Protein AF-A0A7M1ILH9-F1 (afdb_monomer_lite)

Foldseek 3Di:
DDKDWDWDQDPQRKIKIWIFDDDVVNVDDDDDDDPPDQDKGWDTWIWIWADDPPGDIDIDTGGDIQRVLVVDDPQQSLCRVDSPVVVVLVVVVVVLVVVQVVCLVVVVDDQPPPDRPVLVVLVVVLLVLLVVCQQVQDVVQQKDWDDDPVPAQKTKIWRQCNCSSLPVQVVPDPPPVPFLWTKIKIKHKDKDWLDDQLVLLVCCVVVVQLQLPDPPVPPVVPPVPDDDADWSLDPPHQPDDKDKAWRDARPVNQKTKIKIWRFDDDDDDPRVVPRDIWIKIWMWGRNDPPDSDQWTWIKIFTDDPVNDSSDNTNIWTKIKGKSQDDDDPPDPPPPVPVVVPPDDDDDDDDDDDADDDDSRGTMIMMMGMGMTIDHPVCVVVVVVSNSVSVVSSVVSSVVVD

Organism: NCBI:txid126280

Radius of gyration: 24.7 Å; chains: 1; bounding box: 54×50×84 Å

InterPro domains:
  IPR002913 START domain [PF01852] (2-99)
  IPR002913 START domain [PS50848] (1-110)
  IPR023393 START-like domain superfamily [G3DSA:3.30.530.20] (1-104)
  IPR044830 Class III homeodomain-leucine zipper family [PTHR45950] (2-401)

Sequence (401 aa):
LWTLRYTSLLEDGSLVVCERSLTATQGGPNMPSVQHFVRAQMLPSGYLIRPCEGGGCIIQIVDHMDLEPWSVPEVIRPLYESSAVLAQKMTITALRHLRQVAQEVSGEVVLGWGRQPAALRAFSQRLCRGFNEAVNGFVDDGWSVLGSDGVEDVIIAINSSPSKLLGSQLASSDGLSALNGGILCAKASMLLQNVPPALLVRFLREHRSEWADCNIDAYSSATTKANAYNVPGSLGGITGSQVILPLAHTVEHEEFLEVIKLEGHGLTHEEALLSKDMFLLQLCSGIDEHAAGFCAQLVFAPIDASFADDAPLLPSGFRVIPLESGSDASPPNRTLDLASALEVGSAGTRTSGDCGDGPYNLRSVLTIAFQFTYQNHVRDNVAAMALQYVRHVIASVQRVA

Secondary structure (DSSP, 8-state):
-EEEEEEEE-TTS-EEEEEEEEPGGGT---PPPPTT----EE-SEEEEEEE-TTS-EEEEEE--EE--GGGS-TTTTHHHH-HHHHHHHHHHHHHHHHHHHHHHHTT----TTSS-HHHHHHHHHHHHHHHHHHHH--GGGTEEE----S--SEEEEEES-GGGTT-TTTTS-TTTTTSSEEEEEEEEEEEEES--HHHHHHHHHHTHHHHH----TTTHHHHTTS-S---TT------S--EEEEEEE-TTSSEEEEEEEE-----STTSTT--PPEEEEEEEE--STTS--S-EEEEEEEE-TT--TTPPP--EEEEEEEE--------S-----TTTT---------------------EEEEEEEEEEEEEGGGHHHHHHHHHHHHHHHHHHHHHH-

pLDDT: mean 71.15, std 20.73, range [24.34, 95.75]

Structure (mmCIF, N/CA/C/O backbone):
data_AF-A0A7M1ILH9-F1
#
_entry.id   AF-A0A7M1ILH9-F1
#
loop_
_atom_site.group_PDB
_atom_site.id
_atom_site.type_symbol
_atom_site.label_atom_id
_atom_site.label_alt_id
_atom_site.label_comp_id
_atom_site.label_asym_id
_atom_site.label_entity_id
_atom_site.label_seq_id
_atom_site.pdbx_PDB_ins_code
_atom_site.Cartn_x
_atom_site.Cartn_y
_atom_site.Cartn_z
_atom_site.occupancy
_atom_site.B_iso_or_equiv
_atom_site.auth_seq_id
_atom_site.auth_comp_id
_atom_site.auth_asym_id
_atom_site.auth_atom_id
_atom_site.pdbx_PDB_model_num
ATOM 1 N N . LEU A 1 1 ? 16.565 -15.091 -1.212 1.00 72.75 1 LEU A N 1
ATOM 2 C CA . LEU A 1 1 ? 17.464 -14.897 -2.365 1.00 72.75 1 LEU A CA 1
ATOM 3 C C . LEU A 1 1 ? 18.018 -13.492 -2.253 1.00 72.75 1 LEU A C 1
ATOM 5 O O . LEU A 1 1 ? 17.284 -12.618 -1.808 1.00 72.75 1 LEU A O 1
ATOM 9 N N . TRP A 1 2 ? 19.288 -13.288 -2.579 1.00 79.88 2 TRP A N 1
ATOM 10 C CA . TRP A 1 2 ? 19.827 -11.934 -2.722 1.00 79.88 2 TRP A CA 1
ATOM 11 C C . TRP A 1 2 ? 19.540 -11.448 -4.131 1.00 79.88 2 TRP A C 1
ATOM 13 O O . TRP A 1 2 ? 19.591 -12.254 -5.056 1.00 79.88 2 TRP A O 1
ATOM 23 N N . THR A 1 3 ? 19.276 -10.160 -4.306 1.00 86.88 3 THR A N 1
ATOM 24 C CA . THR A 1 3 ? 19.173 -9.559 -5.638 1.00 86.88 3 THR A CA 1
ATOM 25 C C . THR A 1 3 ? 20.456 -8.793 -5.920 1.00 86.88 3 THR A C 1
ATOM 27 O O . THR A 1 3 ? 20.838 -7.907 -5.159 1.00 86.88 3 THR A O 1
ATOM 30 N N . LEU A 1 4 ? 21.142 -9.157 -6.999 1.00 89.69 4 LEU A N 1
ATOM 31 C CA . LEU A 1 4 ? 22.262 -8.399 -7.533 1.00 89.69 4 LEU A CA 1
ATOM 32 C C . LEU A 1 4 ? 21.702 -7.305 -8.436 1.00 89.69 4 LEU A C 1
ATOM 34 O O . LEU A 1 4 ? 21.027 -7.622 -9.412 1.00 89.69 4 LEU A O 1
ATOM 38 N N . ARG A 1 5 ? 22.027 -6.049 -8.131 1.00 92.75 5 ARG A N 1
ATOM 39 C CA . ARG A 1 5 ? 21.781 -4.900 -9.003 1.00 92.75 5 ARG A CA 1
ATOM 40 C C . ARG A 1 5 ? 23.108 -4.420 -9.577 1.00 92.75 5 ARG A C 1
ATOM 42 O O . ARG A 1 5 ? 24.039 -4.127 -8.830 1.00 92.75 5 ARG A O 1
ATOM 49 N N . TYR A 1 6 ? 23.179 -4.339 -10.896 1.00 93.06 6 TYR A N 1
ATOM 50 C CA . TYR A 1 6 ? 24.281 -3.752 -11.642 1.00 93.06 6 TYR A CA 1
ATOM 51 C C . TYR A 1 6 ? 23.782 -2.489 -12.334 1.00 93.06 6 TYR A C 1
ATOM 53 O O . TYR A 1 6 ? 22.782 -2.531 -13.043 1.00 93.06 6 TYR A O 1
ATOM 61 N N . THR A 1 7 ? 24.475 -1.373 -12.139 1.00 95.75 7 THR A N 1
ATOM 62 C CA . THR 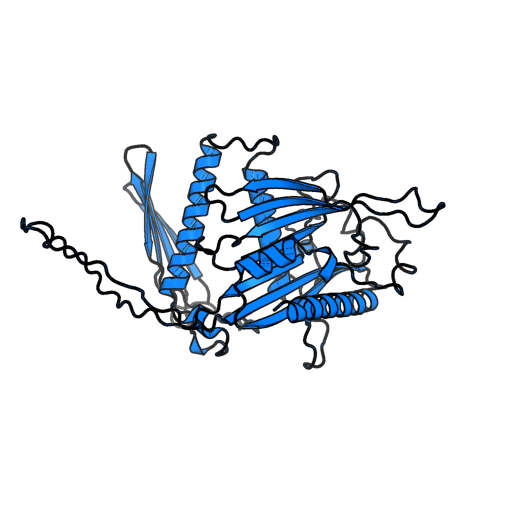A 1 7 ? 24.147 -0.097 -12.780 1.00 95.75 7 THR A CA 1
ATOM 63 C C . THR A 1 7 ? 25.380 0.420 -13.498 1.00 95.75 7 THR A C 1
ATOM 65 O O . THR A 1 7 ? 26.454 0.475 -12.901 1.00 95.75 7 THR A O 1
ATOM 68 N N . SER A 1 8 ? 25.234 0.785 -14.770 1.00 94.94 8 SER A N 1
ATOM 69 C CA . SER A 1 8 ? 26.333 1.291 -15.590 1.00 94.94 8 SER A CA 1
ATOM 70 C C . SER A 1 8 ? 25.860 2.345 -16.579 1.00 94.94 8 SER A C 1
ATOM 72 O O . SER A 1 8 ? 24.760 2.247 -17.124 1.00 94.94 8 SER A O 1
ATOM 74 N N . LEU A 1 9 ? 26.715 3.339 -16.808 1.00 95.31 9 LEU A N 1
ATOM 75 C CA . LEU A 1 9 ? 26.548 4.344 -17.848 1.00 95.31 9 LEU A CA 1
ATOM 76 C C . LEU A 1 9 ? 27.316 3.881 -19.089 1.00 95.31 9 LEU A C 1
ATOM 78 O O . LEU A 1 9 ? 28.508 3.581 -19.006 1.00 95.31 9 LEU A O 1
ATOM 82 N N . LEU A 1 10 ? 26.627 3.802 -20.219 1.00 93.38 10 LEU A N 1
ATOM 83 C CA . LEU A 1 10 ? 27.204 3.429 -21.502 1.00 93.38 10 LEU A CA 1
ATOM 84 C C . LEU A 1 10 ? 27.842 4.642 -22.195 1.00 93.38 10 LEU A C 1
ATOM 86 O O . LEU A 1 10 ? 27.565 5.795 -21.864 1.00 93.38 10 LEU A O 1
ATOM 90 N N . GLU A 1 11 ? 28.706 4.374 -23.176 1.00 91.62 11 GLU A N 1
ATOM 91 C CA . GLU A 1 11 ? 29.444 5.407 -23.921 1.00 91.62 11 GLU A CA 1
ATOM 92 C C . GLU A 1 11 ? 28.530 6.349 -24.722 1.00 91.62 11 GLU A C 1
ATOM 94 O O . GLU A 1 11 ? 28.879 7.504 -24.949 1.00 91.62 11 GLU A O 1
ATOM 99 N N . ASP A 1 12 ? 27.343 5.880 -25.110 1.00 88.62 12 ASP A N 1
ATOM 100 C CA . ASP A 1 12 ? 26.307 6.659 -25.797 1.00 88.62 12 ASP A CA 1
ATOM 101 C C . ASP A 1 12 ? 25.479 7.547 -24.843 1.00 88.62 12 ASP A C 1
ATOM 103 O O . ASP A 1 12 ? 24.541 8.218 -25.273 1.00 88.62 12 ASP A O 1
ATOM 107 N N . GLY A 1 13 ? 25.805 7.553 -23.545 1.00 88.94 13 GLY A N 1
ATOM 108 C CA . GLY A 1 13 ? 25.066 8.269 -22.506 1.00 88.94 13 GLY A CA 1
ATOM 109 C C . GLY A 1 13 ? 23.825 7.530 -21.996 1.00 88.94 13 GLY A C 1
ATOM 110 O O . GLY A 1 13 ? 23.106 8.072 -21.154 1.00 88.94 13 GLY A O 1
ATOM 111 N N . SER A 1 14 ? 23.564 6.306 -22.465 1.00 92.56 14 SER A N 1
ATOM 112 C CA . SER A 1 14 ? 22.463 5.479 -21.973 1.00 92.56 14 SER A CA 1
ATOM 113 C C . SER A 1 14 ? 22.767 4.909 -20.583 1.00 92.56 14 SER A C 1
ATOM 115 O O . SER A 1 14 ? 23.898 4.530 -20.279 1.00 92.56 14 SER A O 1
ATOM 117 N N . LEU A 1 15 ? 21.745 4.797 -19.732 1.00 94.50 15 LEU A N 1
ATOM 118 C CA . LEU A 1 15 ? 21.855 4.172 -18.413 1.00 94.50 15 LEU A CA 1
ATOM 119 C C . LEU A 1 15 ? 21.264 2.763 -18.454 1.00 94.50 15 LEU A C 1
ATOM 121 O O . LEU A 1 15 ? 20.099 2.583 -18.807 1.00 94.50 15 LEU A O 1
ATOM 125 N N . VAL A 1 16 ? 22.056 1.774 -18.048 1.00 95.31 16 VAL A N 1
ATOM 126 C CA . VAL A 1 16 ? 21.618 0.385 -17.903 1.00 95.31 16 VAL A CA 1
ATOM 127 C C . VAL A 1 16 ? 21.557 0.022 -16.430 1.00 95.31 16 VAL A C 1
ATOM 129 O O . VAL A 1 16 ? 22.523 0.210 -15.687 1.00 95.31 16 VAL A O 1
ATOM 132 N N . VAL A 1 17 ? 20.429 -0.550 -16.021 1.00 95.19 17 VAL A N 1
ATOM 133 C CA . VAL A 1 17 ? 20.241 -1.170 -14.712 1.00 95.19 17 VAL A CA 1
ATOM 134 C C . VAL A 1 17 ? 19.825 -2.614 -14.937 1.00 95.19 17 VAL A C 1
ATOM 136 O O . VAL A 1 17 ? 18.747 -2.858 -15.459 1.00 95.19 17 VAL A O 1
ATOM 139 N N . CYS A 1 18 ? 20.660 -3.568 -14.543 1.00 93.94 18 CYS A N 1
ATOM 140 C CA . CYS A 1 18 ? 20.360 -4.994 -14.616 1.00 93.94 18 CYS A CA 1
ATOM 141 C C . CYS A 1 18 ? 20.164 -5.559 -13.214 1.00 93.94 18 CYS A C 1
ATOM 143 O O . CYS A 1 18 ? 20.944 -5.274 -12.304 1.00 93.94 18 CYS A O 1
ATOM 145 N N . GLU A 1 19 ? 19.167 -6.415 -13.058 1.00 93.00 19 GLU A N 1
ATOM 146 C CA . GLU A 1 19 ? 18.832 -7.074 -11.808 1.00 93.00 19 GLU A CA 1
ATOM 147 C C . GLU A 1 19 ? 18.683 -8.583 -12.012 1.00 93.00 19 GLU A C 1
ATOM 149 O O . GLU A 1 19 ? 18.204 -9.058 -13.044 1.00 93.00 19 GLU A O 1
ATOM 154 N N . ARG A 1 20 ? 19.135 -9.363 -11.028 1.00 91.69 20 ARG A N 1
ATOM 155 C CA . ARG A 1 20 ? 18.875 -10.807 -10.969 1.00 91.69 20 ARG A CA 1
ATOM 156 C C . ARG A 1 20 ? 18.942 -11.324 -9.543 1.00 91.69 20 ARG A C 1
ATOM 158 O O . ARG A 1 20 ? 19.746 -10.848 -8.741 1.00 91.69 20 ARG A O 1
ATOM 165 N N . SER A 1 21 ? 18.184 -12.366 -9.241 1.00 89.06 21 SER A N 1
ATOM 166 C CA . SER A 1 21 ? 18.342 -13.122 -8.005 1.00 89.06 21 SER A CA 1
ATOM 167 C C . SER A 1 21 ? 19.555 -14.052 -8.073 1.00 89.06 21 SER A C 1
ATOM 169 O O . SER A 1 21 ? 19.766 -14.758 -9.056 1.00 89.06 21 SER A O 1
ATOM 171 N N . LEU A 1 22 ? 20.341 -14.071 -7.000 1.00 86.06 22 LEU A N 1
ATOM 172 C CA . LEU A 1 22 ? 21.442 -15.000 -6.784 1.00 86.06 22 LEU A CA 1
ATOM 173 C C . LEU A 1 22 ? 20.918 -16.246 -6.070 1.00 86.06 22 LEU A C 1
ATOM 175 O O . LEU A 1 22 ? 20.410 -16.168 -4.946 1.00 86.06 22 LEU A O 1
ATOM 179 N N . THR A 1 23 ? 21.064 -17.395 -6.719 1.00 74.19 23 THR A N 1
ATOM 180 C CA . THR A 1 23 ? 20.773 -18.711 -6.140 1.00 74.19 23 THR A CA 1
ATOM 181 C C . THR A 1 23 ? 22.006 -19.280 -5.431 1.00 74.19 23 THR A C 1
ATOM 183 O O . THR A 1 23 ? 23.136 -18.843 -5.665 1.00 74.19 23 THR A O 1
ATOM 186 N N . ALA A 1 24 ? 21.813 -20.295 -4.580 1.00 66.19 24 ALA A N 1
ATOM 187 C CA . ALA A 1 24 ? 22.914 -20.985 -3.894 1.00 66.19 24 ALA A CA 1
ATOM 188 C C . ALA A 1 24 ? 23.954 -21.562 -4.877 1.00 66.19 24 ALA A C 1
ATOM 190 O O . ALA A 1 24 ? 25.147 -21.587 -4.586 1.00 66.19 24 ALA A O 1
ATOM 191 N N . THR A 1 25 ? 23.517 -21.955 -6.079 1.00 64.81 25 THR A N 1
ATOM 192 C CA . THR A 1 25 ? 24.395 -22.434 -7.159 1.00 64.81 25 THR A CA 1
ATOM 193 C C . THR A 1 25 ? 25.273 -21.337 -7.766 1.00 64.81 25 THR A C 1
ATOM 195 O O . THR A 1 25 ? 26.284 -21.640 -8.389 1.00 64.81 25 THR A O 1
ATOM 198 N N . GLN A 1 26 ? 24.922 -20.065 -7.566 1.00 67.06 26 GLN A N 1
ATOM 199 C CA . GLN A 1 26 ? 25.640 -18.893 -8.073 1.00 67.06 26 GLN A CA 1
ATOM 200 C C . GLN A 1 26 ? 26.479 -18.202 -6.983 1.00 67.06 26 GLN A C 1
ATOM 202 O O . GLN A 1 26 ? 26.888 -17.055 -7.158 1.00 67.06 26 GLN A O 1
ATOM 207 N N . GLY A 1 27 ? 26.717 -18.876 -5.850 1.00 64.69 27 GLY A N 1
ATOM 208 C CA . GLY A 1 27 ? 27.501 -18.339 -4.733 1.00 64.69 27 GLY A CA 1
ATOM 209 C C . GLY A 1 27 ? 26.768 -17.289 -3.890 1.00 64.69 27 GLY A C 1
ATOM 210 O O . GLY A 1 27 ? 27.405 -16.570 -3.124 1.00 64.69 27 GLY A O 1
ATOM 211 N N . GLY A 1 28 ? 25.441 -17.177 -4.025 1.00 63.91 28 GLY A N 1
ATOM 212 C CA . GLY A 1 28 ? 24.631 -16.280 -3.202 1.00 63.91 28 GLY A CA 1
ATOM 213 C C . GLY A 1 28 ? 24.522 -16.772 -1.749 1.00 63.91 28 GLY A C 1
ATOM 214 O O . GLY A 1 28 ? 24.388 -17.979 -1.533 1.00 63.91 28 GLY A O 1
ATOM 215 N N . PRO A 1 29 ? 24.529 -15.880 -0.738 1.00 65.75 29 PRO A N 1
ATOM 216 C CA . PRO A 1 29 ? 24.310 -16.289 0.646 1.00 65.75 29 PRO A CA 1
ATOM 217 C C . PRO A 1 29 ? 22.907 -16.889 0.827 1.00 65.75 29 PRO A C 1
ATOM 219 O O . PRO A 1 29 ? 21.906 -16.317 0.384 1.00 65.75 29 PRO A O 1
ATOM 222 N N . ASN A 1 30 ? 22.810 -18.025 1.520 1.00 64.81 30 ASN A N 1
ATOM 223 C CA . ASN A 1 30 ? 21.518 -18.598 1.889 1.00 64.81 30 ASN A CA 1
ATOM 224 C C . ASN A 1 30 ? 20.881 -17.748 2.990 1.00 64.81 30 ASN A C 1
ATOM 226 O O . ASN A 1 30 ? 21.346 -17.731 4.124 1.00 64.81 30 ASN A O 1
ATOM 230 N N . MET A 1 31 ? 19.806 -17.040 2.650 1.00 66.81 31 MET A N 1
ATOM 231 C CA . MET A 1 31 ? 19.004 -16.322 3.639 1.00 66.81 31 MET A CA 1
ATOM 232 C C . MET A 1 31 ? 17.955 -17.259 4.249 1.00 66.81 31 MET A C 1
ATOM 234 O O . MET A 1 31 ? 17.315 -17.989 3.484 1.00 66.81 31 MET A O 1
ATOM 238 N N . PRO A 1 32 ? 17.697 -17.197 5.567 1.00 70.75 32 PRO A N 1
ATOM 239 C CA . PRO A 1 32 ? 16.671 -18.014 6.216 1.00 70.75 32 PRO A CA 1
ATOM 240 C C . PRO A 1 32 ? 15.289 -17.713 5.631 1.00 70.75 32 PRO A C 1
ATOM 242 O O . PRO A 1 32 ? 15.035 -16.589 5.198 1.00 70.75 32 PRO A O 1
ATOM 245 N N . SER A 1 33 ? 14.405 -18.707 5.564 1.00 69.69 33 SER A N 1
ATOM 246 C CA . SER A 1 33 ? 13.010 -18.497 5.162 1.00 69.69 33 SER A CA 1
ATOM 247 C C . SER A 1 33 ? 12.308 -17.576 6.160 1.00 69.69 33 SER A C 1
ATOM 249 O O . SER A 1 33 ? 12.443 -17.770 7.367 1.00 69.69 33 SER A O 1
ATOM 251 N N . VAL A 1 34 ? 11.545 -16.605 5.662 1.00 71.19 34 VAL A N 1
ATOM 252 C CA . VAL A 1 34 ? 10.690 -15.758 6.502 1.00 71.19 34 VAL A CA 1
ATOM 253 C C . VAL A 1 34 ? 9.305 -16.398 6.516 1.00 71.19 34 VAL A C 1
ATOM 255 O O . VAL A 1 34 ? 8.771 -16.719 5.455 1.00 71.19 34 VAL A O 1
ATOM 258 N N . GLN A 1 35 ? 8.745 -16.640 7.703 1.00 67.19 35 GLN A N 1
ATOM 259 C CA . GLN A 1 35 ? 7.404 -17.218 7.824 1.00 67.19 35 GLN A CA 1
ATOM 260 C C . GLN A 1 35 ? 6.380 -16.324 7.113 1.00 67.19 35 GLN A C 1
ATOM 262 O O . GLN A 1 35 ? 6.460 -15.105 7.216 1.00 67.19 35 GLN A O 1
ATOM 267 N N . HIS A 1 36 ? 5.431 -16.936 6.399 1.00 72.38 36 HIS A N 1
ATOM 268 C CA . HIS A 1 36 ? 4.362 -16.267 5.635 1.00 72.38 36 HIS A CA 1
ATOM 269 C C . HIS A 1 36 ? 4.793 -15.469 4.392 1.00 72.38 36 HIS A C 1
ATOM 271 O O . HIS A 1 36 ? 3.932 -14.907 3.721 1.00 72.38 36 HIS A O 1
ATOM 277 N N . PHE A 1 37 ? 6.080 -15.467 4.029 1.00 76.69 37 PHE A N 1
ATOM 278 C CA . PHE A 1 37 ? 6.560 -14.832 2.800 1.00 76.69 37 PHE A CA 1
ATOM 279 C C . PHE A 1 37 ? 7.168 -15.859 1.849 1.00 76.69 37 PHE A C 1
ATOM 281 O O . PHE A 1 37 ? 8.135 -16.551 2.176 1.00 76.69 37 PHE A O 1
ATOM 288 N N . VAL A 1 38 ? 6.625 -15.905 0.635 1.00 78.31 38 VAL A N 1
ATOM 289 C CA . VAL A 1 38 ? 7.203 -16.645 -0.488 1.00 78.31 38 VAL A CA 1
ATOM 290 C C . VAL A 1 38 ? 8.242 -15.767 -1.168 1.00 78.31 38 VAL A C 1
ATOM 292 O O . VAL A 1 38 ? 8.050 -14.565 -1.354 1.00 78.31 38 VAL A O 1
ATOM 295 N N . ARG A 1 39 ? 9.376 -16.363 -1.528 1.00 79.62 39 ARG A N 1
ATOM 296 C CA . ARG A 1 39 ? 10.453 -15.649 -2.205 1.00 79.62 39 ARG A CA 1
ATOM 297 C C . ARG A 1 39 ? 10.328 -15.822 -3.702 1.00 79.62 39 ARG A C 1
ATOM 299 O O . ARG A 1 39 ? 10.705 -16.861 -4.219 1.00 79.62 39 ARG A O 1
ATOM 306 N N . ALA A 1 40 ? 9.911 -14.760 -4.376 1.00 84.38 40 ALA A N 1
ATOM 307 C CA . ALA A 1 40 ? 10.030 -14.685 -5.820 1.00 84.38 40 ALA A CA 1
ATOM 308 C C . ALA A 1 40 ? 11.504 -14.737 -6.258 1.00 84.38 40 ALA A C 1
ATOM 310 O O . ALA A 1 40 ? 12.394 -14.178 -5.601 1.00 84.38 40 ALA A O 1
ATOM 311 N N . GLN A 1 41 ? 11.750 -15.382 -7.392 1.00 87.38 41 GLN A N 1
ATOM 312 C CA . GLN A 1 41 ? 13.025 -15.370 -8.085 1.00 87.38 41 GLN A CA 1
ATOM 313 C C . GLN A 1 41 ? 12.962 -14.374 -9.241 1.00 87.38 41 GLN A C 1
ATOM 315 O O . GLN A 1 41 ? 12.157 -14.491 -10.157 1.00 87.38 41 GLN A O 1
ATOM 320 N N . MET A 1 42 ? 13.873 -13.409 -9.232 1.00 88.44 42 MET A N 1
ATOM 321 C CA . MET A 1 42 ? 14.074 -12.502 -10.351 1.00 88.44 42 MET A CA 1
ATOM 322 C C . MET A 1 42 ? 15.065 -13.128 -11.333 1.00 88.44 42 MET A C 1
ATOM 324 O O . MET A 1 42 ? 16.234 -13.354 -11.005 1.00 88.44 42 MET A O 1
ATOM 328 N N . LEU A 1 43 ? 14.598 -13.433 -12.537 1.00 90.12 43 LEU A N 1
ATOM 329 C CA . LEU A 1 43 ? 15.449 -13.812 -13.663 1.00 90.12 43 LEU A CA 1
ATOM 330 C C . LEU A 1 43 ? 16.107 -12.547 -14.245 1.00 90.12 43 LEU A C 1
ATOM 332 O O . LEU A 1 43 ? 15.767 -11.451 -13.801 1.00 90.12 43 LEU A O 1
ATOM 336 N N . PRO A 1 44 ? 17.082 -12.656 -15.170 1.00 90.94 44 PRO A N 1
ATOM 337 C CA . PRO A 1 44 ? 17.761 -11.486 -15.727 1.00 90.94 44 PRO A CA 1
ATOM 338 C C . PRO A 1 44 ? 16.759 -10.448 -16.249 1.00 90.94 44 PRO A C 1
ATOM 340 O O . PRO A 1 44 ? 16.122 -10.654 -17.279 1.00 90.94 44 PRO A O 1
ATOM 343 N N . SER A 1 45 ? 16.621 -9.368 -15.486 1.00 92.44 45 SER A N 1
ATOM 344 C CA . SER A 1 45 ? 15.643 -8.294 -15.658 1.00 92.44 45 SER A CA 1
ATOM 345 C C . SER A 1 45 ? 16.371 -6.956 -15.622 1.00 92.44 45 SER A C 1
ATOM 347 O O . SER A 1 45 ? 17.550 -6.894 -15.257 1.00 92.44 45 SER A O 1
ATOM 349 N N . GLY A 1 46 ? 15.713 -5.871 -16.008 1.00 92.62 46 GLY A N 1
ATOM 350 C CA . GLY A 1 46 ? 16.339 -4.562 -15.958 1.00 92.62 46 GLY A CA 1
ATOM 351 C C . GLY A 1 46 ? 15.694 -3.490 -16.818 1.00 92.62 46 GLY A C 1
ATOM 352 O O . GLY A 1 46 ? 14.656 -3.678 -17.449 1.00 92.62 46 GLY A O 1
ATOM 353 N N . TYR A 1 47 ? 16.382 -2.356 -16.846 1.00 92.81 47 TYR A N 1
ATOM 354 C CA . TYR A 1 47 ? 15.964 -1.119 -17.478 1.00 92.81 47 TYR A CA 1
ATOM 355 C C . TYR A 1 47 ? 17.110 -0.581 -18.335 1.00 92.81 47 TYR A C 1
ATOM 357 O O . TYR A 1 47 ? 18.250 -0.486 -17.875 1.00 92.81 47 TYR A O 1
ATOM 365 N N . LEU A 1 48 ? 16.801 -0.186 -19.566 1.00 93.81 48 LEU A N 1
ATOM 366 C CA . LEU A 1 48 ? 17.684 0.589 -20.430 1.00 93.81 48 LEU A CA 1
ATOM 367 C C . LEU A 1 48 ? 17.025 1.943 -20.690 1.00 93.81 48 LEU A C 1
ATOM 369 O O . LEU A 1 48 ? 15.970 2.022 -21.318 1.00 93.81 48 LEU A O 1
ATOM 373 N N . ILE A 1 49 ? 17.650 3.005 -20.194 1.00 93.81 49 ILE A N 1
ATOM 374 C CA . ILE A 1 49 ? 17.179 4.381 -20.330 1.00 93.81 49 ILE A CA 1
ATOM 375 C C . ILE A 1 49 ? 18.068 5.073 -21.353 1.00 93.81 49 ILE A C 1
ATOM 377 O O . ILE A 1 49 ? 19.255 5.284 -21.106 1.00 93.81 49 ILE A O 1
ATOM 381 N N . ARG A 1 50 ? 17.487 5.425 -22.500 1.00 92.69 50 ARG A N 1
ATOM 382 C CA . ARG A 1 50 ? 18.190 6.095 -23.596 1.00 92.69 50 ARG A CA 1
ATOM 383 C C . ARG A 1 50 ? 17.758 7.557 -23.686 1.00 92.69 50 ARG A C 1
ATOM 385 O O . ARG A 1 50 ? 16.556 7.805 -23.844 1.00 92.69 50 ARG A O 1
ATOM 392 N N . PRO A 1 51 ? 18.683 8.526 -23.596 1.00 90.38 51 PRO A N 1
ATOM 393 C CA . PRO A 1 51 ? 18.345 9.926 -23.821 1.00 90.38 51 PRO A CA 1
ATOM 394 C C . PRO A 1 51 ? 17.899 10.129 -25.276 1.00 90.38 51 PRO A C 1
ATOM 396 O O . PRO A 1 51 ? 18.413 9.486 -26.189 1.00 90.38 51 PRO A O 1
ATOM 399 N N . CYS A 1 52 ? 16.918 11.002 -25.494 1.00 87.38 52 CYS A N 1
ATOM 400 C CA . CYS A 1 52 ? 16.428 11.357 -26.825 1.00 87.38 52 CYS A CA 1
ATOM 401 C C . CYS A 1 52 ? 16.693 12.831 -27.123 1.00 87.38 52 CYS A C 1
ATOM 403 O O . CYS A 1 52 ? 16.619 13.686 -26.234 1.00 87.38 52 CYS A O 1
ATOM 405 N N . GLU A 1 53 ? 16.954 13.138 -28.393 1.00 83.31 53 GLU A N 1
ATOM 406 C CA . GLU A 1 53 ? 17.026 14.520 -28.862 1.00 83.31 53 GLU A CA 1
ATOM 407 C C . GLU A 1 53 ? 15.669 15.203 -28.623 1.00 83.31 53 GLU A C 1
ATOM 409 O O . GLU A 1 53 ? 14.632 14.709 -29.063 1.00 83.31 53 GLU A O 1
ATOM 414 N N . GLY A 1 54 ? 15.661 16.304 -27.865 1.00 78.94 54 GLY A N 1
ATOM 415 C CA . GLY A 1 54 ? 14.431 17.004 -27.462 1.00 78.94 54 GLY A CA 1
ATOM 416 C C . GLY A 1 54 ? 14.066 16.916 -25.975 1.00 78.94 54 GLY A C 1
ATOM 417 O O . GLY A 1 54 ? 12.984 17.352 -25.600 1.00 78.94 54 GLY A O 1
ATOM 418 N N . GLY A 1 55 ? 14.951 16.393 -25.116 1.00 78.25 55 GLY A N 1
ATOM 419 C CA . GLY A 1 55 ? 14.784 16.451 -23.652 1.00 78.25 55 GLY A CA 1
ATOM 420 C C . GLY A 1 55 ? 13.929 15.331 -23.049 1.00 78.25 55 GLY A C 1
ATOM 421 O O . GLY A 1 55 ? 13.612 15.376 -21.863 1.00 78.25 55 GLY A O 1
ATOM 422 N N . GLY A 1 56 ? 13.572 14.322 -23.849 1.00 84.56 56 GLY A N 1
ATOM 423 C CA . GLY A 1 56 ? 12.897 13.105 -23.399 1.00 84.56 56 GLY A CA 1
ATOM 424 C C . GLY A 1 56 ? 13.851 11.921 -23.224 1.00 84.56 56 GLY A C 1
ATOM 425 O O . GLY A 1 56 ? 15.048 12.001 -23.506 1.00 84.56 56 GLY A O 1
ATOM 426 N N . CYS A 1 57 ? 13.303 10.784 -22.802 1.00 88.25 57 CYS A N 1
ATOM 427 C CA . CYS A 1 57 ? 14.016 9.512 -22.786 1.00 88.25 57 CYS A CA 1
ATOM 428 C C . CYS A 1 57 ? 13.113 8.371 -23.264 1.00 88.25 57 CYS A C 1
ATOM 430 O O . CYS A 1 57 ? 11.891 8.426 -23.124 1.00 88.25 57 CYS A O 1
ATOM 432 N N . ILE A 1 58 ? 13.727 7.329 -23.821 1.00 89.69 58 ILE A N 1
ATOM 433 C CA . ILE A 1 58 ? 13.076 6.049 -24.093 1.00 89.69 58 ILE A CA 1
ATOM 434 C C . ILE A 1 58 ? 13.524 5.079 -23.008 1.00 89.69 58 ILE A C 1
ATOM 436 O O . ILE A 1 58 ? 14.719 4.829 -22.853 1.00 89.69 58 ILE A O 1
ATOM 440 N N . ILE A 1 59 ? 12.561 4.520 -22.281 1.00 90.44 59 ILE A N 1
ATOM 441 C CA . ILE A 1 59 ? 12.803 3.516 -21.246 1.00 90.44 59 ILE A CA 1
ATOM 442 C C . ILE A 1 59 ? 12.373 2.159 -21.801 1.00 90.44 59 ILE A C 1
ATOM 444 O O . ILE A 1 59 ? 11.212 1.964 -22.156 1.00 90.44 59 ILE A O 1
ATOM 448 N N . GLN A 1 60 ? 13.313 1.225 -21.897 1.00 90.94 60 GLN A N 1
ATOM 449 C CA . GLN A 1 60 ? 13.064 -0.167 -22.264 1.00 90.94 60 GLN A CA 1
ATOM 450 C C . GLN A 1 60 ? 13.164 -1.025 -21.010 1.00 90.94 60 GLN A C 1
ATOM 452 O O . GLN A 1 60 ? 14.157 -0.946 -20.291 1.00 90.94 60 GLN A O 1
ATOM 457 N N . ILE A 1 61 ? 12.127 -1.814 -20.746 1.00 91.06 61 ILE A N 1
ATOM 458 C CA . ILE A 1 61 ? 11.958 -2.552 -19.493 1.00 91.06 61 ILE A CA 1
ATOM 459 C C . ILE A 1 61 ? 11.827 -4.030 -19.822 1.00 91.06 61 ILE A C 1
ATOM 461 O O . ILE A 1 61 ? 11.074 -4.406 -20.721 1.00 91.06 61 ILE A O 1
ATOM 465 N N . VAL A 1 62 ? 12.585 -4.854 -19.108 1.00 91.31 62 VAL A N 1
ATOM 466 C CA . VAL A 1 62 ? 12.526 -6.310 -19.190 1.00 91.31 62 VAL A CA 1
ATOM 467 C C . VAL A 1 62 ? 12.307 -6.822 -17.779 1.00 91.31 62 VAL A C 1
ATOM 469 O O . VAL A 1 62 ? 13.242 -6.832 -16.987 1.00 91.31 62 VAL A O 1
ATOM 472 N N . ASP A 1 63 ? 11.086 -7.255 -17.483 1.00 88.69 63 ASP A N 1
ATOM 473 C CA . ASP A 1 63 ? 10.729 -7.822 -16.186 1.00 88.69 63 ASP A CA 1
ATOM 474 C C . ASP A 1 63 ? 10.438 -9.313 -16.339 1.00 88.69 63 ASP A C 1
ATOM 476 O O . ASP A 1 63 ? 9.497 -9.720 -17.021 1.00 88.69 63 ASP A O 1
ATOM 480 N N . HIS A 1 64 ? 11.263 -10.139 -15.701 1.00 88.44 64 HIS A N 1
ATOM 481 C CA . HIS A 1 64 ? 11.103 -11.584 -15.696 1.00 88.44 64 HIS A CA 1
ATOM 482 C C . HIS A 1 64 ? 11.199 -12.106 -14.264 1.00 88.44 64 HIS A C 1
ATOM 484 O O . HIS A 1 64 ? 12.278 -12.225 -13.679 1.00 88.44 64 HIS A O 1
ATOM 490 N N . MET A 1 65 ? 10.038 -12.425 -13.698 1.00 86.88 65 MET A N 1
ATOM 491 C CA . MET A 1 65 ? 9.907 -12.933 -12.337 1.00 86.88 65 MET A CA 1
ATOM 492 C C . MET A 1 65 ? 9.264 -14.317 -12.342 1.00 86.88 65 MET A C 1
ATOM 494 O O . MET A 1 65 ? 8.287 -14.554 -13.052 1.00 86.88 65 MET A O 1
ATOM 498 N N . ASP A 1 66 ? 9.795 -15.204 -11.513 1.00 87.88 66 ASP A N 1
ATOM 499 C CA . ASP A 1 66 ? 9.147 -16.442 -11.103 1.00 87.88 66 ASP A CA 1
ATOM 500 C C . ASP A 1 66 ? 8.608 -16.251 -9.683 1.00 87.88 66 ASP A C 1
ATOM 502 O O . ASP A 1 66 ? 9.358 -15.965 -8.747 1.00 87.88 66 ASP A O 1
ATOM 506 N N . LEU A 1 67 ? 7.287 -16.332 -9.545 1.00 85.31 67 LEU A N 1
ATOM 507 C CA . LEU A 1 67 ? 6.573 -16.081 -8.294 1.00 85.31 67 LEU A CA 1
ATOM 508 C C . LEU A 1 67 ? 6.256 -17.373 -7.530 1.00 85.31 67 LEU A C 1
ATOM 510 O O . LEU A 1 67 ? 5.655 -17.296 -6.463 1.00 85.31 67 LEU A O 1
ATOM 514 N N . GLU A 1 68 ? 6.618 -18.539 -8.079 1.00 82.94 68 GLU A N 1
ATOM 515 C CA . GLU A 1 68 ? 6.275 -19.859 -7.541 1.00 82.94 68 GLU A CA 1
ATOM 516 C C . GLU A 1 68 ? 4.801 -19.953 -7.075 1.00 82.94 68 GLU A C 1
ATOM 518 O O . GLU A 1 68 ? 4.545 -20.265 -5.909 1.00 82.94 68 GLU A O 1
ATOM 523 N N . PRO A 1 69 ? 3.794 -19.713 -7.942 1.00 82.50 69 PRO A N 1
ATOM 524 C CA . PRO A 1 69 ? 2.378 -19.622 -7.539 1.00 82.50 69 PRO A CA 1
ATOM 525 C C . PRO A 1 69 ? 1.835 -20.879 -6.836 1.00 82.50 69 PRO A C 1
ATOM 527 O O . PRO A 1 69 ? 0.851 -20.833 -6.102 1.00 82.50 69 PRO A O 1
ATOM 530 N N . TRP A 1 70 ? 2.480 -22.029 -7.016 1.00 83.38 70 TRP A N 1
ATOM 531 C CA . TRP A 1 70 ? 2.118 -23.275 -6.339 1.00 83.38 70 TRP A CA 1
ATOM 532 C C . TRP A 1 70 ? 2.484 -23.299 -4.850 1.00 83.38 70 TRP A C 1
ATOM 534 O O . TRP A 1 70 ? 1.949 -24.119 -4.109 1.00 83.38 70 TRP A O 1
ATOM 544 N N . SER A 1 71 ? 3.369 -22.403 -4.410 1.00 82.88 71 SER A N 1
ATOM 545 C CA . SER A 1 71 ? 3.787 -22.266 -3.011 1.00 82.88 71 SER A CA 1
ATOM 546 C C . SER A 1 71 ? 2.810 -21.445 -2.158 1.00 82.88 71 SER A C 1
ATOM 548 O O . SER A 1 71 ? 2.906 -21.469 -0.929 1.00 82.88 71 SER A O 1
ATOM 550 N N . VAL A 1 72 ? 1.857 -20.741 -2.784 1.00 83.75 72 VAL A N 1
ATOM 551 C CA . VAL A 1 72 ? 0.826 -19.957 -2.090 1.00 83.75 72 VAL A CA 1
ATOM 552 C C . VAL A 1 72 ? -0.516 -20.707 -2.013 1.00 83.75 72 VAL A C 1
ATOM 554 O O . VAL A 1 72 ? -0.811 -21.552 -2.868 1.00 83.75 72 VAL A O 1
ATOM 557 N N . PRO A 1 73 ? -1.366 -20.409 -1.006 1.00 84.81 73 PRO A N 1
ATOM 558 C CA . PRO A 1 73 ? -2.707 -20.981 -0.897 1.00 84.81 73 PRO A CA 1
ATOM 559 C C . PRO A 1 73 ? -3.566 -20.759 -2.148 1.00 84.81 73 PRO A C 1
ATOM 561 O O . PRO A 1 73 ? -3.531 -19.690 -2.755 1.00 84.81 73 PRO A O 1
ATOM 564 N N . GLU A 1 74 ? -4.412 -21.739 -2.479 1.00 85.06 74 GLU A N 1
ATOM 565 C CA . GLU A 1 74 ? -5.250 -21.739 -3.694 1.00 85.06 74 GLU A CA 1
ATOM 566 C C . GLU A 1 74 ? -6.119 -20.492 -3.846 1.00 85.06 74 GLU A C 1
ATOM 568 O O . GLU A 1 74 ? -6.334 -20.013 -4.954 1.00 85.06 74 GLU A O 1
ATOM 573 N N . VAL A 1 75 ? -6.598 -19.952 -2.725 1.00 83.50 75 VAL A N 1
ATOM 574 C CA . VAL A 1 75 ? -7.472 -18.777 -2.703 1.00 83.50 75 VAL A CA 1
ATOM 575 C C . VAL A 1 75 ? -6.766 -17.540 -3.262 1.00 83.50 75 VAL A C 1
ATOM 577 O O . VAL A 1 75 ? -7.393 -16.773 -3.981 1.00 83.50 75 VAL A O 1
ATOM 580 N N . ILE A 1 76 ? -5.474 -17.352 -2.970 1.00 83.31 76 ILE A N 1
ATOM 581 C CA . ILE A 1 76 ? -4.706 -16.170 -3.400 1.00 83.31 76 ILE A CA 1
ATOM 582 C C . ILE A 1 76 ? -3.797 -16.438 -4.599 1.00 83.31 76 ILE A C 1
ATOM 584 O O . ILE A 1 76 ? -3.229 -15.502 -5.157 1.00 83.31 76 ILE A O 1
ATOM 588 N N . ARG A 1 77 ? -3.677 -17.704 -5.012 1.00 85.25 77 ARG A N 1
ATOM 589 C CA . ARG A 1 77 ? -2.872 -18.141 -6.154 1.00 85.25 77 ARG A CA 1
ATOM 590 C C . ARG A 1 77 ? -3.087 -17.307 -7.425 1.00 85.25 77 ARG A C 1
ATOM 592 O O . ARG A 1 77 ? -2.067 -16.947 -8.011 1.00 85.25 77 ARG A O 1
ATOM 599 N N . PRO A 1 78 ? -4.318 -16.908 -7.814 1.00 85.19 78 PRO A N 1
ATOM 600 C CA . PRO A 1 78 ? -4.529 -16.117 -9.030 1.00 85.19 78 PRO A CA 1
ATOM 601 C C . PRO A 1 78 ? -3.713 -14.816 -9.096 1.00 85.19 78 PRO A C 1
ATOM 603 O O . PRO A 1 78 ? -3.328 -14.392 -10.181 1.00 85.19 78 PRO A O 1
ATOM 606 N N . LEU A 1 79 ? -3.359 -14.217 -7.949 1.00 79.44 79 LEU A N 1
ATOM 607 C CA . LEU A 1 79 ? -2.513 -13.014 -7.893 1.00 79.44 79 LEU A CA 1
ATOM 608 C C . LEU A 1 79 ? -1.079 -13.248 -8.393 1.00 79.44 79 LEU A C 1
ATOM 610 O O . LEU A 1 79 ? -0.384 -12.295 -8.742 1.00 79.44 79 LEU A O 1
ATOM 614 N N . TYR A 1 80 ? -0.629 -14.503 -8.400 1.00 82.75 80 TYR A N 1
ATOM 615 C CA . TYR A 1 80 ? 0.751 -14.898 -8.672 1.00 82.75 80 TYR A CA 1
ATOM 616 C C . TYR A 1 80 ? 0.883 -15.819 -9.895 1.00 82.75 80 TYR A C 1
ATOM 618 O O . TYR A 1 80 ? 2.004 -16.124 -10.298 1.00 82.75 80 TYR A O 1
ATOM 626 N N . GLU A 1 81 ? -0.228 -16.270 -10.493 1.00 80.31 81 GLU A N 1
ATOM 627 C CA . GLU A 1 81 ? -0.217 -17.177 -11.656 1.00 80.31 81 GLU A CA 1
ATOM 628 C C . GLU A 1 81 ? 0.395 -16.528 -12.897 1.00 80.31 81 GLU A C 1
ATOM 630 O O . GLU A 1 81 ? 1.141 -17.176 -13.630 1.00 80.31 81 GLU A O 1
ATOM 635 N N . SER A 1 82 ? 0.118 -15.241 -13.118 1.00 82.75 82 SER A N 1
ATOM 636 C CA . SER A 1 82 ? 0.660 -14.485 -14.245 1.00 82.75 82 SER A CA 1
ATOM 637 C C . SER A 1 82 ? 1.692 -13.469 -13.772 1.00 82.75 82 SER A C 1
ATOM 639 O O . SER A 1 82 ? 1.383 -12.304 -13.504 1.00 82.75 82 SER A O 1
ATOM 641 N N . SER A 1 83 ? 2.953 -13.899 -13.706 1.00 80.94 83 SER A N 1
ATOM 642 C CA . SER A 1 83 ? 4.060 -13.003 -13.363 1.00 80.94 83 SER A CA 1
ATOM 643 C C . SER A 1 83 ? 4.218 -11.851 -14.357 1.00 80.94 83 SER A C 1
ATOM 645 O O . SER A 1 83 ? 4.584 -10.754 -13.947 1.00 80.94 83 SER A O 1
ATOM 647 N N . ALA A 1 84 ? 3.869 -12.062 -15.631 1.00 82.19 84 ALA A N 1
ATOM 648 C CA . ALA A 1 84 ? 3.872 -11.023 -16.659 1.00 82.19 84 ALA A CA 1
ATOM 649 C C . ALA A 1 84 ? 2.817 -9.937 -16.401 1.00 82.19 84 ALA A C 1
ATOM 651 O O . ALA A 1 84 ? 3.125 -8.755 -16.525 1.00 82.19 84 ALA A O 1
ATOM 652 N N . VAL A 1 85 ? 1.593 -10.313 -16.008 1.00 81.44 85 VAL A N 1
ATOM 653 C CA . VAL A 1 85 ? 0.537 -9.340 -15.676 1.00 81.44 85 VAL A CA 1
ATOM 654 C C . VAL A 1 85 ? 0.899 -8.579 -14.404 1.00 81.44 85 VAL A C 1
ATOM 656 O O . VAL A 1 85 ? 0.757 -7.357 -14.370 1.00 81.44 85 VAL A O 1
ATOM 659 N N . LEU A 1 86 ? 1.417 -9.266 -13.379 1.00 82.31 86 LEU A N 1
ATOM 660 C CA . LEU A 1 86 ? 1.878 -8.604 -12.158 1.00 82.31 86 LEU A CA 1
ATOM 661 C C . LEU A 1 86 ? 3.007 -7.609 -12.462 1.00 82.31 86 LEU A C 1
ATOM 663 O O . LEU A 1 86 ? 2.922 -6.452 -12.052 1.00 82.31 86 LEU A O 1
ATOM 667 N N . ALA A 1 87 ? 4.022 -8.043 -13.215 1.00 84.19 87 ALA A N 1
ATOM 668 C CA . ALA A 1 87 ? 5.129 -7.199 -13.646 1.00 84.19 87 ALA A CA 1
ATOM 669 C C . ALA A 1 87 ? 4.619 -5.981 -14.421 1.00 84.19 87 ALA A C 1
ATOM 671 O O . ALA A 1 87 ? 4.870 -4.856 -14.010 1.00 84.19 87 ALA A O 1
ATOM 672 N N . GLN A 1 88 ? 3.806 -6.192 -15.460 1.00 83.50 88 GLN A N 1
ATOM 673 C CA . GLN A 1 88 ? 3.239 -5.119 -16.273 1.00 83.50 88 GLN A CA 1
ATOM 674 C C . GLN A 1 88 ? 2.485 -4.090 -15.427 1.00 83.50 88 GLN A C 1
ATOM 676 O O . GLN A 1 88 ? 2.707 -2.888 -15.588 1.00 83.50 88 GLN A O 1
ATOM 681 N N . LYS A 1 89 ? 1.608 -4.539 -14.519 1.00 79.69 89 LYS A N 1
ATOM 682 C CA . LYS A 1 89 ? 0.885 -3.638 -13.616 1.00 79.69 89 LYS A CA 1
ATOM 683 C C . LYS A 1 89 ? 1.882 -2.823 -12.770 1.00 79.69 89 LYS A C 1
ATOM 685 O O . LYS A 1 89 ? 1.704 -1.615 -12.621 1.00 79.69 89 LYS A O 1
ATOM 690 N N . MET A 1 90 ? 2.974 -3.436 -12.287 1.00 82.94 90 MET A N 1
ATOM 691 C CA . MET A 1 90 ? 3.963 -2.764 -11.419 1.00 82.94 90 MET A CA 1
ATOM 692 C C . MET A 1 90 ? 4.711 -1.692 -12.199 1.00 82.94 90 MET A C 1
ATOM 694 O O . MET A 1 90 ? 4.857 -0.560 -11.733 1.00 82.94 90 MET A O 1
ATOM 698 N N . THR A 1 91 ? 5.130 -2.041 -13.412 1.00 85.31 91 THR A N 1
ATOM 699 C CA . THR A 1 91 ? 5.813 -1.150 -14.341 1.00 85.31 91 THR A CA 1
ATOM 700 C C . THR A 1 91 ? 4.939 0.052 -14.700 1.00 85.31 91 THR A C 1
ATOM 702 O O . THR A 1 91 ? 5.417 1.185 -14.667 1.00 85.31 91 THR A O 1
ATOM 705 N N . ILE A 1 92 ? 3.651 -0.160 -14.997 1.00 83.44 92 ILE A N 1
ATOM 706 C CA . ILE A 1 92 ? 2.716 0.922 -15.340 1.00 83.44 92 ILE A CA 1
ATOM 707 C C . ILE A 1 92 ? 2.570 1.903 -14.173 1.00 83.44 92 ILE A C 1
ATOM 709 O O . ILE A 1 92 ? 2.724 3.108 -14.374 1.00 83.44 92 ILE A O 1
ATOM 713 N N . THR A 1 93 ? 2.344 1.417 -12.949 1.00 81.94 93 THR A N 1
ATOM 714 C CA . THR A 1 93 ? 2.239 2.287 -11.767 1.00 81.94 93 THR A CA 1
ATOM 715 C C . THR A 1 93 ? 3.536 3.056 -11.505 1.00 81.94 93 THR A C 1
ATOM 717 O O . THR A 1 93 ? 3.495 4.252 -11.212 1.00 81.94 93 THR A O 1
ATOM 720 N N . ALA A 1 94 ? 4.700 2.420 -11.673 1.00 85.00 94 ALA A N 1
ATOM 721 C CA . ALA A 1 94 ? 5.990 3.096 -11.541 1.00 85.00 94 ALA A CA 1
ATOM 722 C C . ALA A 1 94 ? 6.177 4.205 -12.594 1.00 85.00 94 ALA A C 1
ATOM 724 O O . ALA A 1 94 ? 6.617 5.307 -12.262 1.00 85.00 94 ALA A O 1
ATOM 725 N N . LEU A 1 95 ? 5.798 3.954 -13.851 1.00 85.12 95 LEU A N 1
ATOM 726 C CA . LEU A 1 95 ? 5.870 4.947 -14.927 1.00 85.12 95 LEU A CA 1
ATOM 727 C C . LEU A 1 95 ? 4.896 6.112 -14.711 1.00 85.12 95 LEU A C 1
ATOM 729 O O . LEU A 1 95 ? 5.283 7.264 -14.915 1.00 85.12 95 LEU A O 1
ATOM 733 N N . ARG A 1 96 ? 3.668 5.845 -14.244 1.00 82.44 96 ARG A N 1
ATOM 734 C CA . ARG A 1 96 ? 2.715 6.894 -13.835 1.00 82.44 96 ARG A CA 1
ATOM 735 C C . ARG A 1 96 ? 3.294 7.768 -12.731 1.00 82.44 96 ARG A C 1
ATOM 737 O O . ARG A 1 96 ? 3.237 8.992 -12.831 1.00 82.44 96 ARG A O 1
ATOM 744 N N . HIS A 1 97 ? 3.921 7.153 -11.727 1.00 82.62 97 HIS A N 1
ATOM 745 C CA . HIS A 1 97 ? 4.586 7.889 -10.658 1.00 82.62 97 HIS A CA 1
ATOM 746 C C . HIS A 1 97 ? 5.705 8.787 -11.199 1.00 82.62 97 HIS A C 1
ATOM 748 O O . HIS A 1 97 ? 5.742 9.974 -10.888 1.00 82.62 97 HIS A O 1
ATOM 754 N N . LEU A 1 98 ? 6.589 8.258 -12.052 1.00 84.81 98 LEU A N 1
ATOM 755 C CA . LEU A 1 98 ? 7.667 9.041 -12.665 1.00 84.81 98 LEU A CA 1
ATOM 756 C C . LEU A 1 98 ? 7.132 10.205 -13.504 1.00 84.81 98 LEU A C 1
ATOM 758 O O . LEU A 1 98 ? 7.662 11.314 -13.418 1.00 84.81 98 LEU A O 1
ATOM 762 N N . ARG A 1 99 ? 6.062 9.976 -14.272 1.00 81.88 99 ARG A N 1
ATOM 763 C CA . ARG A 1 99 ? 5.385 11.021 -15.046 1.00 81.88 99 ARG A CA 1
ATOM 764 C C . ARG A 1 99 ? 4.841 12.122 -14.140 1.00 81.88 99 ARG A C 1
ATOM 766 O O . ARG A 1 99 ? 5.061 13.294 -14.434 1.00 81.88 99 ARG A O 1
ATOM 773 N N . GLN A 1 100 ? 4.196 11.755 -13.034 1.00 79.81 100 GLN A N 1
ATOM 774 C CA . GLN A 1 100 ? 3.705 12.714 -12.047 1.00 79.81 100 GLN A CA 1
ATOM 775 C C . GLN A 1 100 ? 4.855 13.548 -11.464 1.00 79.81 100 GLN A C 1
ATOM 777 O O . GLN A 1 100 ? 4.769 14.773 -11.446 1.00 79.81 100 GLN A O 1
ATOM 782 N N . VAL A 1 101 ? 5.962 12.917 -11.050 1.00 83.62 101 VAL A N 1
ATOM 783 C CA . VAL A 1 101 ? 7.135 13.644 -10.530 1.00 83.62 101 VAL A CA 1
ATOM 784 C C . VAL A 1 101 ? 7.707 14.603 -11.575 1.00 83.62 101 VAL A C 1
ATOM 786 O O . VAL A 1 101 ? 8.021 15.745 -11.249 1.00 83.62 101 VAL A O 1
ATOM 789 N N . ALA A 1 102 ? 7.820 14.173 -12.833 1.00 81.69 102 ALA A N 1
ATOM 790 C CA . ALA A 1 102 ? 8.327 15.020 -13.910 1.00 81.69 102 ALA A CA 1
ATOM 791 C C . ALA A 1 102 ? 7.437 16.255 -14.155 1.00 81.69 102 ALA A C 1
ATOM 793 O O . ALA A 1 102 ? 7.956 17.359 -14.319 1.00 81.69 102 ALA A O 1
ATOM 794 N N . GLN A 1 103 ? 6.109 16.095 -14.123 1.00 77.00 103 GLN A N 1
ATOM 795 C CA . GLN A 1 103 ? 5.152 17.201 -14.277 1.00 77.00 103 GLN A CA 1
ATOM 796 C C . GLN A 1 103 ? 5.210 18.196 -13.109 1.00 77.00 103 GLN A C 1
ATOM 798 O O . GLN A 1 103 ? 5.171 19.408 -13.327 1.00 77.00 103 GLN A O 1
ATOM 803 N N . GLU A 1 104 ? 5.362 17.703 -11.877 1.00 75.56 104 GLU A N 1
ATOM 804 C CA . GLU A 1 104 ? 5.543 18.549 -10.690 1.00 75.56 104 GLU A CA 1
ATOM 805 C C . GLU A 1 104 ? 6.827 19.385 -10.779 1.00 75.56 104 GLU A C 1
ATOM 807 O O . GLU A 1 104 ? 6.811 20.579 -10.483 1.00 75.56 104 GLU A O 1
ATOM 812 N N . VAL A 1 105 ? 7.933 18.776 -11.224 1.00 75.94 105 VAL A N 1
ATOM 813 C CA . VAL A 1 105 ? 9.225 19.462 -11.409 1.00 75.94 105 VAL A CA 1
ATOM 814 C C . VAL A 1 105 ? 9.154 20.502 -12.532 1.00 75.94 105 VAL A C 1
ATOM 816 O O . VAL A 1 105 ? 9.810 21.538 -12.447 1.00 75.94 105 VAL A O 1
ATOM 819 N N . SER A 1 106 ? 8.325 20.268 -13.552 1.00 71.56 106 SER A N 1
ATOM 820 C CA . SER A 1 106 ? 8.086 21.220 -14.643 1.00 71.56 106 SER A CA 1
ATOM 821 C C . SER A 1 106 ? 7.234 22.435 -14.232 1.00 71.56 106 SER A C 1
ATOM 823 O O . SER A 1 106 ? 7.104 23.371 -15.021 1.00 71.56 106 SER A O 1
ATOM 825 N N . GLY A 1 107 ? 6.653 22.445 -13.025 1.00 63.84 107 GLY A N 1
ATOM 826 C CA . GLY A 1 107 ? 5.863 23.566 -12.500 1.00 63.84 107 GLY A CA 1
ATOM 827 C C . GLY A 1 107 ? 4.449 23.701 -13.082 1.00 63.84 107 GLY A C 1
ATOM 828 O O . GLY A 1 107 ? 3.806 24.725 -12.869 1.00 63.84 107 GLY A O 1
ATOM 829 N N . GLU A 1 108 ? 3.947 22.691 -13.799 1.00 54.72 108 GLU A N 1
ATOM 830 C CA . GLU A 1 108 ? 2.655 22.754 -14.508 1.00 54.72 108 GLU A CA 1
ATOM 831 C C . GLU A 1 108 ? 1.442 22.477 -13.590 1.00 54.72 108 GLU A C 1
ATOM 833 O O . GLU A 1 108 ? 0.296 22.706 -13.971 1.00 54.72 108 GLU A O 1
ATOM 838 N N . VAL A 1 109 ? 1.675 22.028 -12.348 1.00 53.94 109 VAL A N 1
ATOM 839 C CA . VAL A 1 109 ? 0.622 21.635 -11.396 1.00 53.94 109 VAL A CA 1
ATOM 840 C C . VAL A 1 109 ? 0.640 22.544 -10.165 1.00 53.94 109 VAL A C 1
ATOM 842 O O . VAL A 1 109 ? 1.389 22.325 -9.213 1.00 53.94 109 VAL A O 1
ATOM 845 N N . VAL A 1 110 ? -0.221 23.564 -10.162 1.00 48.41 110 VAL A N 1
ATOM 846 C CA . VAL A 1 110 ? -0.516 24.377 -8.972 1.00 48.41 110 VAL A CA 1
ATOM 847 C C . VAL A 1 110 ? -1.753 23.795 -8.286 1.00 48.41 110 VAL A C 1
ATOM 849 O O . VAL A 1 110 ? -2.881 24.071 -8.685 1.00 48.41 110 VAL A O 1
ATOM 852 N N . LEU A 1 111 ? -1.556 22.975 -7.249 1.00 54.28 111 LEU A N 1
ATOM 853 C CA . LEU A 1 111 ? -2.641 22.571 -6.347 1.00 54.28 111 LEU A CA 1
ATOM 854 C C . LEU A 1 111 ? -2.916 23.705 -5.345 1.00 54.28 111 LEU A C 1
ATOM 856 O O . LEU A 1 111 ? -2.001 24.255 -4.731 1.00 54.28 111 LEU A O 1
ATOM 860 N N . GLY A 1 112 ? -4.191 24.077 -5.207 1.00 47.97 112 GLY A N 1
ATOM 861 C CA . GLY A 1 112 ? -4.653 25.367 -4.672 1.00 47.97 112 GLY A CA 1
ATOM 862 C C . GLY A 1 112 ? -4.447 25.650 -3.179 1.00 47.97 112 GLY A C 1
ATOM 863 O O . GLY A 1 112 ? -5.090 26.556 -2.663 1.00 47.97 112 GLY A O 1
ATOM 864 N N . TRP A 1 113 ? -3.611 24.893 -2.464 1.00 52.09 113 TRP A N 1
ATOM 865 C CA . TRP A 1 113 ? -3.473 24.978 -0.999 1.00 52.09 113 TRP A CA 1
ATOM 866 C C . TRP A 1 113 ? -2.067 25.372 -0.516 1.00 52.09 113 TRP A C 1
ATOM 868 O O . TRP A 1 113 ? -1.761 25.289 0.670 1.00 52.09 113 TRP A O 1
ATOM 878 N N . GLY A 1 114 ? -1.187 25.824 -1.414 1.00 55.56 114 GLY A N 1
ATOM 879 C CA . GLY A 1 114 ? 0.102 26.429 -1.045 1.00 55.56 114 GLY A CA 1
ATOM 880 C C . GLY A 1 114 ? 1.175 25.462 -0.521 1.00 55.56 114 GLY A C 1
ATOM 881 O O . GLY A 1 114 ? 2.316 25.884 -0.340 1.00 55.56 114 GLY A O 1
ATOM 882 N N . ARG A 1 115 ? 0.862 24.171 -0.324 1.00 63.19 115 ARG A N 1
ATOM 883 C CA . ARG A 1 115 ? 1.861 23.114 -0.085 1.00 63.19 115 ARG A CA 1
ATOM 884 C C . ARG A 1 115 ? 2.413 22.587 -1.407 1.00 63.19 115 ARG A C 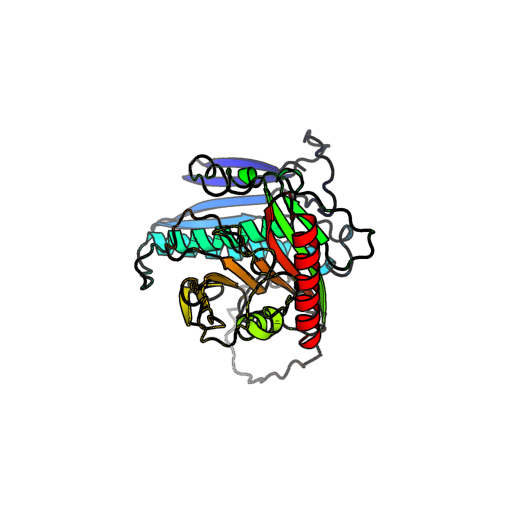1
ATOM 886 O O . ARG A 1 115 ? 1.675 22.398 -2.370 1.00 63.19 115 ARG A O 1
ATOM 893 N N . GLN A 1 116 ? 3.720 22.325 -1.439 1.00 69.12 116 GLN A N 1
ATOM 894 C CA . GLN A 1 116 ? 4.369 21.760 -2.620 1.00 69.12 116 GLN A CA 1
ATOM 895 C C . GLN A 1 116 ? 3.818 20.350 -2.909 1.00 69.12 116 GLN A C 1
ATOM 897 O O . GLN A 1 116 ? 3.716 19.553 -1.973 1.00 69.12 116 GLN A O 1
ATOM 902 N N . PRO A 1 117 ? 3.525 19.999 -4.176 1.00 75.06 117 PRO A N 1
ATOM 903 C CA . PRO A 1 117 ? 3.074 18.655 -4.560 1.00 75.06 117 PRO A CA 1
ATOM 904 C C . PRO A 1 117 ? 3.953 17.521 -4.004 1.00 75.06 117 PRO A C 1
ATOM 906 O O . PRO A 1 117 ? 3.448 16.493 -3.549 1.00 75.06 117 PRO A O 1
ATOM 909 N N . ALA A 1 118 ? 5.267 17.759 -3.913 1.00 78.81 118 ALA A N 1
ATOM 910 C CA . ALA A 1 118 ? 6.226 16.837 -3.314 1.00 78.81 118 ALA A CA 1
ATOM 911 C C . ALA A 1 118 ? 5.913 16.481 -1.846 1.00 78.81 118 ALA A C 1
ATOM 913 O O . ALA A 1 118 ? 6.058 15.322 -1.461 1.00 78.81 118 ALA A O 1
ATOM 914 N N . ALA A 1 119 ? 5.445 17.439 -1.036 1.00 78.75 119 ALA A N 1
ATOM 915 C CA . ALA A 1 119 ? 5.082 17.193 0.362 1.00 78.75 119 ALA A CA 1
ATOM 916 C C . ALA A 1 119 ? 3.837 16.295 0.468 1.00 78.75 119 ALA A C 1
ATOM 918 O O . ALA A 1 119 ? 3.809 15.351 1.254 1.00 78.75 119 ALA A O 1
ATOM 919 N N . LEU A 1 120 ? 2.829 16.520 -0.382 1.00 79.19 120 LEU A N 1
ATOM 920 C CA . LEU A 1 120 ? 1.606 15.704 -0.417 1.00 79.19 120 LEU A CA 1
ATOM 921 C C . LEU A 1 120 ? 1.889 14.269 -0.890 1.00 79.19 120 LEU A C 1
ATOM 923 O O . LEU A 1 120 ? 1.347 13.307 -0.335 1.00 79.19 120 LEU A O 1
ATOM 927 N N . ARG A 1 121 ? 2.806 14.100 -1.852 1.00 83.06 121 ARG A N 1
ATOM 928 C CA . ARG A 1 121 ? 3.314 12.770 -2.219 1.00 83.06 121 ARG A CA 1
ATOM 929 C C . ARG A 1 121 ? 4.071 12.107 -1.076 1.00 83.06 121 ARG A C 1
ATOM 931 O O . ARG A 1 121 ? 3.852 10.922 -0.834 1.00 83.06 121 ARG A O 1
ATOM 938 N N . ALA A 1 122 ? 4.918 12.847 -0.357 1.00 85.44 122 ALA A N 1
ATOM 939 C CA . ALA A 1 122 ? 5.636 12.311 0.796 1.00 85.44 122 ALA A CA 1
ATOM 940 C C . ALA A 1 122 ? 4.659 11.793 1.863 1.00 85.44 122 ALA A C 1
ATOM 942 O O . ALA A 1 122 ? 4.834 10.684 2.362 1.00 85.44 122 ALA A O 1
ATOM 943 N N . PHE A 1 123 ? 3.578 12.523 2.145 1.00 86.56 123 PHE A N 1
ATOM 944 C CA . PHE A 1 123 ? 2.519 12.056 3.039 1.00 86.56 123 PHE A CA 1
ATOM 945 C C . PHE A 1 123 ? 1.860 10.754 2.563 1.00 86.56 123 PHE A C 1
ATOM 947 O O . PHE A 1 123 ? 1.763 9.805 3.342 1.00 86.56 123 PHE A O 1
ATOM 954 N N . SER A 1 124 ? 1.466 10.668 1.288 1.00 87.50 124 SER A N 1
ATOM 955 C CA . SER A 1 124 ? 0.860 9.448 0.726 1.00 87.50 124 SER A CA 1
ATOM 956 C C . SER A 1 124 ? 1.810 8.249 0.810 1.00 87.50 124 SER A C 1
ATOM 958 O O . SER A 1 124 ? 1.422 7.166 1.248 1.00 87.50 124 SER A O 1
ATOM 960 N N . GLN A 1 125 ? 3.091 8.451 0.486 1.00 87.81 125 GLN A N 1
ATOM 961 C CA . GLN A 1 125 ? 4.123 7.421 0.612 1.00 87.81 125 GLN A CA 1
ATOM 962 C C . GLN A 1 125 ? 4.315 6.976 2.065 1.00 87.81 125 GLN A C 1
ATOM 964 O O . GLN A 1 125 ? 4.428 5.778 2.322 1.00 87.81 125 GLN A O 1
ATOM 969 N N . ARG A 1 12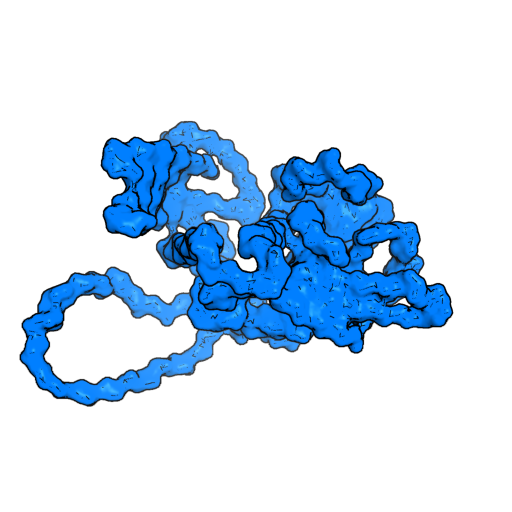6 ? 4.319 7.912 3.022 1.00 88.75 126 ARG A N 1
ATOM 970 C CA . ARG A 1 126 ? 4.446 7.606 4.455 1.00 88.75 126 ARG A CA 1
ATOM 971 C C . ARG A 1 126 ? 3.237 6.831 4.985 1.00 88.75 126 ARG A C 1
ATOM 973 O O . ARG A 1 126 ? 3.437 5.874 5.729 1.00 88.75 126 ARG A O 1
ATOM 980 N N . LEU A 1 127 ? 2.017 7.180 4.567 1.00 90.12 127 LEU A N 1
ATOM 981 C CA . LEU A 1 127 ? 0.799 6.427 4.900 1.00 90.12 127 LEU A CA 1
ATOM 982 C C . LEU A 1 127 ? 0.855 4.995 4.360 1.00 90.12 127 LEU A C 1
ATOM 984 O O . LEU A 1 127 ? 0.718 4.045 5.130 1.00 90.12 127 LEU A O 1
ATOM 988 N N . CYS A 1 128 ? 1.111 4.834 3.058 1.00 89.38 128 CYS A N 1
ATOM 989 C CA . CYS A 1 128 ? 1.219 3.522 2.418 1.00 89.38 128 CYS A CA 1
ATOM 990 C C . CYS A 1 128 ? 2.319 2.668 3.051 1.00 89.38 128 CYS A C 1
ATOM 992 O O . CYS A 1 128 ? 2.108 1.487 3.331 1.00 89.38 128 CYS A O 1
ATOM 994 N N . ARG A 1 129 ? 3.491 3.262 3.297 1.00 89.81 129 ARG A N 1
ATOM 995 C CA . ARG A 1 129 ? 4.626 2.578 3.915 1.00 89.81 129 ARG A CA 1
ATOM 996 C C . ARG A 1 129 ? 4.295 2.110 5.327 1.00 89.81 129 ARG A C 1
ATOM 998 O O . ARG A 1 129 ? 4.439 0.923 5.594 1.00 89.81 129 ARG A O 1
ATOM 1005 N N . GLY A 1 130 ? 3.809 2.997 6.194 1.00 89.25 130 GLY A N 1
ATOM 1006 C CA . GLY A 1 130 ? 3.485 2.622 7.569 1.00 89.25 130 GLY A CA 1
ATOM 1007 C C . GLY A 1 130 ? 2.349 1.596 7.642 1.00 89.25 130 GLY A C 1
ATOM 1008 O O . GLY A 1 130 ? 2.375 0.715 8.496 1.00 89.25 130 GLY A O 1
ATOM 1009 N N . PHE A 1 131 ? 1.375 1.652 6.723 1.00 92.00 131 PHE A N 1
ATOM 1010 C CA . PHE A 1 131 ? 0.322 0.639 6.636 1.00 92.00 131 PHE A CA 1
ATOM 1011 C C . PHE A 1 131 ? 0.891 -0.715 6.195 1.00 92.00 131 PHE A C 1
ATOM 1013 O O . PHE A 1 131 ? 0.563 -1.739 6.783 1.00 92.00 131 PHE A O 1
ATOM 1020 N N . ASN A 1 132 ? 1.792 -0.734 5.207 1.00 91.44 132 ASN A N 1
ATOM 1021 C CA . ASN A 1 132 ? 2.470 -1.955 4.766 1.00 91.44 132 ASN A CA 1
ATOM 1022 C C . ASN A 1 132 ? 3.347 -2.565 5.864 1.00 91.44 132 ASN A C 1
ATOM 1024 O O . ASN A 1 132 ? 3.328 -3.777 6.048 1.00 91.44 132 ASN A O 1
ATOM 1028 N N . GLU A 1 133 ? 4.097 -1.748 6.602 1.00 88.75 133 GLU A N 1
ATOM 1029 C CA . GLU A 1 133 ? 4.898 -2.196 7.747 1.00 88.75 133 GLU A CA 1
ATOM 1030 C C . GLU A 1 133 ? 4.001 -2.819 8.825 1.00 88.75 133 GLU A C 1
ATOM 1032 O O . GLU A 1 133 ? 4.291 -3.912 9.320 1.00 88.75 133 GLU A O 1
ATOM 1037 N N . ALA A 1 134 ? 2.866 -2.176 9.117 1.00 89.06 134 ALA A N 1
ATOM 1038 C CA . ALA A 1 134 ? 1.868 -2.695 10.038 1.00 89.06 134 ALA A CA 1
ATOM 1039 C C . ALA A 1 134 ? 1.266 -4.012 9.548 1.00 89.06 134 ALA A C 1
ATOM 1041 O O . ALA A 1 134 ? 1.208 -4.955 10.322 1.00 89.06 134 ALA A O 1
ATOM 1042 N N . VAL A 1 135 ? 0.880 -4.137 8.276 1.00 90.25 135 VAL A N 1
ATOM 1043 C CA . VAL A 1 135 ? 0.345 -5.387 7.709 1.00 90.25 135 VAL A CA 1
ATOM 1044 C C . VAL A 1 135 ? 1.397 -6.501 7.759 1.00 90.25 135 VAL A C 1
ATOM 1046 O O . VAL A 1 135 ? 1.141 -7.544 8.362 1.00 90.25 135 VAL A O 1
ATOM 1049 N N . ASN A 1 136 ? 2.600 -6.258 7.233 1.00 88.50 136 ASN A N 1
ATOM 1050 C CA . ASN A 1 136 ? 3.659 -7.262 7.107 1.00 88.50 136 ASN A CA 1
ATOM 1051 C C . ASN A 1 136 ? 4.195 -7.746 8.460 1.00 88.50 136 ASN A C 1
ATOM 1053 O O . ASN A 1 136 ? 4.428 -8.938 8.633 1.00 88.50 136 ASN A O 1
ATOM 1057 N N . GLY A 1 137 ? 4.366 -6.842 9.432 1.00 85.88 137 GLY A N 1
ATOM 1058 C CA . GLY A 1 137 ? 4.800 -7.194 10.785 1.00 85.88 137 GLY A CA 1
ATOM 1059 C C . GLY A 1 137 ? 6.146 -7.921 10.849 1.00 85.88 137 GLY A C 1
ATOM 1060 O O . GLY A 1 137 ? 6.258 -8.906 11.578 1.00 85.88 137 GLY A O 1
ATOM 1061 N N . PHE A 1 138 ? 7.150 -7.475 10.089 1.00 82.25 138 PHE A N 1
ATOM 1062 C CA . PHE A 1 138 ? 8.465 -8.116 10.082 1.00 82.25 138 PHE A CA 1
ATOM 1063 C C . PHE A 1 138 ? 9.157 -8.029 11.448 1.00 82.25 138 PHE A C 1
ATOM 1065 O O . PHE A 1 138 ? 9.215 -6.970 12.078 1.00 82.25 138 PHE A O 1
ATOM 1072 N N . VAL A 1 139 ? 9.750 -9.146 11.874 1.00 82.44 139 VAL A N 1
ATOM 1073 C CA . VAL A 1 139 ? 10.506 -9.232 13.135 1.00 82.44 139 VAL A CA 1
ATOM 1074 C C . VAL A 1 139 ? 11.742 -8.328 13.112 1.00 82.44 139 VAL A C 1
ATOM 1076 O O . VAL A 1 139 ? 12.071 -7.716 14.127 1.00 82.44 139 VAL A O 1
ATOM 1079 N N . ASP A 1 140 ? 12.378 -8.177 11.947 1.00 80.25 140 ASP A N 1
ATOM 1080 C CA . ASP A 1 140 ? 13.540 -7.296 11.751 1.00 80.25 140 ASP A CA 1
ATOM 1081 C C . ASP A 1 140 ? 13.209 -5.818 12.039 1.00 80.25 140 ASP A C 1
ATOM 1083 O O . ASP A 1 140 ? 14.051 -5.074 12.554 1.00 80.25 140 ASP A O 1
ATOM 1087 N N . ASP A 1 141 ? 11.951 -5.425 11.808 1.00 77.56 141 ASP A N 1
ATOM 1088 C CA . ASP A 1 141 ? 11.417 -4.089 12.088 1.00 77.56 141 ASP A CA 1
ATOM 1089 C C . ASP A 1 141 ? 10.920 -3.930 13.543 1.00 77.56 141 ASP A C 1
ATOM 1091 O O . ASP A 1 141 ? 10.429 -2.869 13.935 1.00 77.56 141 ASP A O 1
ATOM 1095 N N . GLY A 1 142 ? 11.062 -4.971 14.371 1.00 82.75 142 GLY A N 1
ATOM 1096 C CA . GLY A 1 142 ? 10.707 -4.966 15.793 1.00 82.75 142 GLY A CA 1
ATOM 1097 C C . GLY A 1 142 ? 9.287 -5.440 16.107 1.00 82.75 142 GLY A C 1
ATOM 1098 O O . GLY A 1 142 ? 8.845 -5.292 17.248 1.00 82.75 142 GLY A O 1
ATOM 1099 N N . TRP A 1 143 ? 8.566 -6.006 15.135 1.00 87.56 143 TRP A N 1
ATOM 1100 C CA . TRP A 1 143 ? 7.241 -6.575 15.369 1.00 87.56 143 TRP A CA 1
ATOM 1101 C C . TRP A 1 143 ? 7.315 -7.972 15.988 1.00 87.56 143 TRP A C 1
ATOM 1103 O O . TRP A 1 143 ? 8.138 -8.808 15.624 1.00 87.56 143 TRP A O 1
ATOM 1113 N N . SER A 1 144 ? 6.397 -8.244 16.906 1.00 88.44 144 SER A N 1
ATOM 1114 C CA . SER A 1 144 ? 6.209 -9.551 17.533 1.00 88.44 144 SER A CA 1
ATOM 1115 C C . SER A 1 144 ? 4.719 -9.836 17.678 1.00 88.44 144 SER A C 1
ATOM 1117 O O . SER A 1 144 ? 3.952 -8.941 18.021 1.00 88.44 144 SER A O 1
ATOM 1119 N N . VAL A 1 145 ? 4.281 -11.058 17.385 1.00 87.75 145 VAL A N 1
ATOM 1120 C CA . VAL A 1 145 ? 2.873 -11.443 17.561 1.00 87.75 145 VAL A CA 1
ATOM 1121 C C . VAL A 1 145 ? 2.627 -11.726 19.041 1.00 87.75 145 VAL A C 1
ATOM 1123 O O . VAL A 1 145 ? 3.359 -12.501 19.658 1.00 87.75 145 VAL A O 1
ATOM 1126 N N . LEU A 1 146 ? 1.610 -11.086 19.618 1.00 84.19 146 LEU A N 1
ATOM 1127 C CA . LEU A 1 146 ? 1.129 -11.405 20.955 1.00 84.19 146 LEU A CA 1
ATOM 1128 C C . LEU A 1 146 ? 0.389 -12.742 20.847 1.00 84.19 146 LEU A C 1
ATOM 1130 O O . LEU A 1 146 ? -0.558 -12.839 20.071 1.00 84.19 146 LEU A O 1
ATOM 1134 N N . GLY A 1 147 ? 0.887 -13.771 21.542 1.00 65.19 147 GLY A N 1
ATOM 1135 C CA . GLY A 1 147 ? 0.463 -15.161 21.350 1.00 65.19 147 GLY A CA 1
ATOM 1136 C C . GLY A 1 147 ? -1.056 -15.312 21.266 1.00 65.19 147 GLY A C 1
ATOM 1137 O O . GLY A 1 147 ? -1.758 -14.929 22.198 1.00 65.19 147 GLY A O 1
ATOM 1138 N N . SER A 1 148 ? -1.534 -15.859 20.146 1.00 59.59 148 SER A N 1
ATOM 1139 C CA . SER A 1 148 ? -2.916 -16.301 19.980 1.00 59.59 148 SER A CA 1
ATOM 1140 C C . SER A 1 148 ? -2.931 -17.824 19.906 1.00 59.59 148 SER A C 1
ATOM 1142 O O . SER A 1 148 ? -2.029 -18.438 19.331 1.00 59.59 148 SER A O 1
ATOM 1144 N N . ASP A 1 149 ? -3.962 -18.445 20.472 1.00 54.16 149 ASP A N 1
ATOM 1145 C CA . ASP A 1 149 ? -4.117 -19.906 20.528 1.00 54.16 149 ASP A CA 1
ATOM 1146 C C . ASP A 1 149 ? -4.436 -20.539 19.150 1.00 54.16 149 ASP A C 1
ATOM 1148 O O . ASP A 1 149 ? -4.923 -21.663 19.069 1.00 54.16 149 ASP A O 1
ATOM 1152 N N . GLY A 1 150 ? -4.186 -19.832 18.040 1.00 55.97 150 GLY A N 1
ATOM 1153 C CA . GLY A 1 150 ? -4.410 -20.310 16.670 1.00 55.97 150 GLY A CA 1
ATOM 1154 C C . GLY A 1 150 ? -5.879 -20.377 16.233 1.00 55.97 150 GLY A C 1
ATOM 1155 O O . GLY A 1 150 ? -6.153 -20.795 15.112 1.00 55.97 150 GLY A O 1
ATOM 1156 N N . VAL A 1 151 ? -6.813 -19.955 17.093 1.00 57.97 151 VAL A N 1
ATOM 1157 C CA . VAL A 1 151 ? -8.274 -19.979 16.857 1.00 57.97 151 VAL A CA 1
ATOM 1158 C C . VAL A 1 151 ? -8.856 -18.566 16.673 1.00 57.97 151 VAL A C 1
ATOM 1160 O O . VAL A 1 151 ? -10.059 -18.401 16.513 1.00 57.97 151 VAL A O 1
ATOM 1163 N N . GLU A 1 152 ? -8.030 -17.519 16.704 1.00 67.00 152 GLU A N 1
ATOM 1164 C CA . GLU A 1 152 ? -8.518 -16.139 16.627 1.00 67.00 152 GLU A CA 1
ATOM 1165 C C . GLU A 1 152 ? -8.505 -15.583 15.195 1.00 67.00 152 GLU A C 1
ATOM 1167 O O . GLU A 1 152 ? -7.465 -15.555 14.542 1.00 67.00 152 GLU A O 1
ATOM 1172 N N . ASP A 1 153 ? -9.649 -15.051 14.746 1.00 82.50 153 ASP A N 1
ATOM 1173 C CA . ASP A 1 153 ? -9.823 -14.378 13.440 1.00 82.50 153 ASP A CA 1
ATOM 1174 C C . ASP A 1 153 ? -9.019 -13.066 13.298 1.00 82.50 153 ASP A C 1
ATOM 1176 O O . ASP A 1 153 ? -8.967 -12.457 12.227 1.00 82.50 153 ASP A O 1
ATOM 1180 N N . VAL A 1 154 ? -8.413 -12.598 14.394 1.00 89.38 154 VAL A N 1
ATOM 1181 C CA . VAL A 1 154 ? -7.663 -11.343 14.485 1.00 89.38 154 VAL A CA 1
ATOM 1182 C C . VAL A 1 154 ? -6.293 -11.628 15.088 1.00 89.38 154 VAL A C 1
ATOM 1184 O O . VAL A 1 154 ? -6.180 -12.265 16.130 1.00 89.38 154 VAL A O 1
ATOM 1187 N N . ILE A 1 155 ? -5.249 -11.108 14.451 1.00 90.62 155 ILE A N 1
ATOM 1188 C CA . ILE A 1 155 ? -3.862 -11.215 14.900 1.00 90.62 155 ILE A CA 1
ATOM 1189 C C . ILE A 1 155 ? -3.467 -9.902 15.570 1.00 90.62 155 ILE A C 1
ATOM 1191 O O . ILE A 1 155 ? -3.552 -8.836 14.957 1.00 90.62 155 ILE A O 1
ATOM 1195 N N . ILE A 1 156 ? -2.986 -9.977 16.810 1.00 91.06 156 ILE A N 1
ATOM 1196 C CA . ILE A 1 156 ? -2.421 -8.832 17.526 1.00 91.06 156 ILE A CA 1
ATOM 1197 C C . ILE A 1 156 ? -0.895 -8.890 17.434 1.00 91.06 156 ILE A C 1
ATOM 1199 O O . ILE A 1 156 ? -0.267 -9.840 17.892 1.00 91.06 156 ILE A O 1
ATOM 1203 N N . ALA A 1 157 ? -0.286 -7.862 16.852 1.00 91.06 157 ALA A N 1
ATOM 1204 C CA . ALA A 1 157 ? 1.159 -7.687 16.793 1.00 91.06 157 ALA A CA 1
ATOM 1205 C C . ALA A 1 157 ? 1.582 -6.438 17.567 1.00 91.06 157 ALA A C 1
ATOM 1207 O O . ALA A 1 157 ? 0.857 -5.451 17.630 1.00 91.06 157 ALA A O 1
ATOM 1208 N N . ILE A 1 158 ? 2.770 -6.467 18.150 1.00 90.06 158 ILE A N 1
ATOM 1209 C CA . ILE A 1 158 ? 3.311 -5.407 18.988 1.00 90.06 158 ILE A CA 1
ATOM 1210 C C . ILE A 1 158 ? 4.697 -5.036 18.483 1.00 90.06 158 ILE A C 1
ATOM 1212 O O . ILE A 1 158 ? 5.540 -5.908 18.273 1.00 90.06 158 ILE A O 1
ATOM 1216 N N . ASN A 1 159 ? 4.934 -3.736 18.348 1.00 87.38 159 ASN A N 1
ATOM 1217 C CA . ASN A 1 159 ? 6.245 -3.154 18.140 1.00 87.38 159 ASN A CA 1
ATOM 1218 C C . ASN A 1 159 ? 6.679 -2.388 19.394 1.00 87.38 159 ASN A C 1
ATOM 1220 O O . ASN A 1 159 ? 6.152 -1.320 19.715 1.00 87.38 159 ASN A O 1
ATOM 1224 N N . SER A 1 160 ? 7.645 -2.958 20.113 1.00 74.69 160 SER A N 1
ATOM 1225 C CA . SER A 1 160 ? 8.199 -2.383 21.345 1.00 74.69 160 SER A CA 1
ATOM 1226 C C . SER A 1 160 ? 9.366 -1.420 21.097 1.00 74.69 160 SER A C 1
ATOM 1228 O O . SER A 1 160 ? 9.839 -0.788 22.036 1.00 74.69 160 SER A O 1
ATOM 1230 N N . SER A 1 161 ? 9.837 -1.292 19.852 1.00 66.75 161 SER A N 1
ATOM 1231 C CA . SER A 1 161 ? 10.912 -0.376 19.455 1.00 66.75 161 SER A CA 1
ATOM 1232 C C . SER A 1 161 ? 10.515 0.445 18.217 1.00 66.75 161 SER A C 1
ATOM 1234 O O . SER A 1 161 ? 11.115 0.281 17.148 1.00 66.75 161 SER A O 1
ATOM 1236 N N . PRO A 1 162 ? 9.533 1.361 18.330 1.00 58.59 162 PRO A N 1
ATOM 1237 C CA . PRO A 1 162 ? 9.051 2.143 17.187 1.00 58.59 162 PRO A CA 1
ATOM 1238 C C . PRO A 1 162 ? 10.124 3.071 16.585 1.00 58.59 162 PRO A C 1
ATOM 1240 O O . PRO A 1 162 ? 9.963 3.559 15.467 1.00 58.59 162 PRO A O 1
ATOM 1243 N N . SER A 1 163 ? 11.254 3.267 17.280 1.00 52.97 163 SER A N 1
ATOM 1244 C CA . SER A 1 163 ? 12.413 4.041 16.819 1.00 52.97 163 SER A CA 1
ATOM 1245 C C . SER A 1 163 ? 13.052 3.539 15.524 1.00 52.97 163 SER A C 1
ATOM 1247 O O . SER A 1 163 ? 13.714 4.323 14.849 1.00 52.97 163 SER A O 1
ATOM 1249 N N . LYS A 1 164 ? 12.835 2.273 15.141 1.00 48.31 164 LYS A N 1
ATOM 1250 C CA . LYS A 1 164 ? 13.335 1.718 13.872 1.00 48.31 164 LYS A CA 1
ATOM 1251 C C . LYS A 1 164 ? 12.397 1.942 12.678 1.00 48.31 164 LYS A C 1
ATOM 1253 O O . LYS A 1 164 ? 12.888 2.105 11.566 1.00 48.31 164 LYS A O 1
ATOM 1258 N N . LEU A 1 165 ? 11.081 1.997 12.901 1.00 47.44 165 LEU A N 1
ATOM 1259 C CA . LEU A 1 165 ? 10.070 2.165 11.842 1.00 47.44 165 LEU A CA 1
ATOM 1260 C C . LEU A 1 165 ? 10.004 3.602 11.308 1.00 47.44 165 LEU A C 1
ATOM 1262 O O . LEU A 1 165 ? 9.807 3.839 10.121 1.00 47.44 165 LEU A O 1
ATOM 1266 N N . LEU A 1 166 ? 10.220 4.584 12.181 1.00 51.34 166 LEU A N 1
ATOM 1267 C CA . LEU A 1 166 ? 10.037 6.005 11.867 1.00 51.34 166 LEU A CA 1
ATOM 1268 C C . LEU A 1 166 ? 11.243 6.675 11.184 1.00 51.34 166 LEU A C 1
ATOM 1270 O O . LEU A 1 166 ? 11.256 7.894 11.010 1.00 51.34 166 LEU A O 1
ATOM 1274 N N . GLY A 1 167 ? 12.250 5.900 10.766 1.00 41.22 167 GLY A N 1
ATOM 1275 C CA . GLY A 1 167 ? 13.533 6.447 10.330 1.00 41.22 167 GLY A CA 1
ATOM 1276 C C . GLY A 1 167 ? 14.221 7.223 11.460 1.00 41.22 167 GLY A C 1
ATOM 1277 O O . GLY A 1 167 ? 13.692 7.388 12.556 1.00 41.22 167 GLY A O 1
ATOM 1278 N N . SER A 1 168 ? 15.434 7.701 11.213 1.00 37.75 168 SER A N 1
ATOM 1279 C CA . SER A 1 168 ? 16.249 8.491 12.150 1.00 37.75 168 SER A CA 1
ATOM 1280 C C . SER A 1 168 ? 15.645 9.8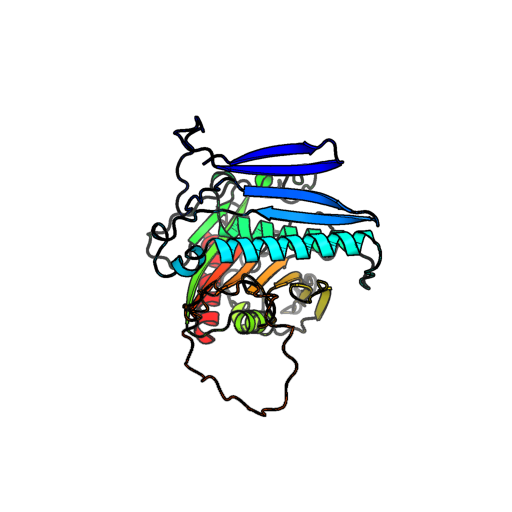84 12.464 1.00 37.75 168 SER A C 1
ATOM 1282 O O . SER A 1 168 ? 16.277 10.903 12.210 1.00 37.75 168 SER A O 1
ATOM 1284 N N . GLN A 1 169 ? 14.416 9.952 12.977 1.00 44.75 169 GLN A N 1
ATOM 1285 C CA . GLN A 1 169 ? 13.645 11.183 13.230 1.00 44.75 169 GLN A CA 1
ATOM 1286 C C . GLN A 1 169 ? 13.137 11.263 14.687 1.00 44.75 169 GLN A C 1
ATOM 1288 O O . GLN A 1 169 ? 12.721 12.316 15.159 1.00 44.75 169 GLN A O 1
ATOM 1293 N N . LEU A 1 170 ? 13.223 10.167 15.451 1.00 41.00 170 LEU A N 1
ATOM 1294 C CA . LEU A 1 170 ? 12.886 10.134 16.884 1.00 41.00 170 LEU A CA 1
ATOM 1295 C C . LEU A 1 170 ? 14.021 10.603 17.809 1.00 41.00 170 LEU A C 1
ATOM 1297 O O . LEU A 1 170 ? 13.834 10.666 19.021 1.00 41.00 170 LEU A O 1
ATOM 1301 N N . ALA A 1 171 ? 15.189 10.952 17.259 1.00 33.88 171 ALA A N 1
ATOM 1302 C CA . ALA A 1 171 ? 16.278 11.531 18.045 1.00 33.88 171 ALA A CA 1
ATOM 1303 C C . ALA A 1 171 ? 16.045 13.016 18.395 1.00 33.88 171 ALA A C 1
ATOM 1305 O O . ALA A 1 171 ? 16.773 13.551 19.224 1.00 33.88 171 ALA A O 1
ATOM 1306 N N . SER A 1 172 ? 15.052 13.680 17.784 1.00 34.84 172 SER A N 1
ATOM 1307 C CA . SER A 1 172 ? 14.849 15.130 17.925 1.00 34.84 172 SER A CA 1
ATOM 1308 C C . SER A 1 172 ? 13.423 15.579 18.263 1.00 34.84 172 SER A C 1
ATOM 1310 O O . SER A 1 172 ? 13.181 16.783 18.293 1.00 34.84 172 SER A O 1
ATOM 1312 N N . SER A 1 173 ? 12.478 14.675 18.555 1.00 34.81 173 SER A N 1
ATOM 1313 C CA . SER A 1 173 ? 11.210 15.079 19.183 1.00 34.81 173 SER A CA 1
ATOM 1314 C C . SER A 1 173 ? 10.909 14.248 20.432 1.00 34.81 173 SER A C 1
ATOM 1316 O O . SER A 1 173 ? 10.672 13.042 20.382 1.00 34.81 173 SER A O 1
ATOM 1318 N N . ASP A 1 174 ? 10.914 14.936 21.574 1.00 37.62 174 ASP A N 1
ATOM 1319 C CA . ASP A 1 174 ? 10.696 14.451 22.947 1.00 37.62 174 ASP A CA 1
ATOM 1320 C C . ASP A 1 174 ? 9.324 13.780 23.203 1.00 37.62 174 ASP A C 1
ATOM 1322 O O . ASP A 1 174 ? 8.974 13.479 24.342 1.00 37.62 174 ASP A O 1
ATOM 1326 N N . GLY A 1 175 ? 8.508 13.531 22.174 1.00 40.94 175 GLY A N 1
ATOM 1327 C CA . GLY A 1 175 ? 7.118 13.096 22.343 1.00 40.94 175 GLY A CA 1
ATOM 1328 C C . GLY A 1 175 ? 6.921 11.592 22.546 1.00 40.94 175 GLY A C 1
ATOM 1329 O O . GLY A 1 175 ? 6.063 11.193 23.327 1.00 40.94 175 GLY A O 1
ATOM 1330 N N . LEU A 1 176 ? 7.692 10.747 21.850 1.00 41.09 176 LEU A N 1
ATOM 1331 C CA . LEU A 1 176 ? 7.472 9.288 21.843 1.00 41.09 176 LEU A CA 1
ATOM 1332 C C . LEU A 1 176 ? 8.548 8.501 22.601 1.00 41.09 176 LEU A C 1
ATOM 1334 O O . LEU A 1 176 ? 8.230 7.473 23.189 1.00 41.09 176 LEU A O 1
ATOM 1338 N N . SER A 1 177 ? 9.783 9.006 22.681 1.00 38.53 177 SER A N 1
ATOM 1339 C CA . SER A 1 177 ? 10.852 8.399 23.497 1.00 38.53 177 SER A CA 1
ATOM 1340 C C . SER A 1 177 ? 10.599 8.513 25.012 1.00 38.53 177 SER A C 1
ATOM 1342 O O . SER A 1 177 ? 11.232 7.806 25.791 1.00 38.53 177 SER A O 1
ATOM 1344 N N . ALA A 1 178 ? 9.660 9.369 25.436 1.00 41.62 178 ALA A N 1
ATOM 1345 C CA . ALA A 1 178 ? 9.236 9.511 26.830 1.00 41.62 178 ALA A CA 1
ATOM 1346 C C . ALA A 1 178 ? 8.089 8.559 27.230 1.00 41.62 178 ALA A C 1
ATOM 1348 O O . ALA A 1 178 ? 7.826 8.383 28.423 1.00 41.62 178 ALA A O 1
ATOM 1349 N N . LEU A 1 179 ? 7.400 7.927 26.268 1.00 50.53 179 LEU A N 1
ATOM 1350 C CA . LEU A 1 179 ? 6.405 6.901 26.571 1.00 50.53 179 LEU A CA 1
ATOM 1351 C C . LEU A 1 179 ? 7.123 5.567 26.751 1.00 50.53 179 LEU A C 1
ATOM 1353 O O . LEU A 1 179 ? 7.633 4.983 25.802 1.00 50.53 179 LEU A O 1
ATOM 1357 N N . ASN A 1 180 ? 7.103 5.046 27.974 1.00 61.50 180 ASN A N 1
ATOM 1358 C CA . ASN A 1 180 ? 7.472 3.668 28.290 1.00 61.50 180 ASN A CA 1
ATOM 1359 C C . ASN A 1 180 ? 6.419 2.706 27.679 1.00 61.50 180 ASN A C 1
ATOM 1361 O O . ASN A 1 180 ? 5.600 2.122 28.394 1.00 61.50 180 ASN A O 1
ATOM 1365 N N . GLY A 1 181 ? 6.350 2.652 26.347 1.00 71.00 181 GLY A N 1
ATOM 1366 C CA . GLY A 1 181 ? 5.237 2.138 25.553 1.00 71.00 181 GLY A CA 1
ATOM 1367 C C . GLY A 1 181 ? 5.631 1.816 24.108 1.00 71.00 181 GLY A C 1
ATOM 1368 O O . GLY A 1 181 ? 6.797 1.917 23.738 1.00 71.00 181 GLY A O 1
ATOM 1369 N N . GLY A 1 182 ? 4.665 1.395 23.294 1.00 84.44 182 GLY A N 1
ATOM 1370 C CA . GLY A 1 182 ? 4.908 0.936 21.925 1.00 84.44 182 GLY A CA 1
ATOM 1371 C C . GLY A 1 182 ? 3.688 1.072 21.020 1.00 84.44 182 GLY A C 1
ATOM 1372 O O . GLY A 1 182 ? 2.699 1.721 21.372 1.00 84.44 182 GLY A O 1
ATOM 1373 N N . ILE A 1 183 ? 3.767 0.446 19.847 1.00 88.19 183 ILE A N 1
ATOM 1374 C CA . ILE A 1 183 ? 2.669 0.386 18.877 1.00 88.19 183 ILE A CA 1
ATOM 1375 C C . ILE A 1 183 ? 2.083 -1.024 18.886 1.00 88.19 183 ILE A C 1
ATOM 1377 O O . ILE A 1 183 ? 2.811 -2.007 18.787 1.00 88.19 183 ILE A O 1
ATOM 1381 N N . LEU A 1 184 ? 0.767 -1.126 18.998 1.00 90.50 184 LEU A N 1
ATOM 1382 C CA . LEU A 1 184 ? 0.002 -2.353 18.851 1.00 90.50 184 LEU A CA 1
ATOM 1383 C C . LEU A 1 184 ? -0.751 -2.298 17.525 1.00 90.50 184 LEU A C 1
ATOM 1385 O O . LEU A 1 184 ? -1.396 -1.302 17.220 1.00 90.50 184 LEU A O 1
ATOM 1389 N N . CYS A 1 185 ? -0.686 -3.363 16.739 1.00 92.44 185 CYS A N 1
ATOM 1390 C CA . CYS A 1 185 ? -1.413 -3.507 15.492 1.00 92.44 185 CYS A CA 1
ATOM 1391 C C . CYS A 1 185 ? -2.354 -4.707 15.577 1.00 92.44 185 CYS A C 1
ATOM 1393 O O . CYS A 1 185 ? -1.903 -5.835 15.767 1.00 92.44 185 CYS A O 1
ATOM 1395 N N . ALA A 1 186 ? -3.650 -4.459 15.421 1.00 93.00 186 ALA A N 1
ATOM 1396 C CA . ALA A 1 186 ? -4.658 -5.493 15.265 1.00 93.00 186 ALA A CA 1
ATOM 1397 C C . ALA A 1 186 ? -4.957 -5.675 13.776 1.00 93.00 186 ALA A C 1
ATOM 1399 O O . ALA A 1 186 ? -5.282 -4.710 13.078 1.00 93.00 186 ALA A O 1
ATOM 1400 N N . LYS A 1 187 ? -4.818 -6.907 13.289 1.00 92.50 187 LYS A N 1
ATOM 1401 C CA . LYS A 1 187 ? -4.903 -7.246 11.868 1.00 92.50 187 LYS A CA 1
ATOM 1402 C C . LYS A 1 187 ? -5.918 -8.348 11.648 1.00 92.50 187 LYS A C 1
ATOM 1404 O O . LYS A 1 187 ? -5.974 -9.295 12.425 1.00 92.50 187 LYS A O 1
ATOM 1409 N N . ALA A 1 188 ? -6.650 -8.268 10.553 1.00 93.00 188 ALA A N 1
ATOM 1410 C CA . ALA A 1 188 ? -7.527 -9.336 10.108 1.00 93.00 188 ALA A CA 1
ATOM 1411 C C . ALA A 1 188 ? -7.513 -9.425 8.586 1.00 93.00 188 ALA A C 1
ATOM 1413 O O . ALA A 1 188 ? -7.129 -8.485 7.885 1.00 93.00 188 ALA A O 1
ATOM 1414 N N . SER A 1 189 ? -7.915 -10.571 8.056 1.00 91.06 189 SER A N 1
ATOM 1415 C CA . SER A 1 189 ? -8.129 -10.740 6.623 1.00 91.06 189 SER A CA 1
ATOM 1416 C C . SER A 1 189 ? -9.372 -11.578 6.389 1.00 91.06 189 SER A C 1
ATOM 1418 O O . SER A 1 189 ? -9.614 -12.540 7.111 1.00 91.06 189 SER A O 1
ATOM 1420 N N . MET A 1 190 ? -10.160 -11.206 5.387 1.00 90.62 190 MET A N 1
ATOM 1421 C CA . MET A 1 190 ? -11.372 -11.926 5.013 1.00 90.62 190 MET A CA 1
ATOM 1422 C C . MET A 1 190 ? -11.472 -12.077 3.500 1.00 90.62 190 MET A C 1
ATOM 1424 O O . MET A 1 190 ? -11.007 -11.226 2.740 1.00 90.62 190 MET A O 1
ATOM 1428 N N . LEU A 1 191 ? -12.092 -13.175 3.073 1.00 89.88 191 LEU A N 1
ATOM 1429 C CA . LEU A 1 191 ? -12.424 -13.422 1.679 1.00 89.88 191 LEU A CA 1
ATOM 1430 C C . LEU A 1 191 ? -13.840 -12.912 1.410 1.00 89.88 191 LEU A C 1
ATOM 1432 O O . LEU A 1 191 ? -14.799 -13.414 1.990 1.00 89.88 191 LEU A O 1
ATOM 1436 N N . LEU A 1 192 ? -13.954 -11.941 0.517 1.00 88.88 192 LEU A N 1
ATOM 1437 C CA . LEU A 1 192 ? -15.215 -11.391 0.043 1.00 88.88 192 LEU A CA 1
ATOM 1438 C C . LEU A 1 192 ? -15.610 -12.059 -1.272 1.00 88.88 192 LEU A C 1
ATOM 1440 O O . LEU A 1 192 ? -14.751 -12.368 -2.105 1.00 88.88 192 LEU A O 1
ATOM 1444 N N . GLN A 1 193 ? -16.909 -12.268 -1.462 1.00 87.44 193 GLN A N 1
ATOM 1445 C CA . GLN A 1 193 ? -17.474 -12.825 -2.687 1.00 87.44 193 GLN A CA 1
ATOM 1446 C C . GLN A 1 193 ? -18.468 -11.830 -3.270 1.00 87.44 193 GLN A C 1
ATOM 1448 O O . GLN A 1 193 ? -19.340 -11.350 -2.560 1.00 87.44 193 GLN A O 1
ATOM 1453 N N . ASN A 1 194 ? -18.344 -11.550 -4.563 1.00 83.88 194 ASN A N 1
ATOM 1454 C CA . ASN A 1 194 ? -19.239 -10.688 -5.333 1.00 83.88 194 ASN A CA 1
ATOM 1455 C C . ASN A 1 194 ? -19.297 -9.231 -4.843 1.00 83.88 194 ASN A C 1
ATOM 1457 O O . ASN A 1 194 ? -20.279 -8.536 -5.088 1.00 83.88 194 ASN A O 1
ATOM 1461 N N . VAL A 1 195 ? -18.227 -8.754 -4.195 1.00 84.00 195 VAL A N 1
ATOM 1462 C CA . VAL A 1 195 ? -18.091 -7.359 -3.754 1.00 84.00 195 VAL A CA 1
ATOM 1463 C C . VAL A 1 195 ? -16.998 -6.666 -4.572 1.00 84.00 195 VAL A C 1
ATOM 1465 O O . VAL A 1 195 ? -15.814 -6.994 -4.409 1.00 84.00 195 VAL A O 1
ATOM 1468 N N . PRO A 1 196 ? -17.358 -5.700 -5.440 1.00 85.88 196 PRO A N 1
ATOM 1469 C CA . PRO A 1 196 ? -16.385 -4.888 -6.159 1.00 85.88 196 PRO A CA 1
ATOM 1470 C C . PRO A 1 196 ? -15.507 -4.073 -5.189 1.00 85.88 196 PRO A C 1
ATOM 1472 O O . PRO A 1 196 ? -16.043 -3.369 -4.325 1.00 85.88 196 PRO A O 1
ATOM 1475 N N . PRO A 1 197 ? -14.163 -4.122 -5.317 1.00 86.94 197 PRO A N 1
ATOM 1476 C CA . PRO A 1 197 ? -13.248 -3.419 -4.413 1.00 86.94 197 PRO A CA 1
ATOM 1477 C C . PRO A 1 197 ? -13.517 -1.914 -4.290 1.00 86.94 197 PRO A C 1
ATOM 1479 O O . PRO A 1 197 ? -13.527 -1.378 -3.180 1.00 86.94 197 PRO A O 1
ATOM 1482 N N . ALA A 1 198 ? -13.773 -1.249 -5.420 1.00 86.12 198 ALA A N 1
ATOM 1483 C CA . ALA A 1 198 ? -14.028 0.187 -5.491 1.00 86.12 198 ALA A CA 1
ATOM 1484 C C . ALA A 1 198 ? -15.290 0.592 -4.711 1.00 86.12 198 ALA A C 1
ATOM 1486 O O . ALA A 1 198 ? -15.264 1.544 -3.928 1.00 86.12 198 ALA A O 1
ATOM 1487 N N . LEU A 1 199 ? -16.379 -0.173 -4.865 1.00 87.62 199 LEU A N 1
ATOM 1488 C CA . LEU A 1 199 ? -17.640 0.077 -4.167 1.00 87.62 199 LEU A CA 1
ATOM 1489 C C . LEU A 1 199 ? -17.491 -0.069 -2.654 1.00 87.62 199 LEU A C 1
ATOM 1491 O O . LEU A 1 199 ? -17.988 0.781 -1.917 1.00 87.62 199 LEU A O 1
ATOM 1495 N N . LEU A 1 200 ? -16.779 -1.101 -2.190 1.00 89.19 200 LEU A N 1
ATOM 1496 C CA . LEU A 1 200 ? -16.557 -1.306 -0.760 1.00 89.19 200 LEU A CA 1
ATOM 1497 C C . LEU A 1 200 ? -15.729 -0.174 -0.150 1.00 89.19 200 LEU A C 1
ATOM 1499 O O . LEU A 1 200 ? -16.083 0.351 0.901 1.00 89.19 200 LEU A O 1
ATOM 1503 N N . VAL A 1 201 ? -14.638 0.232 -0.803 1.00 89.50 201 VAL A N 1
ATOM 1504 C CA . VAL A 1 201 ? -13.802 1.337 -0.313 1.00 89.50 201 VAL A CA 1
ATOM 1505 C C . VAL A 1 201 ? -14.574 2.655 -0.297 1.00 89.50 201 VAL A C 1
ATOM 1507 O O . VAL A 1 201 ? -14.478 3.399 0.682 1.00 89.50 201 VAL A O 1
ATOM 1510 N N . ARG A 1 202 ? -15.388 2.922 -1.326 1.00 88.38 202 ARG A N 1
ATOM 1511 C CA . ARG A 1 202 ? -16.272 4.093 -1.356 1.00 88.38 202 ARG A CA 1
ATOM 1512 C C . ARG A 1 202 ? -17.287 4.057 -0.213 1.00 88.38 202 ARG A C 1
ATOM 1514 O O . ARG A 1 202 ? -17.407 5.044 0.506 1.00 88.38 202 ARG A O 1
ATOM 1521 N N . PHE A 1 203 ? -17.937 2.914 0.009 1.00 88.88 203 PHE A N 1
ATOM 1522 C CA . PHE A 1 203 ? -18.871 2.728 1.118 1.00 88.88 203 PHE A CA 1
ATOM 1523 C C . PHE A 1 203 ? -18.191 2.964 2.473 1.00 88.88 203 PHE A C 1
ATOM 1525 O O . PHE A 1 203 ? -18.686 3.742 3.279 1.00 88.88 203 PHE A O 1
ATOM 1532 N N . LEU A 1 204 ? -17.020 2.366 2.716 1.00 89.81 204 LEU A N 1
ATOM 1533 C CA . LEU A 1 204 ? -16.286 2.531 3.976 1.00 89.81 204 LEU A CA 1
ATOM 1534 C C . LEU A 1 204 ? -15.858 3.979 4.229 1.00 89.81 204 LEU A C 1
ATOM 1536 O O . LEU A 1 204 ? -15.825 4.413 5.382 1.00 89.81 204 LEU A O 1
ATOM 1540 N N . ARG A 1 205 ? -15.535 4.717 3.163 1.00 87.19 205 ARG A N 1
ATOM 1541 C CA . ARG A 1 205 ? -15.223 6.146 3.227 1.00 87.19 205 ARG A CA 1
ATOM 1542 C C . ARG A 1 205 ? -16.456 6.979 3.584 1.00 87.19 205 ARG A C 1
ATOM 1544 O O . ARG A 1 205 ? -16.349 7.851 4.439 1.00 87.19 205 ARG A O 1
ATOM 1551 N N . GLU A 1 206 ? -17.593 6.727 2.939 1.00 86.56 206 GLU A N 1
ATOM 1552 C CA . GLU A 1 206 ? -18.832 7.506 3.107 1.00 86.56 206 GLU A CA 1
ATOM 1553 C C . GLU A 1 206 ? -19.567 7.175 4.419 1.00 86.56 206 GLU A C 1
ATOM 1555 O O . GLU A 1 206 ? -20.094 8.068 5.079 1.00 86.56 206 GLU A O 1
ATOM 1560 N N . HIS A 1 207 ? -19.531 5.914 4.849 1.00 84.94 207 HIS A N 1
ATOM 1561 C CA . HIS A 1 207 ? -20.250 5.387 6.013 1.00 84.94 207 HIS A CA 1
ATOM 1562 C C . HIS A 1 207 ? -19.323 5.145 7.215 1.00 84.94 207 HIS A C 1
ATOM 1564 O O . HIS A 1 207 ? -19.432 4.143 7.922 1.00 84.94 207 HIS A O 1
ATOM 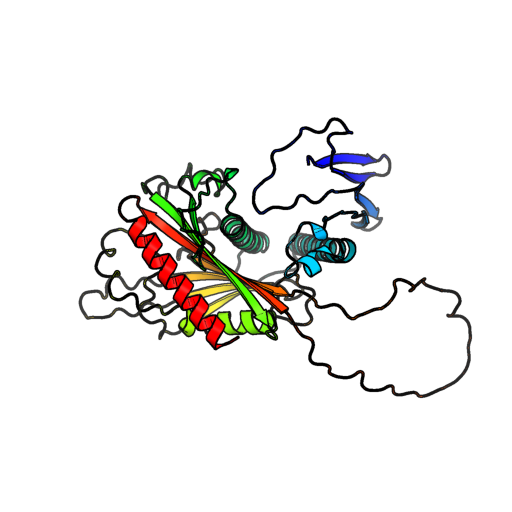1570 N N . ARG A 1 208 ? -18.379 6.066 7.462 1.00 80.38 208 ARG A N 1
ATOM 1571 C CA . ARG A 1 208 ? -17.366 5.919 8.523 1.00 80.38 208 ARG A CA 1
ATOM 1572 C C . ARG A 1 208 ? -17.960 5.678 9.915 1.00 80.38 208 ARG A C 1
ATOM 1574 O O . ARG A 1 208 ? -17.417 4.873 10.665 1.00 80.38 208 ARG A O 1
ATOM 1581 N N . SER A 1 209 ? -19.049 6.359 10.263 1.00 78.88 209 SER A N 1
ATOM 1582 C CA . SER A 1 209 ? -19.713 6.210 11.567 1.00 78.88 209 SER A CA 1
ATOM 1583 C C . SER A 1 209 ? -20.217 4.783 11.808 1.00 78.88 209 SER A C 1
ATOM 1585 O O . SER A 1 209 ? -20.101 4.277 12.917 1.00 78.88 209 SER A O 1
ATOM 1587 N N . GLU A 1 210 ? -20.664 4.069 10.768 1.00 80.12 210 GLU A N 1
ATOM 1588 C CA . GLU A 1 210 ? -21.258 2.727 10.905 1.00 80.12 210 GLU A CA 1
ATOM 1589 C C . GLU A 1 210 ? -20.282 1.643 11.381 1.00 80.12 210 GLU A C 1
ATOM 1591 O O . GLU A 1 210 ? -20.696 0.619 11.933 1.00 80.12 210 GLU A O 1
ATOM 1596 N N . TRP A 1 211 ? -18.986 1.838 11.140 1.00 83.25 211 TRP A N 1
ATOM 1597 C CA . TRP A 1 211 ? -17.946 0.898 11.558 1.00 83.25 211 TRP A CA 1
ATOM 1598 C C . TRP A 1 211 ? -16.969 1.491 12.574 1.00 83.25 211 TRP A C 1
ATOM 1600 O O . TRP A 1 211 ? -16.278 0.733 13.253 1.00 83.25 211 TRP A O 1
ATOM 1610 N N . ALA A 1 212 ? -16.887 2.818 12.691 1.00 77.31 212 ALA A N 1
ATOM 1611 C CA . ALA A 1 212 ? -15.976 3.476 13.620 1.00 77.31 212 ALA A CA 1
ATOM 1612 C C . ALA A 1 212 ? -16.608 3.773 14.995 1.00 77.31 212 ALA A C 1
ATOM 1614 O O . ALA A 1 212 ? -15.858 3.888 15.966 1.00 77.31 212 ALA A O 1
ATOM 1615 N N . ASP A 1 213 ? -17.943 3.829 15.107 1.00 66.81 213 ASP A N 1
ATOM 1616 C CA . ASP A 1 213 ? -18.663 4.028 16.375 1.00 66.81 213 ASP A CA 1
ATOM 1617 C C . ASP A 1 213 ? -18.702 2.730 17.205 1.00 66.81 213 ASP A C 1
ATOM 1619 O O . ASP A 1 213 ? -19.722 2.051 17.338 1.00 66.81 213 ASP A O 1
ATOM 1623 N N . CYS A 1 214 ? -17.561 2.358 17.786 1.00 55.69 214 CYS A N 1
ATOM 1624 C CA . CYS A 1 214 ? -17.513 1.279 18.765 1.00 55.69 214 CYS A CA 1
ATOM 1625 C C . CYS A 1 214 ? -17.813 1.851 20.157 1.00 55.69 214 CYS A C 1
ATOM 1627 O O . CYS A 1 214 ? -16.983 2.546 20.743 1.00 55.69 214 CYS A O 1
ATOM 1629 N N . ASN A 1 215 ? -19.002 1.560 20.690 1.00 52.22 215 ASN A N 1
ATOM 1630 C CA . ASN A 1 215 ? -19.440 2.020 22.008 1.00 52.22 215 ASN A CA 1
ATOM 1631 C C . ASN A 1 215 ? -18.730 1.228 23.128 1.00 52.22 215 ASN A C 1
ATOM 1633 O O . ASN A 1 215 ? -19.302 0.329 23.747 1.00 52.22 215 ASN A O 1
ATOM 1637 N N . ILE A 1 216 ? -17.439 1.497 23.347 1.00 52.19 216 ILE A N 1
ATOM 1638 C CA . ILE A 1 216 ? -16.625 0.861 24.396 1.00 52.19 216 ILE A CA 1
ATOM 1639 C C . ILE A 1 216 ? -16.798 1.652 25.707 1.00 52.19 216 ILE A C 1
ATOM 1641 O O . ILE A 1 216 ? -15.860 2.224 26.266 1.00 52.19 216 ILE A O 1
ATOM 1645 N N . ASP A 1 217 ? -18.035 1.677 26.210 1.00 43.53 217 ASP A N 1
ATOM 1646 C CA . ASP A 1 217 ? -18.470 2.481 27.367 1.00 43.53 217 ASP A CA 1
ATOM 1647 C C . ASP A 1 217 ? -17.766 2.131 28.692 1.00 43.53 217 ASP A C 1
ATOM 1649 O O . ASP A 1 217 ? -17.786 2.910 29.644 1.00 43.53 217 ASP A O 1
ATOM 1653 N N . ALA A 1 218 ? -17.095 0.980 28.781 1.00 36.16 218 ALA A N 1
ATOM 1654 C CA . ALA A 1 218 ? -16.433 0.543 30.011 1.00 36.16 218 ALA A CA 1
ATOM 1655 C C . ALA A 1 218 ? -14.992 1.072 30.188 1.00 36.16 218 ALA A C 1
ATOM 1657 O O . ALA A 1 218 ? -14.453 0.972 31.289 1.00 36.16 218 ALA A O 1
ATOM 1658 N N . TYR A 1 219 ? -14.353 1.622 29.142 1.00 44.97 219 TYR A N 1
ATOM 1659 C CA . TYR A 1 219 ? -12.907 1.933 29.149 1.00 44.97 219 TYR A CA 1
ATOM 1660 C C . TYR A 1 219 ? -12.551 3.423 29.147 1.00 44.97 219 TYR A C 1
ATOM 1662 O O . TYR A 1 219 ? -11.485 3.811 29.642 1.00 44.97 219 TYR A O 1
ATOM 1670 N N . SER A 1 220 ? -13.434 4.272 28.613 1.00 42.78 220 SER A N 1
ATOM 1671 C CA . SER A 1 220 ? -13.173 5.713 28.481 1.00 42.78 220 SER A CA 1
ATOM 1672 C C . SER A 1 220 ? -13.012 6.416 29.841 1.00 42.78 220 SER A C 1
ATOM 1674 O O . SER A 1 220 ? -12.356 7.449 29.932 1.00 42.78 220 SER A O 1
ATOM 1676 N N . SER A 1 221 ? -13.515 5.821 30.926 1.00 35.97 221 SER A N 1
ATOM 1677 C CA . SER A 1 221 ? -13.394 6.340 32.295 1.00 35.97 221 SER A CA 1
ATOM 1678 C C . SER A 1 221 ? -12.036 6.069 32.966 1.00 35.97 221 SER A C 1
ATOM 1680 O O . SER A 1 221 ? -11.701 6.743 33.939 1.00 35.97 221 SER A O 1
ATOM 1682 N N . ALA A 1 222 ? -11.227 5.128 32.460 1.00 34.50 222 ALA A N 1
ATOM 1683 C CA . ALA A 1 222 ? -9.943 4.754 33.072 1.00 34.50 222 ALA A CA 1
ATOM 1684 C C . ALA A 1 222 ? -8.710 5.390 32.398 1.00 34.50 222 ALA A C 1
ATOM 1686 O O . ALA A 1 222 ? -7.638 5.437 33.001 1.00 34.50 222 ALA A O 1
ATOM 1687 N N . THR A 1 223 ? -8.847 5.898 31.167 1.00 39.97 223 THR A N 1
ATOM 1688 C CA . THR A 1 223 ? -7.707 6.331 30.325 1.00 39.97 223 THR A CA 1
ATOM 1689 C C . THR A 1 223 ? -7.602 7.861 30.200 1.00 39.97 223 THR A C 1
ATOM 1691 O O . THR A 1 223 ? -6.609 8.393 29.710 1.00 39.97 223 THR A O 1
ATOM 1694 N N . THR A 1 224 ? -8.572 8.606 30.736 1.00 39.59 224 THR A N 1
ATOM 1695 C CA . THR A 1 224 ? -8.686 10.078 30.680 1.00 39.59 224 THR A CA 1
ATOM 1696 C C . THR A 1 224 ? -7.609 10.861 31.446 1.00 39.59 224 THR A C 1
ATOM 1698 O O . THR A 1 224 ? -7.648 12.089 31.461 1.00 39.59 224 THR A O 1
ATOM 1701 N N . LYS A 1 225 ? -6.607 10.207 32.052 1.00 34.81 225 LYS A N 1
ATOM 1702 C CA . LYS A 1 225 ? -5.525 10.887 32.795 1.00 34.81 225 LYS A CA 1
ATOM 1703 C C . LYS A 1 225 ? -4.142 10.888 32.128 1.00 34.81 225 LYS A C 1
ATOM 1705 O O . LYS A 1 225 ? -3.207 11.394 32.743 1.00 34.81 225 LYS A O 1
ATOM 1710 N N . ALA A 1 226 ? -3.978 10.405 30.891 1.00 27.81 226 ALA A N 1
ATOM 1711 C CA . ALA A 1 226 ? -2.652 10.329 30.257 1.00 27.81 226 ALA A CA 1
ATOM 1712 C C . ALA A 1 226 ? -2.609 10.794 28.781 1.00 27.81 226 ALA A C 1
ATOM 1714 O O . ALA A 1 226 ? -2.450 9.995 27.873 1.00 27.81 226 ALA A O 1
ATOM 1715 N N . ASN A 1 227 ? -2.720 12.112 28.594 1.00 29.77 227 ASN A N 1
ATOM 1716 C CA . ASN A 1 227 ? -2.121 12.992 27.571 1.00 29.77 227 ASN A CA 1
ATOM 1717 C C . ASN A 1 227 ? -1.959 12.597 26.066 1.00 29.77 227 ASN A C 1
ATOM 1719 O O . ASN A 1 227 ? -1.392 11.578 25.689 1.00 29.77 227 ASN A O 1
ATOM 1723 N N . ALA A 1 228 ? -2.288 13.600 25.235 1.00 31.56 228 ALA A N 1
ATOM 1724 C CA . ALA A 1 228 ? -1.830 13.998 23.884 1.00 31.56 228 ALA A CA 1
ATOM 1725 C C . ALA A 1 228 ? -1.906 13.059 22.660 1.00 31.56 228 ALA A C 1
ATOM 1727 O O . ALA A 1 228 ? -2.002 13.586 21.557 1.00 31.56 228 ALA A O 1
ATOM 1728 N N . TYR A 1 229 ? -1.945 11.735 22.797 1.00 37.59 229 TYR A N 1
ATOM 1729 C CA . TYR A 1 229 ? -2.147 10.829 21.653 1.00 37.59 229 TYR A CA 1
ATOM 1730 C C . TYR A 1 229 ? -3.238 9.825 21.993 1.00 37.59 229 TYR A C 1
ATOM 1732 O O . TYR A 1 229 ? -2.978 8.644 22.226 1.00 37.59 229 TYR A O 1
ATOM 1740 N N . ASN A 1 230 ? -4.468 10.330 22.092 1.00 35.09 230 ASN A N 1
ATOM 1741 C CA . ASN A 1 230 ? -5.613 9.487 22.383 1.00 35.09 230 ASN A CA 1
ATOM 1742 C C . ASN A 1 230 ? -5.831 8.503 21.227 1.00 35.09 230 ASN A C 1
ATOM 1744 O O . ASN A 1 230 ? -6.008 8.879 20.071 1.00 35.09 230 ASN A O 1
ATOM 1748 N N . VAL A 1 231 ? -5.772 7.231 21.608 1.00 39.84 231 VAL A N 1
ATOM 1749 C CA . VAL A 1 231 ? -6.249 6.026 20.932 1.00 39.84 231 VAL A CA 1
ATOM 1750 C C . VAL A 1 231 ? -7.465 6.320 20.027 1.00 39.84 231 VAL A C 1
ATOM 1752 O O . VAL A 1 231 ? -8.405 6.960 20.498 1.00 39.84 231 VAL A O 1
ATOM 1755 N N . PRO A 1 232 ? -7.557 5.753 18.805 1.00 44.16 232 PRO A N 1
ATOM 1756 C CA . PRO A 1 232 ? -8.782 5.769 17.985 1.00 44.16 232 PRO A CA 1
ATOM 1757 C C . PRO A 1 232 ? -10.022 5.110 18.633 1.00 44.16 232 PRO A C 1
ATOM 1759 O O . PRO A 1 232 ? -11.050 4.972 17.982 1.00 44.16 232 PRO A O 1
ATOM 1762 N N . GLY A 1 233 ? -9.918 4.636 19.878 1.00 36.53 233 GLY A N 1
ATOM 1763 C CA . GLY A 1 233 ? -10.851 3.720 20.538 1.00 36.53 233 GLY A CA 1
ATOM 1764 C C . GLY A 1 233 ? -11.910 4.378 21.423 1.00 36.53 233 GLY A C 1
ATOM 1765 O O . GLY A 1 233 ? -12.621 3.667 22.119 1.00 36.53 233 GLY A O 1
ATOM 1766 N N . SER A 1 234 ? -12.020 5.708 21.424 1.00 38.34 234 SER A N 1
ATOM 1767 C CA . SER A 1 234 ? -13.166 6.408 22.018 1.00 38.34 234 SER A CA 1
ATOM 1768 C C . SER A 1 234 ? -13.640 7.485 21.051 1.00 38.34 234 SER A C 1
ATOM 1770 O O . SER A 1 234 ? -13.443 8.683 21.245 1.00 38.34 234 SER A O 1
ATOM 1772 N N . LEU A 1 235 ? -14.209 7.031 19.936 1.00 43.78 235 LEU A N 1
ATOM 1773 C CA . LEU A 1 235 ? -15.086 7.859 19.123 1.00 43.78 235 LEU A CA 1
ATOM 1774 C C . LEU A 1 235 ? -16.424 7.906 19.862 1.00 43.78 235 LEU A C 1
ATOM 1776 O O . LEU A 1 235 ? -17.317 7.102 19.616 1.00 43.78 235 LEU A O 1
ATOM 1780 N N . GLY A 1 236 ? -16.527 8.804 20.844 1.00 35.22 236 GLY A N 1
ATOM 1781 C CA . GLY A 1 236 ? -17.824 9.188 21.383 1.00 35.22 236 GLY A CA 1
ATOM 1782 C C . GLY A 1 236 ? -18.658 9.735 20.228 1.00 35.22 236 GLY A C 1
ATOM 1783 O O . GLY A 1 236 ? -18.316 10.790 19.706 1.00 35.22 236 GLY A O 1
ATOM 1784 N N . GLY A 1 237 ? -19.663 8.958 19.812 1.00 36.16 237 GLY A N 1
ATOM 1785 C CA . GLY A 1 237 ? -20.631 9.214 18.741 1.00 36.16 237 GLY A CA 1
ATOM 1786 C C . GLY A 1 237 ? -20.174 10.147 17.618 1.00 36.16 237 GLY A C 1
ATOM 1787 O O . GLY A 1 237 ? -20.274 11.368 17.754 1.00 36.16 237 GLY A O 1
ATOM 1788 N N . ILE A 1 238 ? -19.793 9.602 16.456 1.00 43.25 238 ILE A N 1
ATOM 1789 C CA . ILE A 1 238 ? -19.615 10.379 15.218 1.00 43.25 238 ILE A CA 1
ATOM 1790 C C . ILE A 1 238 ? -20.995 10.772 14.647 1.00 43.25 238 ILE A C 1
ATOM 1792 O O . ILE A 1 238 ? -21.364 10.438 13.524 1.00 43.25 238 ILE A O 1
ATOM 1796 N N . THR A 1 239 ? -21.785 11.520 15.419 1.00 38.66 239 THR A N 1
ATOM 1797 C CA . THR A 1 239 ? -23.016 12.182 14.954 1.00 38.66 239 THR A CA 1
ATOM 1798 C C . THR A 1 239 ? -22.775 13.647 14.565 1.00 38.66 239 THR A C 1
ATOM 1800 O O . THR A 1 239 ? -23.729 14.384 14.329 1.00 38.66 239 THR A O 1
ATOM 1803 N N . GLY A 1 240 ? -21.510 14.088 14.521 1.00 40.91 240 GLY A N 1
ATOM 1804 C CA . GLY A 1 240 ? -21.098 15.451 14.171 1.00 40.91 240 GLY A CA 1
ATOM 1805 C C . GLY A 1 240 ? -20.742 15.635 12.689 1.00 40.91 240 GLY A C 1
ATOM 1806 O O . GLY A 1 240 ? -20.297 14.705 12.018 1.00 40.91 240 GLY A O 1
ATOM 1807 N N . SER A 1 241 ? -20.925 16.860 12.187 1.00 47.84 241 SER A N 1
ATOM 1808 C CA . SER A 1 241 ? -20.597 17.291 10.820 1.00 47.84 241 SER A CA 1
ATOM 1809 C C . SER A 1 241 ? -19.130 16.997 10.469 1.00 47.84 241 SER A C 1
ATOM 1811 O O . SER A 1 241 ? -18.224 17.630 11.004 1.00 47.84 241 SER A O 1
ATOM 1813 N N . GLN A 1 242 ? -18.877 16.059 9.551 1.00 57.12 242 GLN A N 1
ATOM 1814 C CA . GLN A 1 242 ? -17.533 15.808 9.022 1.00 57.12 242 GLN A CA 1
ATOM 1815 C C . GLN A 1 242 ? -17.205 16.844 7.945 1.00 57.12 242 GLN A C 1
ATOM 1817 O O . GLN A 1 242 ? -17.915 16.948 6.945 1.00 57.12 242 GLN A O 1
ATOM 1822 N N . VAL A 1 243 ? -16.117 17.596 8.120 1.00 62.16 243 VAL A N 1
ATOM 1823 C CA . VAL A 1 243 ? -15.600 18.472 7.059 1.00 62.16 243 VAL A CA 1
ATOM 1824 C C . VAL A 1 243 ? -14.460 17.745 6.357 1.00 62.16 243 VAL A C 1
ATOM 1826 O O . VAL A 1 243 ? -13.405 17.522 6.954 1.00 62.16 243 VAL A O 1
ATOM 1829 N N . ILE A 1 244 ? -14.687 17.360 5.099 1.00 70.06 244 ILE A N 1
ATOM 1830 C CA . ILE A 1 244 ? -13.686 16.730 4.232 1.00 70.06 244 ILE A CA 1
ATOM 1831 C C . ILE A 1 244 ? -13.011 17.819 3.399 1.00 70.06 244 ILE A C 1
ATOM 1833 O O . ILE A 1 244 ? -13.670 18.577 2.688 1.00 70.06 244 ILE A O 1
ATOM 1837 N N . LEU A 1 245 ? -11.688 17.888 3.493 1.00 66.81 245 LEU A N 1
ATOM 1838 C CA . LEU A 1 245 ? -10.854 18.857 2.797 1.00 66.81 245 LEU A CA 1
ATOM 1839 C C . LEU A 1 245 ? -9.930 18.110 1.822 1.00 66.81 245 LEU A C 1
ATOM 1841 O O . LEU A 1 245 ? -8.956 17.500 2.270 1.00 66.81 245 LEU A O 1
ATOM 1845 N N . PRO A 1 246 ? -10.206 18.114 0.506 1.00 67.62 246 PRO A N 1
ATOM 1846 C CA . PRO A 1 246 ? -9.344 17.447 -0.466 1.00 67.62 246 PRO A CA 1
ATOM 1847 C C . PRO A 1 246 ? -8.009 18.195 -0.617 1.00 67.62 246 PRO A C 1
ATOM 1849 O O . PRO A 1 246 ? -7.990 19.394 -0.890 1.00 67.62 246 PRO A O 1
ATOM 1852 N N . LEU A 1 247 ? -6.887 17.486 -0.452 1.00 60.69 247 LEU A N 1
ATOM 1853 C CA . LEU A 1 247 ? -5.526 18.035 -0.518 1.00 60.69 247 LEU A CA 1
ATOM 1854 C C . LEU A 1 247 ? -4.863 17.838 -1.884 1.00 60.69 247 LEU A C 1
ATOM 1856 O O . LEU A 1 247 ? -4.238 18.759 -2.408 1.00 60.69 247 LEU A O 1
ATOM 1860 N N . ALA A 1 248 ? -4.949 16.634 -2.448 1.00 58.62 248 ALA A N 1
ATOM 1861 C CA . ALA A 1 248 ? -4.318 16.302 -3.722 1.00 58.62 248 ALA A CA 1
ATOM 1862 C C . ALA A 1 248 ? -5.102 15.229 -4.463 1.00 58.62 248 ALA A C 1
ATOM 1864 O O . ALA A 1 248 ? -5.636 14.312 -3.846 1.00 58.62 248 ALA A O 1
ATOM 1865 N N . HIS A 1 249 ? -5.073 15.329 -5.788 1.00 58.72 249 HIS A N 1
ATOM 1866 C CA . HIS A 1 249 ? -5.490 14.280 -6.706 1.00 58.72 249 HIS A CA 1
ATOM 1867 C C . HIS A 1 249 ? -4.317 13.991 -7.638 1.00 58.72 249 HIS A C 1
ATOM 1869 O O . HIS A 1 249 ? -3.626 14.912 -8.084 1.00 58.72 249 HIS A O 1
ATOM 1875 N N . THR A 1 250 ? -4.069 12.716 -7.910 1.00 56.84 250 THR A N 1
ATOM 1876 C CA . THR A 1 250 ? -3.151 12.318 -8.984 1.00 56.84 250 THR A CA 1
ATOM 1877 C C . THR A 1 250 ? -3.721 12.742 -10.340 1.00 56.84 250 THR A C 1
ATOM 1879 O O . THR A 1 250 ? -4.929 12.895 -10.500 1.00 56.84 250 THR A O 1
ATOM 1882 N N . VAL A 1 251 ? -2.850 12.940 -11.332 1.00 51.56 251 VAL A N 1
ATOM 1883 C CA . VAL A 1 251 ? -3.214 13.449 -12.673 1.00 51.56 251 VAL A CA 1
ATOM 1884 C C . VAL A 1 251 ? -4.236 12.550 -13.389 1.00 51.56 251 VAL A C 1
ATOM 1886 O O . VAL A 1 251 ? -5.009 13.025 -14.216 1.00 51.56 251 VAL A O 1
ATOM 1889 N N . GLU A 1 252 ? -4.287 11.268 -13.022 1.00 55.31 252 GLU A N 1
ATOM 1890 C CA . GLU A 1 252 ? -5.233 10.272 -13.542 1.00 55.31 252 GLU A CA 1
ATOM 1891 C C . GLU A 1 252 ? -6.395 9.974 -12.564 1.00 55.31 252 GLU A C 1
ATOM 1893 O O . GLU A 1 252 ? -7.161 9.052 -12.799 1.00 55.31 252 GLU A O 1
ATOM 1898 N N . HIS A 1 253 ? -6.558 10.757 -11.485 1.00 56.84 253 HIS A N 1
ATOM 1899 C CA . HIS A 1 253 ? -7.583 10.601 -10.431 1.00 56.84 253 HIS A CA 1
ATOM 1900 C C . HIS A 1 253 ? -7.611 9.223 -9.731 1.00 56.84 253 HIS A C 1
ATOM 1902 O O . HIS A 1 253 ? -8.576 8.905 -9.038 1.00 56.84 253 HIS A O 1
ATOM 1908 N N . GLU A 1 254 ? -6.549 8.418 -9.854 1.00 64.50 254 GLU A N 1
ATOM 1909 C CA . GLU A 1 254 ? -6.480 7.070 -9.266 1.00 64.50 254 GLU A CA 1
ATOM 1910 C C . GLU A 1 254 ? -6.350 7.111 -7.735 1.00 64.50 254 GLU A C 1
ATOM 1912 O O . GLU A 1 254 ? -6.897 6.257 -7.034 1.00 64.50 254 GLU A O 1
ATOM 1917 N N . GLU A 1 255 ? -5.645 8.124 -7.223 1.00 75.69 255 GLU A N 1
ATOM 1918 C CA . GLU A 1 255 ? -5.431 8.362 -5.793 1.00 75.69 255 GLU A CA 1
ATOM 1919 C C . GLU A 1 255 ? -5.752 9.803 -5.407 1.00 75.69 255 GLU A C 1
ATOM 1921 O O . GLU A 1 255 ? -5.378 10.745 -6.123 1.00 75.69 255 GLU A O 1
ATOM 1926 N N . PHE A 1 256 ? -6.380 9.968 -4.242 1.00 80.81 256 PHE A N 1
ATOM 1927 C CA . PHE A 1 256 ? -6.590 11.271 -3.630 1.00 80.81 256 PHE A CA 1
ATOM 1928 C C . PHE A 1 256 ? -6.355 11.262 -2.120 1.00 80.81 256 PHE A C 1
ATOM 1930 O O . PHE A 1 256 ? -6.604 10.279 -1.417 1.00 80.81 256 PHE A O 1
ATOM 1937 N N . LEU A 1 257 ? -5.837 12.389 -1.637 1.00 84.88 257 LEU A N 1
ATOM 1938 C CA . LEU A 1 257 ? -5.471 12.628 -0.247 1.00 84.88 257 LEU A CA 1
ATOM 1939 C C . LEU A 1 257 ? -6.393 13.704 0.325 1.00 84.88 257 LEU A C 1
ATOM 1941 O O . LEU A 1 257 ? -6.541 14.762 -0.283 1.00 84.88 257 LEU A O 1
ATOM 1945 N N . GLU A 1 258 ? -6.981 13.464 1.490 1.00 87.19 258 GLU A N 1
ATOM 1946 C CA . GLU A 1 258 ? -7.956 14.350 2.133 1.00 87.19 258 GLU A CA 1
ATOM 1947 C C . GLU A 1 258 ? -7.647 14.512 3.617 1.00 87.19 258 GLU A C 1
ATOM 1949 O O . GLU A 1 258 ? -7.095 13.615 4.251 1.00 87.19 258 GLU A O 1
ATOM 1954 N N . VAL A 1 259 ? -8.048 15.642 4.191 1.00 84.44 259 VAL A N 1
ATOM 1955 C CA . VAL A 1 259 ? -8.082 15.845 5.640 1.00 84.44 259 VAL A CA 1
ATOM 1956 C C . VAL A 1 259 ? -9.528 15.826 6.096 1.00 84.44 259 VAL A C 1
ATOM 1958 O O . VAL A 1 259 ? -10.347 16.604 5.615 1.00 84.44 259 VAL A O 1
ATOM 1961 N N . ILE A 1 260 ? -9.834 14.947 7.040 1.00 81.81 260 ILE A N 1
ATOM 1962 C CA . ILE A 1 260 ? -11.137 14.867 7.687 1.00 81.81 260 ILE A CA 1
ATOM 1963 C C . ILE A 1 260 ? -11.016 15.528 9.050 1.00 81.81 260 ILE A C 1
ATOM 1965 O O . ILE A 1 260 ? -10.236 15.083 9.895 1.00 81.81 260 ILE A O 1
ATOM 1969 N N . LYS A 1 261 ? -11.807 16.576 9.266 1.00 80.81 261 LYS A N 1
ATOM 1970 C CA . LYS A 1 261 ? -12.014 17.156 10.589 1.00 80.81 261 LYS A CA 1
ATOM 1971 C C . LYS A 1 261 ? -13.210 16.472 11.250 1.00 80.81 261 LYS A C 1
ATOM 1973 O O . LYS A 1 261 ? -14.319 16.514 10.720 1.00 80.81 261 LYS A O 1
ATOM 1978 N N . LEU A 1 262 ? -12.967 15.862 12.403 1.00 72.44 262 LEU A N 1
ATOM 1979 C CA . LEU A 1 262 ? -13.972 15.261 13.270 1.00 72.44 262 LEU A CA 1
ATOM 1980 C C . LEU A 1 262 ? -14.200 16.200 14.456 1.00 72.44 262 LEU A C 1
ATOM 1982 O O . LEU A 1 262 ? -13.300 16.418 15.270 1.00 72.44 262 LEU A O 1
ATOM 1986 N N . GLU A 1 263 ? -15.396 16.777 14.527 1.00 65.81 263 GLU A N 1
ATOM 1987 C CA . GLU A 1 263 ? -15.796 17.651 15.630 1.00 65.81 263 GLU A CA 1
ATOM 1988 C C . GLU A 1 263 ? -16.222 16.806 16.835 1.00 65.81 263 GLU A C 1
ATOM 1990 O O . GLU A 1 263 ? -17.122 15.970 16.737 1.00 65.81 263 GLU A O 1
ATOM 1995 N N . GLY A 1 264 ? -15.569 17.013 17.981 1.00 54.50 264 GLY A N 1
ATOM 1996 C CA . GLY A 1 264 ? -15.937 16.351 19.231 1.00 54.50 264 GLY A CA 1
ATOM 1997 C C . GLY A 1 264 ? -17.198 16.973 19.832 1.00 54.50 264 GLY A C 1
ATOM 1998 O O . GLY A 1 264 ? -17.291 18.190 19.970 1.00 54.50 264 GLY A O 1
ATOM 1999 N N . HIS A 1 265 ? -18.183 16.160 20.216 1.00 44.12 265 HIS A N 1
ATOM 2000 C CA . HIS A 1 265 ? -19.280 16.629 21.065 1.00 44.12 265 HIS A CA 1
ATOM 2001 C C . HIS A 1 265 ? -18.868 16.515 22.534 1.00 44.12 265 HIS A C 1
ATOM 2003 O O . HIS A 1 265 ? -18.687 15.420 23.061 1.00 44.12 265 HIS A O 1
ATOM 2009 N N . GLY A 1 266 ? -18.726 17.659 23.207 1.00 38.06 266 GLY A N 1
ATOM 2010 C CA . GLY A 1 266 ? -18.592 17.701 24.660 1.00 38.06 266 GLY A CA 1
ATOM 2011 C C . GLY A 1 266 ? -19.894 17.240 25.309 1.00 38.06 266 GLY A C 1
ATOM 2012 O O . GLY A 1 266 ? -20.885 17.971 25.308 1.00 38.06 266 GLY A O 1
ATOM 2013 N N . LEU A 1 267 ? -19.915 16.029 25.858 1.00 36.94 267 LEU A N 1
ATOM 2014 C CA . LEU A 1 267 ? -21.009 15.600 26.716 1.00 36.94 267 LEU A CA 1
ATOM 2015 C C . LEU A 1 267 ? -20.790 16.203 28.111 1.00 36.94 267 LEU A C 1
ATOM 2017 O O . LEU A 1 267 ? -19.856 15.846 28.814 1.00 36.94 267 LEU A O 1
ATOM 2021 N N . THR A 1 268 ? -21.714 17.081 28.510 1.00 36.25 268 THR A N 1
ATOM 2022 C CA . THR A 1 268 ? -21.922 17.661 29.855 1.00 36.25 268 THR A CA 1
ATOM 2023 C C . THR A 1 268 ? -21.086 18.883 30.278 1.00 36.25 268 THR A C 1
ATOM 2025 O O . THR A 1 268 ? -19.923 19.077 29.935 1.00 36.25 268 THR A O 1
ATOM 2028 N N . HIS A 1 269 ? -21.764 19.754 31.035 1.00 40.69 269 HIS A N 1
ATOM 2029 C CA . HIS A 1 269 ? -21.477 21.171 31.302 1.00 40.69 269 HIS A CA 1
ATOM 2030 C C . HIS A 1 269 ? -20.239 21.442 32.200 1.00 40.69 269 HIS A C 1
ATOM 2032 O O . HIS A 1 269 ? -20.024 22.581 32.613 1.00 40.69 269 HIS A O 1
ATOM 2038 N N . GLU A 1 270 ? -19.403 20.435 32.478 1.00 34.84 270 GLU A N 1
ATOM 2039 C CA . GLU A 1 270 ? -18.135 20.580 33.223 1.00 34.84 270 GLU A CA 1
ATOM 2040 C C . GLU A 1 270 ? -16.887 20.105 32.444 1.00 34.84 270 GLU A C 1
ATOM 2042 O O . GLU A 1 270 ? -15.774 20.482 32.806 1.00 34.84 270 GLU A O 1
ATOM 2047 N N . GLU A 1 271 ? -17.039 19.387 31.320 1.00 39.44 271 GLU A N 1
ATOM 2048 C CA . GLU A 1 271 ? -15.920 18.897 30.482 1.00 39.44 271 GLU A CA 1
ATOM 2049 C C . GLU A 1 271 ? -15.726 19.703 29.178 1.00 39.44 271 GLU A C 1
ATOM 2051 O O . GLU A 1 271 ? -14.881 19.386 28.337 1.00 39.44 271 GLU A O 1
ATOM 2056 N N . ALA A 1 272 ? -16.453 20.815 29.031 1.00 37.03 272 ALA A N 1
ATOM 2057 C CA . ALA A 1 272 ? -16.472 21.674 27.840 1.00 37.03 272 ALA A CA 1
ATOM 2058 C C . ALA A 1 272 ? -15.121 22.333 27.469 1.00 37.03 272 ALA A C 1
ATOM 2060 O O . ALA A 1 272 ? -15.012 22.959 26.417 1.00 37.03 272 ALA A O 1
ATOM 2061 N N . LEU A 1 273 ? -14.081 22.200 28.298 1.00 39.59 273 LEU A N 1
ATOM 2062 C CA . LEU A 1 273 ? -12.755 22.787 28.056 1.00 39.59 273 LEU A CA 1
ATOM 2063 C C . LEU A 1 273 ? -11.801 21.879 27.255 1.00 39.59 273 LEU A C 1
ATOM 2065 O O . LEU A 1 273 ? -10.704 22.318 26.914 1.00 39.59 273 LEU A O 1
ATOM 2069 N N . LEU A 1 274 ? -12.187 20.632 26.946 1.00 44.12 274 LEU A N 1
ATOM 2070 C CA . LEU A 1 274 ? -11.321 19.644 26.278 1.00 44.12 274 LEU A CA 1
ATOM 2071 C C . LEU A 1 274 ? -11.936 19.006 25.023 1.00 44.12 274 LEU A C 1
ATOM 2073 O O . LEU A 1 274 ? -11.456 17.965 24.575 1.00 44.12 274 LEU A O 1
ATOM 2077 N N . SER A 1 275 ? -12.952 19.627 24.418 1.00 47.47 275 SER A N 1
ATOM 2078 C CA . SER A 1 275 ? -13.409 19.259 23.071 1.00 47.47 275 SER A CA 1
ATOM 2079 C C . SER A 1 275 ? -12.321 19.620 22.053 1.00 47.47 275 SER A C 1
ATOM 2081 O O . SER A 1 275 ? -12.340 20.696 21.457 1.00 47.47 275 SER A O 1
ATOM 2083 N N . LYS A 1 276 ? -11.314 18.758 21.904 1.00 56.94 276 LYS A N 1
ATOM 2084 C CA . LYS A 1 276 ? -10.288 18.908 20.875 1.00 56.94 276 LYS A CA 1
ATOM 2085 C C . LYS A 1 276 ? -10.814 18.322 19.574 1.00 56.94 276 LYS A C 1
ATOM 2087 O O . LYS A 1 276 ? -11.123 17.135 19.518 1.00 56.94 276 LYS A O 1
ATOM 2092 N N . ASP A 1 277 ? -10.873 19.160 18.547 1.00 65.88 277 ASP A N 1
ATOM 2093 C CA . ASP A 1 277 ? -11.066 18.715 17.171 1.00 65.88 277 ASP A CA 1
ATOM 2094 C C . ASP A 1 277 ? -10.000 17.670 16.819 1.00 65.88 277 ASP A C 1
ATOM 2096 O O . ASP A 1 277 ? -8.810 17.868 17.091 1.00 65.88 277 ASP A O 1
ATOM 2100 N N . MET A 1 278 ? -10.424 16.558 16.220 1.00 73.19 278 MET A N 1
ATOM 2101 C CA . MET A 1 278 ? -9.517 15.520 15.739 1.00 73.19 278 MET A CA 1
ATOM 2102 C C . MET A 1 278 ? -9.392 15.617 14.223 1.00 73.19 278 MET A C 1
ATOM 2104 O O . MET A 1 278 ? -10.388 15.700 13.508 1.00 73.19 278 MET A O 1
ATOM 2108 N N . PHE A 1 279 ? -8.160 15.576 13.727 1.00 81.94 279 PHE A N 1
ATOM 2109 C CA . PHE A 1 279 ? -7.871 15.627 12.302 1.00 81.94 279 PHE A CA 1
ATOM 2110 C C . PHE A 1 279 ? -7.325 14.274 11.847 1.00 81.94 279 PHE A C 1
ATOM 2112 O O . PHE A 1 279 ? -6.424 13.707 12.470 1.00 81.94 279 PHE A O 1
ATOM 2119 N N . LEU A 1 280 ? -7.871 13.747 10.755 1.00 85.38 280 LEU A N 1
ATOM 2120 C CA . LEU A 1 280 ? -7.385 12.537 10.103 1.00 85.38 280 LEU A CA 1
ATOM 2121 C C . LEU A 1 280 ? -6.888 12.887 8.711 1.00 85.38 280 LEU A C 1
ATOM 2123 O O . LEU A 1 280 ? -7.606 13.506 7.933 1.00 85.38 280 LEU A O 1
ATOM 2127 N N . LEU A 1 281 ? -5.687 12.439 8.379 1.00 88.56 281 LEU A N 1
ATOM 2128 C CA . LEU A 1 281 ? -5.215 12.412 7.006 1.00 88.56 281 LEU A CA 1
ATOM 2129 C C . LEU A 1 281 ? -5.647 11.089 6.380 1.00 88.56 281 LEU A C 1
ATOM 2131 O O . LEU A 1 281 ? -5.308 10.039 6.916 1.00 88.56 281 LEU A O 1
ATOM 2135 N N . GLN A 1 282 ? -6.369 11.135 5.267 1.00 89.88 282 GLN A N 1
ATOM 2136 C CA . GLN A 1 282 ? -6.951 9.981 4.594 1.00 89.88 282 GLN A CA 1
ATOM 2137 C C . GLN A 1 282 ? -6.463 9.893 3.149 1.00 89.88 282 GLN A C 1
ATOM 2139 O O . GLN A 1 282 ? -6.618 10.828 2.373 1.00 89.88 282 GLN A O 1
ATOM 2144 N N . LEU A 1 283 ? -5.912 8.744 2.783 1.00 90.00 283 LEU A N 1
ATOM 2145 C CA . LEU A 1 283 ? -5.546 8.358 1.431 1.00 90.00 283 LEU A CA 1
ATOM 2146 C C . LEU A 1 283 ? -6.554 7.336 0.913 1.00 90.00 283 LEU A C 1
ATOM 2148 O O . LEU A 1 283 ? -6.761 6.289 1.534 1.00 90.00 283 LEU A O 1
ATOM 2152 N N . CYS A 1 284 ? -7.126 7.624 -0.250 1.00 88.44 284 CYS A N 1
ATOM 2153 C CA . CYS A 1 284 ? -7.981 6.695 -0.971 1.00 88.44 284 CYS A CA 1
ATOM 2154 C C . CYS A 1 284 ? -7.386 6.407 -2.346 1.00 88.44 284 CYS A C 1
ATOM 2156 O O . CYS A 1 284 ? -6.932 7.325 -3.026 1.00 88.44 284 CYS A O 1
ATOM 2158 N N . SER A 1 285 ? -7.392 5.140 -2.749 1.00 86.06 285 SER A N 1
ATOM 2159 C CA . SER A 1 285 ? -6.878 4.697 -4.048 1.00 86.06 285 SER A CA 1
ATOM 2160 C C . SER A 1 285 ? -7.767 3.588 -4.609 1.00 86.06 285 SER A C 1
ATOM 2162 O O . SER A 1 285 ? -8.336 2.809 -3.838 1.00 86.06 285 SER A O 1
ATOM 2164 N N . GLY A 1 286 ? -7.924 3.546 -5.935 1.00 75.94 286 GLY A N 1
ATOM 2165 C CA . GLY A 1 286 ? -8.723 2.528 -6.632 1.00 75.94 286 GLY A CA 1
ATOM 2166 C C . GLY A 1 286 ? -10.240 2.686 -6.466 1.00 75.94 286 GLY A C 1
ATOM 2167 O O . GLY A 1 286 ? -10.941 1.695 -6.272 1.00 75.94 286 GLY A O 1
ATOM 2168 N N . ILE A 1 287 ? -10.743 3.926 -6.486 1.00 66.56 287 ILE A N 1
ATOM 2169 C CA . ILE A 1 287 ? -12.186 4.235 -6.376 1.00 66.56 287 ILE A CA 1
ATOM 2170 C C . ILE A 1 287 ? -12.908 4.174 -7.727 1.00 66.56 287 ILE A C 1
ATOM 2172 O O . ILE A 1 287 ? -14.121 3.978 -7.761 1.00 66.56 287 ILE A O 1
ATOM 2176 N N . ASP A 1 288 ? -12.180 4.322 -8.831 1.00 65.25 288 ASP A N 1
ATOM 2177 C CA . ASP A 1 288 ? -12.722 4.130 -10.173 1.00 65.25 288 ASP A CA 1
ATOM 2178 C C . ASP A 1 288 ? -12.554 2.663 -10.602 1.00 65.25 288 ASP A C 1
ATOM 2180 O O . ASP A 1 288 ? -11.453 2.116 -10.535 1.00 65.25 288 ASP A O 1
ATOM 2184 N N . GLU A 1 289 ? -13.645 2.031 -11.044 1.00 56.59 289 GLU A N 1
ATOM 2185 C CA . GLU A 1 289 ? -13.659 0.652 -11.556 1.00 56.59 289 GLU A CA 1
ATOM 2186 C C . GLU A 1 289 ? -12.880 0.512 -12.873 1.00 56.59 289 GLU A C 1
ATOM 2188 O O . GLU A 1 289 ? -12.430 -0.583 -13.211 1.00 56.59 289 GLU A O 1
ATOM 2193 N N . HIS A 1 290 ? -12.693 1.613 -13.608 1.00 47.78 290 HIS A N 1
ATOM 2194 C CA . HIS A 1 290 ? -11.955 1.641 -14.872 1.00 47.78 290 HIS A CA 1
ATOM 2195 C C . HIS A 1 290 ? -10.477 2.019 -14.716 1.00 47.78 290 HIS A C 1
ATOM 2197 O O . HIS A 1 290 ? -9.697 1.846 -15.659 1.00 47.78 290 HIS A O 1
ATOM 2203 N N . ALA A 1 291 ? -10.073 2.510 -13.541 1.00 52.00 291 ALA A N 1
ATOM 2204 C CA . ALA A 1 291 ? -8.676 2.787 -13.244 1.00 52.00 291 ALA A CA 1
ATOM 2205 C C . ALA A 1 291 ? -7.926 1.467 -13.039 1.00 52.00 291 ALA A C 1
ATOM 2207 O O . ALA A 1 291 ? -8.378 0.571 -12.326 1.00 52.00 291 ALA A O 1
ATOM 2208 N N . ALA A 1 292 ? -6.754 1.337 -13.659 1.00 46.06 292 ALA A N 1
ATOM 2209 C CA . ALA A 1 292 ? -5.940 0.124 -13.609 1.00 46.06 292 ALA A CA 1
ATOM 2210 C C . ALA A 1 292 ? -5.197 0.017 -12.261 1.00 46.06 292 ALA A C 1
ATOM 2212 O O . ALA A 1 292 ? -3.966 0.045 -12.216 1.00 46.06 292 ALA A O 1
ATOM 2213 N N . GLY A 1 293 ? -5.950 -0.035 -11.162 1.00 56.88 293 GLY A N 1
ATOM 2214 C CA . GLY A 1 293 ? -5.451 -0.140 -9.798 1.00 56.88 293 GLY A CA 1
ATOM 2215 C C . GLY A 1 293 ? -5.219 -1.591 -9.376 1.00 56.88 293 GLY A C 1
ATOM 2216 O O . GLY A 1 293 ? -5.981 -2.495 -9.707 1.00 56.88 293 GLY A O 1
ATOM 2217 N N . PHE A 1 294 ? -4.155 -1.819 -8.607 1.00 63.78 294 PHE A N 1
ATOM 2218 C CA . PHE A 1 294 ? -3.822 -3.127 -8.027 1.00 63.78 294 PHE A CA 1
ATOM 2219 C C . PHE A 1 294 ? -4.768 -3.580 -6.922 1.00 63.78 294 PHE A C 1
ATOM 2221 O O . PHE A 1 294 ? -4.961 -4.773 -6.689 1.00 63.78 294 PHE A O 1
ATOM 2228 N N . CYS A 1 295 ? -5.277 -2.610 -6.179 1.00 76.88 295 CYS A N 1
ATOM 2229 C CA . CYS A 1 295 ? -6.124 -2.805 -5.028 1.00 76.88 295 CYS A CA 1
ATOM 2230 C C . CYS A 1 295 ? -6.870 -1.504 -4.762 1.00 76.88 295 CYS A C 1
ATOM 2232 O O . CYS A 1 295 ? -6.311 -0.423 -4.955 1.00 76.88 295 CYS A O 1
ATOM 2234 N N . ALA A 1 296 ? -8.094 -1.608 -4.261 1.00 88.75 296 ALA A N 1
ATOM 2235 C CA . ALA A 1 296 ? -8.754 -0.464 -3.661 1.00 88.75 296 ALA A CA 1
ATOM 2236 C C . ALA A 1 296 ? -8.275 -0.353 -2.210 1.00 88.75 296 ALA A C 1
ATOM 2238 O O . ALA A 1 296 ? -8.226 -1.356 -1.493 1.00 88.75 296 ALA A O 1
ATOM 2239 N N . GLN A 1 297 ? -7.898 0.836 -1.753 1.00 91.81 297 GLN A N 1
ATOM 2240 C CA . GLN A 1 297 ? -7.456 1.030 -0.372 1.00 91.81 297 GLN A CA 1
ATOM 2241 C C . GLN A 1 297 ? -7.983 2.328 0.229 1.00 91.81 297 GLN A C 1
ATOM 2243 O O . GLN A 1 297 ? -8.096 3.349 -0.447 1.00 91.81 297 GLN A O 1
ATOM 2248 N N . LEU A 1 298 ? -8.259 2.263 1.528 1.00 92.75 298 LEU A N 1
ATOM 2249 C CA . LEU A 1 298 ? -8.635 3.378 2.385 1.00 92.75 298 LEU A CA 1
ATOM 2250 C C . LEU A 1 298 ? -7.697 3.361 3.585 1.00 92.75 298 LEU A C 1
ATOM 2252 O O . LEU A 1 298 ? -7.858 2.531 4.476 1.00 92.75 298 LEU A O 1
ATOM 2256 N N . VAL A 1 299 ? -6.714 4.255 3.606 1.00 93.12 299 VAL A N 1
ATOM 2257 C CA . VAL A 1 299 ? -5.710 4.336 4.673 1.00 93.12 299 VAL A CA 1
ATOM 2258 C C . VAL A 1 299 ? -5.793 5.709 5.311 1.00 93.12 299 VAL A C 1
ATOM 2260 O O . VAL A 1 299 ? -5.777 6.713 4.613 1.00 93.12 299 VAL A O 1
ATOM 2263 N N . PHE A 1 300 ? -5.850 5.782 6.633 1.00 92.81 300 PHE A N 1
ATOM 2264 C CA . PHE A 1 300 ? -5.905 7.046 7.353 1.00 92.81 300 PHE A CA 1
ATOM 2265 C C . PHE A 1 300 ? -4.985 7.047 8.569 1.00 92.81 300 PHE A C 1
ATOM 2267 O O . PHE A 1 300 ? -4.737 6.007 9.171 1.00 92.81 300 PHE A O 1
ATOM 2274 N N . ALA A 1 301 ? -4.496 8.217 8.961 1.00 89.12 301 ALA A N 1
ATOM 2275 C CA . ALA A 1 301 ? -3.713 8.402 10.178 1.00 89.12 301 ALA A CA 1
ATOM 2276 C C . ALA A 1 301 ? -4.162 9.666 10.922 1.00 89.12 301 ALA A C 1
ATOM 2278 O O . ALA A 1 301 ? -4.510 10.656 10.272 1.00 89.12 301 ALA A O 1
ATOM 2279 N N . PRO A 1 302 ? -4.130 9.667 12.266 1.00 82.88 302 PRO A N 1
ATOM 2280 C CA . PRO A 1 302 ? -4.338 10.884 13.034 1.00 82.88 302 PRO A CA 1
ATOM 2281 C C . PRO A 1 302 ? -3.197 11.872 12.785 1.00 82.88 302 PRO A C 1
ATOM 2283 O O . PRO A 1 302 ? -2.029 11.486 12.716 1.00 82.88 302 PRO A O 1
ATOM 2286 N N . ILE A 1 303 ? -3.554 13.145 12.656 1.00 81.00 303 ILE A N 1
ATOM 2287 C CA . ILE A 1 303 ? -2.630 14.266 12.485 1.00 81.00 303 ILE A CA 1
ATOM 2288 C C . ILE A 1 303 ? -2.943 15.347 13.519 1.00 81.00 303 ILE A C 1
ATOM 2290 O O . ILE A 1 303 ? -4.079 15.498 13.968 1.00 81.00 303 ILE A O 1
ATOM 2294 N N . ASP A 1 304 ? -1.921 16.103 13.902 1.00 76.81 304 ASP A N 1
ATOM 2295 C CA . ASP A 1 304 ? -2.101 17.286 14.737 1.00 76.81 304 ASP A CA 1
ATOM 2296 C C . ASP A 1 304 ? -2.616 18.472 13.902 1.00 76.81 304 ASP A C 1
ATOM 2298 O O . ASP A 1 304 ? -2.384 18.542 12.692 1.00 76.81 304 ASP A O 1
ATOM 2302 N N . ALA A 1 305 ? -3.260 19.439 14.559 1.00 71.25 305 ALA A N 1
ATOM 2303 C CA . ALA A 1 305 ? -3.745 20.671 13.936 1.00 71.25 305 ALA A CA 1
ATOM 2304 C C . ALA A 1 305 ? -2.617 21.480 13.266 1.00 71.25 305 ALA A C 1
ATOM 2306 O O . ALA A 1 305 ? -2.869 22.224 12.320 1.00 71.25 305 ALA A O 1
ATOM 2307 N N . SER A 1 306 ? -1.370 21.320 13.730 1.00 70.81 306 SER A N 1
ATOM 2308 C CA . SER A 1 306 ? -0.189 21.929 13.107 1.00 70.81 306 SER A CA 1
ATOM 2309 C C . SER A 1 306 ? 0.148 21.360 11.724 1.00 70.81 306 SER A C 1
ATOM 2311 O O . SER A 1 306 ? 0.865 22.013 10.967 1.00 70.81 306 SER A O 1
ATOM 2313 N N . PHE A 1 307 ? -0.352 20.161 11.393 1.00 72.69 307 PHE A N 1
ATOM 2314 C CA . PHE A 1 307 ? -0.127 19.444 10.135 1.00 72.69 307 PHE A CA 1
ATOM 2315 C C . PHE A 1 307 ? 1.329 19.530 9.638 1.00 72.69 307 PHE A C 1
ATOM 2317 O O . PHE A 1 307 ? 1.589 19.887 8.487 1.00 72.69 307 PHE A O 1
ATOM 2324 N N . ALA A 1 308 ? 2.289 19.267 10.531 1.00 75.25 308 ALA A N 1
ATOM 2325 C CA . ALA A 1 308 ? 3.717 19.343 10.230 1.00 75.25 308 ALA A CA 1
ATOM 2326 C C . ALA A 1 308 ? 4.172 18.209 9.292 1.00 75.25 308 ALA A C 1
ATOM 2328 O O . ALA A 1 308 ? 3.750 17.062 9.446 1.00 75.25 308 ALA A O 1
ATOM 2329 N N . ASP A 1 309 ? 5.082 18.515 8.360 1.00 71.69 309 ASP A N 1
ATOM 2330 C CA . ASP A 1 309 ? 5.553 17.567 7.332 1.00 71.69 309 ASP A CA 1
ATOM 2331 C C . ASP A 1 309 ? 6.278 16.343 7.905 1.00 71.69 309 ASP A C 1
ATOM 2333 O O . ASP A 1 309 ? 6.190 15.253 7.338 1.00 71.69 309 ASP A O 1
ATOM 2337 N N . ASP A 1 310 ? 6.922 16.498 9.063 1.00 72.06 310 ASP A N 1
ATOM 2338 C CA . ASP A 1 310 ? 7.706 15.451 9.728 1.00 72.06 310 ASP A CA 1
ATOM 2339 C C . ASP A 1 310 ? 6.951 14.747 10.869 1.00 72.06 310 ASP A C 1
ATOM 2341 O O . ASP A 1 310 ? 7.501 13.868 11.534 1.00 72.06 310 ASP A O 1
ATOM 2345 N N . ALA A 1 311 ? 5.672 15.075 11.097 1.00 72.56 311 ALA A N 1
ATOM 2346 C CA . ALA A 1 311 ? 4.894 14.473 12.182 1.00 72.56 311 ALA A CA 1
ATOM 2347 C C . ALA A 1 311 ? 4.790 12.944 12.010 1.00 72.56 311 ALA A C 1
ATOM 2349 O O . ALA A 1 311 ? 4.577 12.480 10.884 1.00 72.56 311 ALA A O 1
ATOM 2350 N N . PRO A 1 312 ? 4.951 12.132 13.073 1.00 74.44 312 PRO A N 1
ATOM 2351 C CA . PRO A 1 312 ? 4.814 10.681 12.982 1.00 74.44 312 PRO A CA 1
ATOM 2352 C C . PRO A 1 312 ? 3.378 10.310 12.594 1.00 74.44 312 PRO A C 1
ATOM 2354 O O . PRO A 1 312 ? 2.425 10.788 13.203 1.00 74.44 312 PRO A O 1
ATOM 2357 N N . LEU A 1 313 ? 3.223 9.442 11.592 1.00 84.25 313 LEU A N 1
ATOM 2358 C CA . LEU A 1 313 ? 1.917 8.942 11.165 1.00 84.25 313 LEU A CA 1
ATOM 2359 C C . LEU A 1 313 ? 1.717 7.522 11.673 1.00 84.25 313 LEU A C 1
ATOM 2361 O O . LEU A 1 313 ? 2.607 6.682 11.538 1.00 84.25 313 LEU A O 1
ATOM 2365 N N . LEU A 1 314 ? 0.522 7.254 12.194 1.00 86.88 314 LEU A N 1
ATOM 2366 C CA . LEU A 1 314 ? 0.099 5.928 12.625 1.00 86.88 314 LEU A CA 1
ATOM 2367 C C . LEU A 1 314 ? -1.043 5.421 11.726 1.00 86.88 314 LEU A C 1
ATOM 2369 O O . LEU A 1 314 ? -2.215 5.556 12.082 1.00 86.88 314 LEU A O 1
ATOM 2373 N N . PRO A 1 315 ? -0.731 4.909 10.523 1.00 90.31 315 PRO A N 1
ATOM 2374 C CA . PRO A 1 315 ? -1.743 4.581 9.526 1.00 90.31 315 PRO A CA 1
ATOM 2375 C C . PRO A 1 315 ? -2.554 3.332 9.886 1.00 90.31 315 PRO A C 1
ATOM 2377 O O . PRO A 1 315 ? -2.011 2.286 10.228 1.00 90.31 315 PRO A O 1
ATOM 2380 N N . SER A 1 316 ? -3.866 3.426 9.749 1.00 92.75 316 SER A N 1
ATOM 2381 C CA . SER A 1 316 ? -4.835 2.342 9.905 1.00 92.75 316 SER A CA 1
ATOM 2382 C C . SER A 1 316 ? -5.772 2.331 8.706 1.00 92.75 316 SER A C 1
ATOM 2384 O O . SER A 1 316 ? -5.958 3.365 8.066 1.00 92.75 316 SER A O 1
ATOM 2386 N N . GLY A 1 317 ? -6.374 1.192 8.385 1.00 93.88 317 GLY A N 1
ATOM 2387 C CA . GLY A 1 317 ? -7.308 1.150 7.271 1.00 93.88 317 GLY A CA 1
ATOM 2388 C C . GLY A 1 317 ? -7.566 -0.217 6.665 1.00 93.88 317 GLY A C 1
ATOM 2389 O O . GLY A 1 317 ? -7.407 -1.261 7.302 1.00 93.88 317 GLY A O 1
ATOM 2390 N N . PHE A 1 318 ? -7.977 -0.158 5.403 1.00 94.44 318 PHE A N 1
ATOM 2391 C CA . PHE A 1 318 ? -8.520 -1.253 4.617 1.00 94.44 318 PHE A CA 1
ATOM 2392 C C . PHE A 1 318 ? -7.795 -1.342 3.277 1.00 94.44 318 PHE A C 1
ATOM 2394 O O . PHE A 1 318 ? -7.537 -0.325 2.630 1.00 94.44 318 PHE A O 1
ATOM 2401 N N . ARG A 1 319 ? -7.523 -2.565 2.828 1.00 93.3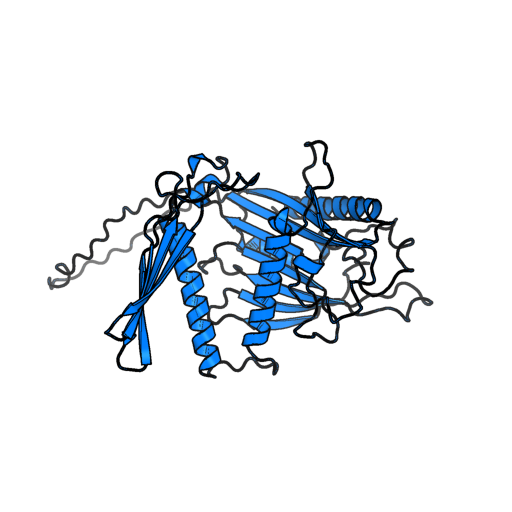1 319 ARG A N 1
ATOM 2402 C CA . ARG A 1 319 ? -7.038 -2.856 1.478 1.00 93.31 319 ARG A CA 1
ATOM 2403 C C . ARG A 1 319 ? -7.821 -4.018 0.901 1.00 93.31 319 ARG A C 1
ATOM 2405 O O . ARG A 1 319 ? -7.877 -5.072 1.520 1.00 93.31 319 ARG A O 1
ATOM 2412 N N . VAL A 1 320 ? -8.365 -3.842 -0.291 1.00 91.81 320 VAL A N 1
ATOM 2413 C CA . VAL A 1 320 ? -9.130 -4.853 -1.012 1.00 91.81 320 VAL A CA 1
ATOM 2414 C C . VAL A 1 320 ? -8.396 -5.199 -2.299 1.00 91.81 320 VAL A C 1
ATOM 2416 O O . VAL A 1 320 ? -8.226 -4.345 -3.169 1.00 91.81 320 VAL A O 1
ATOM 2419 N N . ILE A 1 321 ? -7.956 -6.449 -2.419 1.00 89.12 321 ILE A N 1
ATOM 2420 C CA . ILE A 1 321 ? -7.258 -6.957 -3.603 1.00 89.12 321 ILE A CA 1
ATOM 2421 C C . ILE A 1 321 ? -8.201 -7.911 -4.346 1.00 89.12 321 ILE A C 1
ATOM 2423 O O . ILE A 1 321 ? -8.582 -8.932 -3.763 1.00 89.12 321 ILE A O 1
ATOM 2427 N N . PRO A 1 322 ? -8.586 -7.620 -5.599 1.00 86.94 322 PRO A N 1
ATOM 2428 C CA . PRO A 1 322 ? -9.377 -8.548 -6.395 1.00 86.94 322 PRO A CA 1
ATOM 2429 C C . PRO A 1 322 ? -8.551 -9.791 -6.746 1.00 86.94 322 PRO A C 1
ATOM 2431 O O . PRO A 1 322 ? -7.434 -9.705 -7.250 1.00 86.94 322 PRO A O 1
ATOM 2434 N N . LEU A 1 323 ? -9.125 -10.959 -6.489 1.00 82.00 323 LEU A N 1
ATOM 2435 C CA . LEU A 1 323 ? -8.647 -12.265 -6.921 1.00 82.00 323 LEU A CA 1
ATOM 2436 C C . LEU A 1 323 ? -9.337 -12.563 -8.253 1.00 82.00 323 LEU A C 1
ATOM 2438 O O . LEU A 1 323 ? -10.381 -13.217 -8.283 1.00 82.00 323 LEU A O 1
ATOM 2442 N N . GLU A 1 324 ? -8.812 -12.003 -9.342 1.00 70.62 324 GLU A N 1
ATOM 2443 C CA . GLU A 1 324 ? -9.327 -12.234 -10.698 1.00 70.62 324 GLU A CA 1
ATOM 2444 C C . GLU A 1 324 ? -9.569 -13.745 -10.910 1.00 70.62 324 GLU A C 1
ATOM 2446 O O . GLU A 1 324 ? -8.650 -14.557 -10.800 1.00 70.62 324 GLU A O 1
ATOM 2451 N N . SER A 1 325 ? -10.823 -14.151 -11.146 1.00 45.62 325 SER A N 1
ATOM 2452 C CA . SER A 1 325 ? -11.147 -15.519 -11.550 1.00 45.62 325 SER A CA 1
ATOM 2453 C C . SER A 1 325 ? -11.130 -15.553 -13.074 1.00 45.62 325 SER A C 1
ATOM 2455 O O . SER A 1 325 ? -11.944 -14.916 -13.735 1.00 45.62 325 SER A O 1
ATOM 2457 N N . GLY A 1 326 ? -10.119 -16.209 -13.639 1.00 42.09 326 GLY A N 1
ATOM 2458 C CA . GLY A 1 326 ? -9.845 -16.148 -15.068 1.00 42.09 326 GLY A CA 1
ATOM 2459 C C . GLY A 1 326 ? -11.034 -16.552 -15.943 1.00 42.09 326 GLY A C 1
ATOM 2460 O O . GLY A 1 326 ? -11.569 -17.649 -15.811 1.00 42.09 326 GLY A O 1
ATOM 2461 N N . SER A 1 327 ? -11.370 -15.684 -16.896 1.00 35.81 327 SER A N 1
ATOM 2462 C CA . SER A 1 327 ? -11.680 -16.074 -18.272 1.00 35.81 327 SER A CA 1
ATOM 2463 C C . SER A 1 327 ? -11.652 -14.841 -19.173 1.00 35.81 327 SER A C 1
ATOM 2465 O O . SER A 1 327 ? -12.695 -14.344 -19.569 1.00 35.81 327 SER A O 1
ATOM 2467 N N . ASP A 1 328 ? -10.453 -14.409 -19.554 1.00 31.02 328 ASP A N 1
ATOM 2468 C CA . ASP A 1 328 ? -10.243 -13.894 -20.905 1.00 31.02 328 ASP A CA 1
ATOM 2469 C C . ASP A 1 328 ? -9.057 -14.640 -21.506 1.00 31.02 328 ASP A C 1
ATOM 2471 O O . ASP A 1 328 ? -7.896 -14.231 -21.453 1.00 31.02 328 ASP A O 1
ATOM 2475 N N . ALA A 1 329 ? -9.372 -15.793 -22.090 1.00 34.75 329 ALA A N 1
ATOM 2476 C CA . ALA A 1 329 ? -8.565 -16.351 -23.153 1.00 34.75 329 ALA A CA 1
ATOM 2477 C C . ALA A 1 329 ? -8.627 -15.392 -24.353 1.00 34.75 329 ALA A C 1
ATOM 2479 O O . ALA A 1 329 ? -9.368 -15.614 -25.306 1.00 34.75 329 ALA A O 1
ATOM 2480 N N . SER A 1 330 ? -7.813 -14.338 -24.332 1.00 31.22 330 SER A N 1
ATOM 2481 C CA . SER A 1 330 ? -7.212 -13.863 -25.573 1.00 31.22 330 SER A CA 1
ATOM 2482 C C . SER A 1 330 ? -5.804 -14.462 -25.629 1.00 31.22 330 SER A C 1
ATOM 2484 O O . SER A 1 330 ? -4.991 -14.202 -24.739 1.00 31.22 330 SER A O 1
ATOM 2486 N N . PRO A 1 331 ? -5.492 -15.352 -26.590 1.00 32.81 331 PRO A N 1
ATOM 2487 C CA . PRO A 1 331 ? -4.125 -15.824 -26.727 1.00 32.81 331 PRO A CA 1
ATOM 2488 C C . PRO A 1 331 ? -3.217 -14.631 -27.075 1.00 32.81 331 PRO A C 1
ATOM 2490 O O . PRO A 1 331 ? -3.654 -13.717 -27.783 1.00 32.81 331 PRO A O 1
ATOM 2493 N N . PRO A 1 332 ? -1.938 -14.645 -26.664 1.00 36.22 332 PRO A N 1
ATOM 2494 C CA . PRO A 1 332 ? -0.955 -13.631 -27.025 1.00 36.22 332 PRO A CA 1
ATOM 2495 C C . PRO A 1 332 ? -0.490 -13.835 -28.478 1.00 36.22 332 PRO A C 1
ATOM 2497 O O . PRO A 1 332 ? 0.687 -14.023 -28.746 1.00 36.22 332 PRO A O 1
ATOM 2500 N N . ASN A 1 333 ? -1.423 -13.823 -29.430 1.00 33.75 333 ASN A N 1
ATOM 2501 C CA . ASN A 1 333 ? -1.160 -13.851 -30.869 1.00 33.75 333 ASN A CA 1
ATOM 2502 C C . ASN A 1 333 ? -1.752 -12.605 -31.532 1.00 33.75 333 ASN A C 1
ATOM 2504 O O . ASN A 1 333 ? -2.397 -12.675 -32.574 1.00 33.75 333 ASN A O 1
ATOM 2508 N N . ARG A 1 334 ? -1.505 -11.432 -30.943 1.00 37.25 334 ARG A N 1
ATOM 2509 C CA . ARG A 1 334 ? -1.555 -10.175 -31.694 1.00 37.25 334 ARG A CA 1
ATOM 2510 C C . ARG A 1 334 ? -0.149 -9.846 -32.175 1.00 37.25 334 ARG A C 1
ATOM 2512 O O . ARG A 1 334 ? 0.435 -8.827 -31.824 1.00 37.25 334 ARG A O 1
ATOM 2519 N N . THR A 1 335 ? 0.399 -10.753 -32.978 1.00 35.72 335 THR A N 1
ATOM 2520 C CA . THR A 1 335 ? 1.438 -10.394 -33.935 1.00 35.72 335 THR A CA 1
ATOM 2521 C C . THR A 1 335 ? 0.852 -9.252 -34.754 1.00 35.72 335 THR A C 1
ATOM 2523 O O . THR A 1 335 ? -0.186 -9.405 -35.396 1.00 35.72 335 THR A O 1
ATOM 2526 N N . LEU A 1 336 ? 1.455 -8.075 -34.626 1.00 43.41 336 LEU A N 1
ATOM 2527 C CA . LEU A 1 336 ? 1.232 -6.921 -35.482 1.00 43.41 336 LEU A CA 1
ATOM 2528 C C . LEU A 1 336 ? 1.514 -7.342 -36.928 1.00 43.41 336 LEU A C 1
ATOM 2530 O O . LEU A 1 336 ? 2.638 -7.215 -37.406 1.00 43.41 336 LEU A O 1
ATOM 2534 N N . ASP A 1 337 ? 0.505 -7.872 -37.616 1.00 35.06 337 ASP A N 1
ATOM 2535 C CA . ASP A 1 337 ? 0.584 -8.104 -39.051 1.00 35.06 337 ASP A CA 1
ATOM 2536 C C . ASP A 1 337 ? 0.279 -6.787 -39.774 1.00 35.06 337 ASP A C 1
ATOM 2538 O O . ASP A 1 337 ? -0.840 -6.493 -40.209 1.00 35.06 337 ASP A O 1
ATOM 2542 N N . LEU A 1 338 ? 1.316 -5.946 -39.825 1.00 40.62 338 LEU A N 1
ATOM 2543 C CA . LEU A 1 338 ? 1.349 -4.651 -40.505 1.00 40.62 338 LEU A CA 1
ATOM 2544 C C . LEU A 1 338 ? 1.173 -4.767 -42.035 1.00 40.62 338 LEU A C 1
ATOM 2546 O O . LEU A 1 338 ? 1.180 -3.744 -42.716 1.00 40.62 338 LEU A O 1
ATOM 2550 N N . ALA A 1 339 ? 0.983 -5.970 -42.592 1.00 34.91 339 ALA A N 1
ATOM 2551 C CA . ALA A 1 339 ? 0.722 -6.176 -44.016 1.00 34.91 339 ALA A CA 1
ATOM 2552 C C . ALA A 1 339 ? -0.770 -6.091 -44.405 1.00 34.91 339 ALA A C 1
ATOM 2554 O O . ALA A 1 339 ? -1.082 -5.980 -45.588 1.00 34.91 339 ALA A O 1
ATOM 2555 N N . SER A 1 340 ? -1.701 -6.076 -43.444 1.00 36.69 340 SER A N 1
ATOM 2556 C CA . SER A 1 340 ? -3.151 -6.020 -43.725 1.00 36.69 340 SER A CA 1
ATOM 2557 C C . SER A 1 340 ? -3.707 -4.609 -43.996 1.00 36.69 340 SER A C 1
ATOM 2559 O O . SER A 1 340 ? -4.871 -4.458 -44.356 1.00 36.69 340 SER A O 1
ATOM 2561 N N . ALA A 1 341 ? -2.883 -3.561 -43.877 1.00 35.78 341 ALA A N 1
ATOM 2562 C CA . ALA A 1 341 ? -3.291 -2.166 -44.082 1.00 35.78 341 ALA A CA 1
ATOM 2563 C C . ALA A 1 341 ? -3.228 -1.685 -45.550 1.00 35.78 341 ALA A C 1
ATOM 2565 O O . ALA A 1 341 ? -3.347 -0.488 -45.808 1.00 35.78 341 ALA A O 1
ATOM 2566 N N . LEU A 1 342 ? -3.049 -2.590 -46.519 1.00 36.22 342 LEU A N 1
ATOM 2567 C CA . LEU A 1 342 ? -2.997 -2.260 -47.947 1.00 36.22 342 LEU A CA 1
ATOM 2568 C C . LEU A 1 342 ? -3.923 -3.144 -48.793 1.00 36.22 342 LEU A C 1
ATOM 2570 O O . LEU A 1 342 ? -3.519 -3.633 -49.839 1.00 36.22 342 LEU A O 1
ATOM 2574 N N . GLU A 1 343 ? -5.188 -3.297 -48.398 1.00 32.00 343 GLU A N 1
ATOM 2575 C CA . GLU A 1 343 ? -6.238 -3.647 -49.362 1.00 32.00 343 GLU A CA 1
ATOM 2576 C C . GLU A 1 343 ? -7.418 -2.673 -49.263 1.00 32.00 343 GLU A C 1
ATOM 2578 O O . GLU A 1 343 ? -8.153 -2.592 -48.281 1.00 32.00 343 GLU A O 1
ATOM 2583 N N . VAL A 1 344 ? -7.553 -1.873 -50.319 1.00 38.31 344 VAL A N 1
ATOM 2584 C CA . VAL A 1 344 ? -8.655 -0.950 -50.586 1.00 38.31 344 VAL A CA 1
ATOM 2585 C C . VAL A 1 344 ? -9.867 -1.767 -51.046 1.00 38.31 344 VAL A C 1
ATOM 2587 O O . VAL A 1 344 ? -9.796 -2.399 -52.096 1.00 38.31 344 VAL A O 1
ATOM 2590 N N . GLY A 1 345 ? -11.000 -1.718 -50.331 1.00 31.84 345 GLY A N 1
ATOM 2591 C CA . GLY A 1 345 ? -12.243 -2.301 -50.859 1.00 31.84 345 GLY A CA 1
ATOM 2592 C C . GLY A 1 345 ? -13.444 -2.416 -49.909 1.00 31.84 345 GLY A C 1
ATOM 2593 O O . GLY A 1 345 ? -13.567 -3.385 -49.182 1.00 31.84 345 GLY A O 1
ATOM 2594 N N . SER A 1 346 ? -14.368 -1.454 -50.021 1.00 28.52 346 SER A N 1
ATOM 2595 C CA . SER A 1 346 ? -15.842 -1.555 -49.904 1.00 28.52 346 SER A CA 1
ATOM 2596 C C . SER A 1 346 ? -16.524 -2.297 -48.727 1.00 28.52 346 SER A C 1
ATOM 2598 O O . SER A 1 346 ? -16.610 -3.517 -48.699 1.00 28.52 346 SER A O 1
ATOM 2600 N N . ALA A 1 347 ? -17.204 -1.491 -47.896 1.00 32.34 347 ALA A N 1
ATOM 2601 C CA . ALA A 1 347 ? -18.546 -1.667 -47.307 1.00 32.34 347 ALA A CA 1
ATOM 2602 C C . ALA A 1 347 ? -18.984 -3.040 -46.742 1.00 32.34 347 ALA A C 1
ATOM 2604 O O . ALA A 1 347 ? -19.258 -3.988 -47.472 1.00 32.34 347 ALA A O 1
ATOM 2605 N N . GLY A 1 348 ? -19.272 -3.062 -45.434 1.00 27.83 348 GLY A N 1
ATOM 2606 C CA . GLY A 1 348 ? -20.043 -4.130 -44.796 1.00 27.83 348 GLY A CA 1
ATOM 2607 C C . GLY A 1 348 ? -20.399 -3.823 -43.341 1.00 27.83 348 GLY A C 1
ATOM 2608 O O . GLY A 1 348 ? -19.656 -4.162 -42.428 1.00 27.83 348 GLY A O 1
ATOM 2609 N N . THR A 1 349 ? -21.550 -3.190 -43.126 1.00 35.75 349 THR A N 1
ATOM 2610 C CA . THR A 1 349 ? -22.195 -2.970 -41.826 1.00 35.75 349 THR A CA 1
ATOM 2611 C C . THR A 1 349 ? -22.375 -4.293 -41.074 1.00 35.75 349 THR A C 1
ATOM 2613 O O . THR A 1 349 ? -23.132 -5.150 -41.532 1.00 35.75 349 THR A O 1
ATOM 2616 N N . ARG A 1 350 ? -21.737 -4.460 -39.908 1.00 29.98 350 ARG A N 1
ATOM 2617 C CA . ARG A 1 350 ? -22.103 -5.486 -38.916 1.00 29.98 350 ARG A CA 1
ATOM 2618 C C . ARG A 1 350 ? -21.975 -4.932 -37.502 1.00 29.98 350 ARG A C 1
ATOM 2620 O O . ARG A 1 350 ? -20.900 -4.884 -36.920 1.00 29.98 350 ARG A O 1
ATOM 2627 N N . THR A 1 351 ? -23.121 -4.525 -36.973 1.00 35.75 351 THR A N 1
ATOM 2628 C CA . THR A 1 351 ? -23.424 -4.488 -35.544 1.00 35.75 351 THR A CA 1
ATOM 2629 C C . THR A 1 351 ? -23.220 -5.887 -34.951 1.00 35.75 351 THR A C 1
ATOM 2631 O O . THR A 1 351 ? -23.854 -6.842 -35.397 1.00 35.75 351 THR A O 1
ATOM 2634 N N . SER A 1 352 ? -22.348 -6.006 -33.956 1.00 28.97 352 SER A N 1
ATOM 2635 C CA . SER A 1 352 ? -22.175 -7.186 -33.103 1.00 28.97 352 SER A CA 1
ATOM 2636 C C . SER A 1 352 ? -22.037 -6.604 -31.694 1.00 28.97 352 SER A C 1
ATOM 2638 O O . SER A 1 352 ? -21.081 -5.882 -31.444 1.00 28.97 352 SER A O 1
ATOM 2640 N N . GLY A 1 353 ? -23.013 -6.698 -30.800 1.00 24.34 353 GLY A N 1
ATOM 2641 C CA . GLY A 1 353 ? -23.793 -7.889 -30.492 1.00 24.34 353 GLY A CA 1
ATOM 2642 C C . GLY A 1 353 ? -23.288 -8.379 -29.143 1.00 24.34 353 GLY A C 1
ATOM 2643 O O . GLY A 1 353 ? -22.380 -9.195 -29.112 1.00 24.34 353 GLY A O 1
ATOM 2644 N N . ASP A 1 354 ? -23.805 -7.748 -28.086 1.00 33.75 354 ASP A N 1
ATOM 2645 C CA . ASP A 1 354 ? -24.069 -8.313 -26.758 1.00 33.75 354 ASP A CA 1
ATOM 2646 C C . ASP A 1 354 ? -23.218 -9.547 -26.391 1.00 33.75 354 ASP A C 1
ATOM 2648 O O . ASP A 1 354 ? -23.552 -10.680 -26.746 1.00 33.75 354 ASP A O 1
ATOM 2652 N N . CYS A 1 355 ? -22.089 -9.324 -25.707 1.00 29.39 355 CYS A N 1
ATOM 2653 C CA . CYS A 1 355 ? -21.323 -10.401 -25.083 1.00 29.39 355 CYS A CA 1
ATOM 2654 C C . CYS A 1 355 ? -21.764 -10.475 -23.620 1.00 29.39 355 CYS A C 1
ATOM 2656 O O . CYS A 1 355 ? -21.668 -9.488 -22.896 1.00 29.39 355 CYS A O 1
ATOM 2658 N N . GLY A 1 356 ? -22.338 -11.617 -23.252 1.00 26.17 356 GLY A N 1
ATOM 2659 C CA . GLY A 1 356 ? -23.271 -11.727 -22.143 1.00 26.17 356 GLY A CA 1
ATOM 2660 C C . GLY A 1 356 ? -22.674 -11.557 -20.748 1.00 26.17 356 GLY A C 1
ATOM 2661 O O . GLY A 1 356 ? -21.606 -12.077 -20.430 1.00 26.17 356 GLY A O 1
ATOM 2662 N N . ASP A 1 357 ? -23.477 -10.906 -19.909 1.00 36.28 357 ASP A N 1
ATOM 2663 C CA . ASP A 1 357 ? -23.477 -10.983 -18.451 1.00 36.28 357 ASP A CA 1
ATOM 2664 C C . ASP A 1 357 ? -23.568 -12.447 -17.978 1.00 36.28 357 ASP A C 1
ATOM 2666 O O . ASP A 1 357 ? -24.647 -13.038 -17.871 1.00 36.28 357 ASP A O 1
ATOM 2670 N N . GLY A 1 358 ? -22.423 -13.055 -17.676 1.00 33.47 358 GLY A N 1
ATOM 2671 C CA . GLY A 1 358 ? -22.347 -14.126 -16.684 1.00 33.47 358 GLY A CA 1
ATOM 2672 C C . GLY A 1 358 ? -22.052 -13.508 -15.313 1.00 33.47 358 GLY A C 1
ATOM 2673 O O . GLY A 1 358 ? -21.338 -12.508 -15.259 1.00 33.47 358 GLY A O 1
ATOM 2674 N N . PRO A 1 359 ? -22.547 -14.061 -14.188 1.00 39.94 359 PRO A N 1
ATOM 2675 C CA . PRO A 1 359 ? -22.148 -13.580 -12.873 1.00 39.94 359 PRO A CA 1
ATOM 2676 C C . PRO A 1 359 ? -20.672 -13.930 -12.675 1.00 39.94 359 PRO A C 1
ATOM 2678 O O . PRO A 1 359 ? -20.319 -15.062 -12.341 1.00 39.94 359 PRO A O 1
ATOM 2681 N N . TYR A 1 360 ? -19.792 -12.971 -12.945 1.00 51.53 360 TYR A N 1
ATOM 2682 C CA . TYR A 1 360 ? -18.381 -13.075 -12.620 1.00 51.53 360 TYR A CA 1
ATOM 2683 C C . TYR A 1 360 ? -18.287 -13.317 -11.109 1.00 51.53 360 TYR A C 1
ATOM 2685 O O . TYR A 1 360 ? -18.680 -12.460 -10.319 1.00 51.53 360 TYR A O 1
ATOM 2693 N N . ASN A 1 361 ? -17.803 -14.491 -10.690 1.00 57.50 361 ASN A N 1
ATOM 2694 C CA . ASN A 1 361 ? -17.497 -14.757 -9.284 1.00 57.50 361 ASN A CA 1
ATOM 2695 C C . ASN A 1 361 ? -16.263 -13.925 -8.905 1.00 57.50 361 ASN A C 1
ATOM 2697 O O . ASN A 1 361 ? -15.127 -14.416 -8.910 1.00 57.50 361 ASN A O 1
ATOM 2701 N N . LEU A 1 362 ? -16.492 -12.641 -8.632 1.00 73.19 362 LEU A N 1
ATOM 2702 C CA . LEU A 1 362 ? -15.488 -11.688 -8.183 1.00 73.19 362 LEU A CA 1
ATOM 2703 C C . LEU A 1 362 ? -15.148 -12.033 -6.738 1.00 73.19 362 LEU A C 1
ATOM 2705 O O . LEU A 1 362 ? -15.909 -11.747 -5.816 1.00 73.19 362 LEU A O 1
ATOM 2709 N N . ARG A 1 363 ? -14.017 -12.702 -6.530 1.00 86.31 363 ARG A N 1
ATOM 2710 C CA . ARG A 1 363 ? -13.480 -12.926 -5.188 1.00 86.31 363 ARG A CA 1
ATOM 2711 C C . ARG A 1 363 ? -12.490 -11.815 -4.890 1.00 86.31 363 ARG A C 1
ATOM 2713 O O . ARG A 1 363 ? -11.717 -11.449 -5.763 1.00 86.31 363 ARG A O 1
ATOM 2720 N N . SER A 1 364 ? -12.489 -11.301 -3.670 1.00 88.88 364 SER A N 1
ATOM 2721 C CA . SER A 1 364 ? -11.550 -10.261 -3.242 1.00 88.88 364 SER A CA 1
ATOM 2722 C C . SER A 1 364 ? -11.038 -10.578 -1.846 1.00 88.88 364 SER A C 1
ATOM 2724 O O . SER A 1 364 ? -11.787 -11.077 -1.011 1.00 88.88 364 SER A O 1
ATOM 2726 N N . VAL A 1 365 ? -9.775 -10.281 -1.562 1.00 90.94 365 VAL A N 1
ATOM 2727 C CA . VAL A 1 365 ? -9.239 -10.344 -0.196 1.00 90.94 365 VAL A CA 1
ATOM 2728 C C . VAL A 1 365 ? -9.301 -8.954 0.402 1.00 90.94 365 VAL A C 1
ATOM 2730 O O . VAL A 1 365 ? -8.672 -8.036 -0.121 1.00 90.94 365 VAL A O 1
ATOM 2733 N N . LEU A 1 366 ? -10.031 -8.807 1.503 1.00 93.19 366 LEU A N 1
ATOM 2734 C CA . LEU A 1 366 ? -9.967 -7.618 2.338 1.00 93.19 366 LEU A CA 1
ATOM 2735 C C . LEU A 1 366 ? -8.954 -7.849 3.457 1.00 93.19 366 LEU A C 1
ATOM 2737 O O . LEU A 1 366 ? -9.100 -8.769 4.259 1.00 93.19 366 LEU A O 1
ATOM 2741 N N . THR A 1 367 ? -7.967 -6.969 3.542 1.00 94.25 367 THR A N 1
ATOM 2742 C CA . THR A 1 367 ? -7.028 -6.855 4.653 1.00 94.25 367 THR A CA 1
ATOM 2743 C C . THR A 1 367 ? -7.384 -5.633 5.486 1.00 94.25 367 THR A C 1
ATOM 2745 O O . THR A 1 367 ? -7.538 -4.529 4.960 1.00 94.25 367 THR A O 1
ATOM 2748 N N . ILE A 1 368 ? -7.485 -5.835 6.795 1.00 94.62 368 ILE A N 1
ATOM 2749 C CA . ILE A 1 368 ? -7.782 -4.806 7.786 1.00 94.62 368 ILE A CA 1
ATOM 2750 C C . ILE A 1 368 ? -6.581 -4.706 8.719 1.00 94.62 368 ILE A C 1
ATOM 2752 O O . ILE A 1 368 ? -6.129 -5.725 9.243 1.00 94.62 368 ILE A O 1
ATOM 2756 N N . ALA A 1 369 ? -6.074 -3.498 8.951 1.00 94.88 369 ALA A N 1
ATOM 2757 C CA . ALA A 1 369 ? -5.037 -3.266 9.950 1.00 94.88 369 ALA A CA 1
ATOM 2758 C C . ALA A 1 369 ? -5.283 -1.947 10.680 1.00 94.88 369 ALA A C 1
ATOM 2760 O O . ALA A 1 369 ? -5.365 -0.888 10.059 1.00 94.88 369 ALA A O 1
ATOM 2761 N N . PHE A 1 370 ? -5.374 -2.021 12.005 1.00 93.06 370 PHE A N 1
ATOM 2762 C CA . PHE A 1 370 ? -5.528 -0.867 12.880 1.00 93.06 370 PHE A CA 1
ATOM 2763 C C . PHE A 1 370 ? -4.374 -0.791 13.861 1.00 93.06 370 PHE A C 1
ATOM 2765 O O . PHE A 1 370 ? -4.011 -1.786 14.486 1.00 93.06 370 PHE A O 1
ATOM 2772 N N . GLN A 1 371 ? -3.795 0.396 13.982 1.00 89.38 371 GLN A N 1
ATOM 2773 C CA . GLN A 1 371 ? -2.657 0.669 14.841 1.00 89.38 371 GLN A CA 1
ATOM 2774 C C . GLN A 1 371 ? -3.065 1.552 16.024 1.00 89.38 371 GLN A C 1
ATOM 2776 O O . GLN A 1 371 ? -3.794 2.531 15.876 1.00 89.38 371 GLN A O 1
ATOM 2781 N N . PHE A 1 372 ? -2.547 1.210 17.199 1.00 87.12 372 PHE A N 1
ATOM 2782 C CA . PHE A 1 372 ? -2.841 1.836 18.481 1.00 87.12 372 PHE A CA 1
ATOM 2783 C C . PHE A 1 372 ? -1.537 2.091 19.229 1.00 87.12 372 PHE A C 1
ATOM 2785 O O . PHE A 1 372 ? -0.644 1.245 19.250 1.00 87.12 372 PHE A O 1
ATOM 2792 N N . THR A 1 373 ? -1.420 3.237 19.884 1.00 84.75 373 THR A N 1
ATOM 2793 C CA . THR A 1 373 ? -0.353 3.467 20.859 1.00 84.75 373 THR A CA 1
ATOM 2794 C C . THR A 1 373 ? -0.747 2.840 22.194 1.00 84.75 373 THR A C 1
ATOM 2796 O O . THR A 1 373 ? -1.917 2.845 22.580 1.00 84.75 373 THR A O 1
ATOM 2799 N N . TYR A 1 374 ? 0.220 2.281 22.919 1.00 80.38 374 TYR A N 1
ATOM 2800 C CA . TYR A 1 374 ? -0.011 1.761 24.266 1.00 80.38 374 TYR A CA 1
ATOM 2801 C C . TYR A 1 374 ? 1.142 2.126 25.197 1.00 80.38 374 TYR A C 1
ATOM 2803 O O . TYR A 1 374 ? 2.283 2.286 24.769 1.00 80.38 374 TYR A O 1
ATOM 2811 N N . GLN A 1 375 ? 0.850 2.210 26.492 1.00 81.38 375 GLN A N 1
ATOM 2812 C CA . GLN A 1 375 ? 1.858 2.262 27.552 1.00 81.38 375 GLN A CA 1
ATOM 2813 C C . GLN A 1 375 ? 1.974 0.883 28.202 1.00 81.38 375 GLN A C 1
ATOM 2815 O O . GLN A 1 375 ? 0.984 0.157 28.294 1.00 81.38 375 GLN A O 1
ATOM 2820 N N . ASN A 1 376 ? 3.164 0.508 28.676 1.00 80.38 376 ASN A N 1
ATOM 2821 C CA . ASN A 1 376 ? 3.438 -0.861 29.133 1.00 80.38 376 ASN A CA 1
ATOM 2822 C C . ASN A 1 376 ? 2.461 -1.374 30.208 1.00 80.38 376 ASN A C 1
ATOM 2824 O O . ASN A 1 376 ? 2.133 -2.555 30.214 1.00 80.38 376 ASN A O 1
ATOM 2828 N N . HIS A 1 377 ? 1.952 -0.497 31.077 1.00 79.62 377 HIS A N 1
ATOM 2829 C CA . HIS A 1 377 ? 1.025 -0.871 32.152 1.00 79.62 377 HIS A CA 1
ATOM 2830 C C . HIS A 1 377 ? -0.433 -1.080 31.694 1.00 79.62 377 HIS A C 1
ATOM 2832 O O . HIS A 1 377 ? -1.221 -1.660 32.431 1.00 79.62 377 HIS A O 1
ATOM 2838 N N . VAL A 1 378 ? -0.795 -0.624 30.490 1.00 81.81 378 VAL A N 1
ATOM 2839 C CA . VAL A 1 378 ? -2.126 -0.797 29.873 1.00 81.81 378 VAL A CA 1
ATOM 2840 C C . VAL A 1 378 ? -2.061 -1.630 28.592 1.00 81.81 378 VAL A C 1
ATOM 2842 O O . VAL A 1 378 ? -3.031 -1.688 27.846 1.00 81.81 378 VAL A O 1
ATOM 2845 N N . ARG A 1 379 ? -0.939 -2.299 28.312 1.00 82.50 379 ARG A N 1
ATOM 2846 C CA . ARG A 1 379 ? -0.748 -3.067 27.073 1.00 82.50 379 ARG A CA 1
ATOM 2847 C C . ARG A 1 379 ? -1.857 -4.095 26.846 1.00 82.50 379 ARG A C 1
ATOM 2849 O O . ARG A 1 379 ? -2.474 -4.096 25.787 1.00 82.50 379 ARG A O 1
ATOM 2856 N N . ASP A 1 380 ? -2.118 -4.938 27.840 1.00 85.44 380 ASP A N 1
ATOM 2857 C CA . ASP A 1 380 ? -3.072 -6.047 27.707 1.00 85.44 380 ASP A CA 1
ATOM 2858 C C . ASP A 1 380 ? -4.517 -5.520 27.586 1.00 85.44 380 ASP A C 1
ATOM 2860 O O . ASP A 1 380 ? -5.341 -6.057 26.849 1.00 85.44 380 ASP A O 1
ATOM 2864 N N . ASN A 1 381 ? -4.781 -4.377 28.217 1.00 84.69 381 ASN A N 1
ATOM 2865 C CA . ASN A 1 381 ? -6.036 -3.643 28.118 1.00 84.69 381 ASN A CA 1
ATOM 2866 C C . ASN A 1 381 ? -6.268 -3.081 26.707 1.00 84.69 381 ASN A C 1
ATOM 2868 O O . ASN A 1 381 ? -7.339 -3.256 26.126 1.00 84.69 381 ASN A O 1
ATOM 2872 N N . VAL A 1 382 ? -5.250 -2.427 26.136 1.00 85.31 382 VAL A N 1
ATOM 2873 C CA . VAL A 1 382 ? -5.294 -1.902 24.764 1.00 85.31 382 VAL A CA 1
ATOM 2874 C C . VAL A 1 382 ? -5.408 -3.045 23.757 1.00 85.31 382 VAL A C 1
ATOM 2876 O O . VAL A 1 382 ? -6.130 -2.904 22.776 1.00 85.31 382 VAL A O 1
ATOM 2879 N N . ALA A 1 383 ? -4.769 -4.191 24.011 1.00 87.31 383 ALA A N 1
ATOM 2880 C CA . ALA A 1 383 ? -4.908 -5.380 23.175 1.00 87.31 383 ALA A CA 1
ATOM 2881 C C . ALA A 1 383 ? -6.353 -5.903 23.152 1.00 87.31 383 ALA A C 1
ATOM 2883 O O . ALA A 1 383 ? -6.895 -6.139 22.074 1.00 87.31 383 ALA A O 1
ATOM 2884 N N . ALA A 1 384 ? -7.002 -6.018 24.316 1.00 86.38 384 ALA A N 1
ATOM 2885 C CA . ALA A 1 384 ? -8.400 -6.443 24.409 1.00 86.38 384 ALA A CA 1
ATOM 2886 C C . ALA A 1 384 ? -9.356 -5.458 23.710 1.00 86.38 384 ALA A C 1
ATOM 2888 O O . ALA A 1 384 ? -10.255 -5.879 22.980 1.00 86.38 384 ALA A O 1
ATOM 2889 N N . MET A 1 385 ? -9.128 -4.153 23.881 1.00 87.69 385 MET A N 1
ATOM 2890 C CA . MET A 1 385 ? -9.895 -3.097 23.212 1.00 87.69 385 MET A CA 1
ATOM 2891 C C . MET A 1 385 ? -9.715 -3.150 21.689 1.00 87.69 385 MET A C 1
ATOM 2893 O O . MET A 1 385 ? -10.701 -3.178 20.956 1.00 87.69 385 MET A O 1
ATOM 2897 N N . ALA A 1 386 ? -8.474 -3.245 21.207 1.00 88.38 386 ALA A N 1
ATOM 2898 C CA . ALA A 1 386 ? -8.167 -3.325 19.781 1.00 88.38 386 ALA A CA 1
ATOM 2899 C C . ALA A 1 386 ? -8.784 -4.573 19.133 1.00 88.38 386 ALA A C 1
ATOM 2901 O O . ALA A 1 386 ? -9.311 -4.507 18.022 1.00 88.38 386 ALA A O 1
ATOM 2902 N N . LEU A 1 387 ? -8.773 -5.700 19.849 1.00 88.62 387 LEU A N 1
ATOM 2903 C CA . LEU A 1 387 ? -9.404 -6.942 19.417 1.00 88.62 387 LEU A CA 1
ATOM 2904 C C . LEU A 1 387 ? -10.924 -6.784 19.266 1.00 88.62 387 LEU A C 1
ATOM 2906 O O . LEU A 1 387 ? -11.485 -7.181 18.246 1.00 88.62 387 LEU A O 1
ATOM 2910 N N . GLN A 1 388 ? -11.595 -6.188 20.257 1.00 87.44 388 GLN A N 1
ATOM 2911 C CA . GLN A 1 388 ? -13.037 -5.920 20.198 1.00 87.44 388 GLN A CA 1
ATOM 2912 C C . GLN A 1 388 ? -13.389 -4.934 19.083 1.00 87.44 388 GLN A C 1
ATOM 2914 O O . GLN A 1 388 ? -14.341 -5.168 18.341 1.00 87.44 388 GLN A O 1
ATOM 2919 N N . TYR A 1 389 ? -12.588 -3.881 18.924 1.00 87.56 389 TYR A N 1
ATOM 2920 C CA . TYR A 1 389 ? -12.768 -2.886 17.876 1.00 87.56 389 TYR A CA 1
ATOM 2921 C C . TYR A 1 389 ? -12.669 -3.514 16.480 1.00 87.56 389 TYR A C 1
ATOM 2923 O O . TYR A 1 389 ? -13.582 -3.375 15.671 1.00 87.56 389 TYR A O 1
ATOM 2931 N N . VAL A 1 390 ? -11.611 -4.284 16.201 1.00 90.38 390 VAL A N 1
ATOM 2932 C CA . VAL A 1 390 ? -11.457 -4.942 14.893 1.00 90.38 390 VAL A CA 1
ATOM 2933 C C . VAL A 1 390 ? -12.553 -5.983 14.654 1.00 90.38 390 VAL A C 1
ATOM 2935 O O . VAL A 1 390 ? -13.066 -6.062 13.541 1.00 90.38 390 VAL A O 1
ATOM 2938 N N . ARG A 1 391 ? -12.990 -6.727 15.680 1.00 90.38 391 ARG A N 1
ATOM 2939 C CA . ARG A 1 391 ? -14.145 -7.638 15.566 1.00 90.38 391 ARG A CA 1
ATOM 2940 C C . ARG A 1 391 ? -15.441 -6.897 15.224 1.00 90.38 391 ARG A C 1
ATOM 2942 O O . ARG A 1 391 ? -16.208 -7.380 14.396 1.00 90.38 391 ARG A O 1
ATOM 2949 N N . HIS A 1 392 ? -15.671 -5.724 15.812 1.00 89.12 392 HIS A N 1
ATOM 2950 C CA . HIS A 1 392 ? -16.811 -4.876 15.464 1.00 89.12 392 HIS A CA 1
ATOM 2951 C C . HIS A 1 392 ? -16.738 -4.408 14.004 1.00 89.12 392 HIS A C 1
ATOM 2953 O O . HIS A 1 392 ? -17.712 -4.555 13.268 1.00 89.12 392 HIS A O 1
ATOM 2959 N N . VAL A 1 393 ? -15.571 -3.929 13.560 1.00 89.62 393 VAL A N 1
ATOM 2960 C CA . VAL A 1 393 ? -15.348 -3.515 12.166 1.00 89.62 393 VAL A CA 1
ATOM 2961 C C . VAL A 1 393 ? -15.596 -4.678 11.202 1.00 89.62 393 VAL A C 1
ATOM 2963 O O . VAL A 1 393 ? -16.313 -4.508 10.221 1.00 89.62 393 VAL A O 1
ATOM 2966 N N . ILE A 1 394 ? -15.066 -5.870 11.497 1.00 90.25 394 ILE A N 1
ATOM 2967 C CA . ILE A 1 394 ? -15.307 -7.089 10.710 1.00 90.25 394 ILE A CA 1
ATOM 2968 C C . ILE A 1 394 ? -16.806 -7.374 10.601 1.00 90.25 394 ILE A C 1
ATOM 2970 O O . ILE A 1 394 ? -17.298 -7.583 9.496 1.00 90.25 394 ILE A O 1
ATOM 2974 N N . ALA A 1 395 ? -17.535 -7.338 11.719 1.00 89.00 395 ALA A N 1
ATOM 2975 C CA . ALA A 1 395 ? -18.970 -7.601 11.738 1.00 89.00 395 ALA A CA 1
ATOM 2976 C C . ALA A 1 395 ? -19.777 -6.550 10.955 1.00 89.00 395 ALA A C 1
ATOM 2978 O O . ALA A 1 395 ? -20.769 -6.894 10.315 1.00 89.00 395 ALA A O 1
ATOM 2979 N N . SER A 1 396 ? -19.370 -5.277 10.985 1.00 88.00 396 SER A N 1
ATOM 2980 C CA . SER A 1 396 ? -20.002 -4.225 10.181 1.00 88.00 396 SER A CA 1
ATOM 2981 C C . SER A 1 396 ? -19.712 -4.395 8.689 1.00 88.00 396 SER A C 1
ATOM 2983 O O . SER A 1 396 ? -20.636 -4.286 7.891 1.00 88.00 396 SER A O 1
ATOM 2985 N N . VAL A 1 397 ? -18.483 -4.754 8.305 1.00 88.25 397 VAL A N 1
ATOM 2986 C CA . VAL A 1 397 ? -18.142 -5.046 6.902 1.00 88.25 397 VAL A CA 1
ATOM 2987 C C . VAL A 1 397 ? -18.907 -6.266 6.386 1.00 88.25 397 VAL A C 1
ATOM 2989 O O . VAL A 1 397 ? -19.501 -6.200 5.317 1.00 88.25 397 VAL A O 1
ATOM 2992 N N . GLN A 1 398 ? -18.950 -7.356 7.156 1.00 87.62 398 GLN A N 1
ATOM 2993 C CA . GLN A 1 398 ? -19.672 -8.588 6.803 1.00 87.62 398 GLN A CA 1
ATOM 2994 C C . GLN A 1 398 ? -21.190 -8.412 6.706 1.00 87.62 398 GLN A C 1
ATOM 2996 O O . GLN A 1 398 ? -21.866 -9.264 6.148 1.00 87.62 398 GLN A O 1
ATOM 3001 N N . ARG A 1 399 ? -21.751 -7.352 7.295 1.00 85.75 399 ARG A N 1
ATOM 3002 C CA . ARG A 1 399 ? -23.176 -7.031 7.155 1.00 85.75 399 ARG A CA 1
ATOM 3003 C C . ARG A 1 399 ? -23.487 -6.396 5.797 1.00 85.75 399 ARG A C 1
ATOM 3005 O O . ARG A 1 399 ? -24.633 -6.443 5.362 1.00 85.75 399 ARG A O 1
ATOM 3012 N N . VAL A 1 400 ? -22.494 -5.746 5.195 1.00 82.81 400 VAL A N 1
ATOM 3013 C CA . VAL A 1 400 ? -22.626 -4.953 3.965 1.00 82.81 400 VAL A CA 1
ATOM 3014 C C . VAL A 1 400 ? -22.129 -5.725 2.741 1.00 82.81 400 VAL A C 1
ATOM 3016 O O . VAL A 1 400 ? -22.663 -5.531 1.651 1.00 82.81 400 VAL A O 1
ATOM 3019 N N . ALA A 1 401 ? -21.116 -6.574 2.926 1.00 74.06 401 ALA A N 1
ATOM 3020 C CA . ALA A 1 401 ? -20.617 -7.537 1.947 1.00 74.06 401 ALA A CA 1
ATOM 3021 C C . ALA A 1 401 ? -21.517 -8.774 1.867 1.00 74.06 401 ALA A C 1
ATOM 3023 O O . ALA A 1 401 ? -21.698 -9.278 0.736 1.00 74.06 401 ALA A O 1
#